Protein AF-0000000082461994 (afdb_homodimer)

Secondary structure (DSSP, 8-state):
-EEEEES--HHHHHHHHHHHHTT---EEEEE--TTTTHHHHHHHHHHHTT--EEEE-GGGHHHHGGG-SEEEEE-SEEETTS-EEEETTHHHHHHHHHHTT--EEEE--GGGEE-----SSS-TTPPBPPGGGTS-HHHHTTTS--S-SSS--SEEEE-B-EEEEPGGG--EEEETTEEE-GGGHHHHHHHHHHHHHHHHHHHHH-/-EEEEES--HHHHHHHHHHHHTT---EEEEE--TTTTTHHHHHHHHHHTT--EEEE-GGGHHHHGGG-SEEEEE-SEEETTS-EEEETTHHHHHHHHHHTT--EEEE--GGGEE-----SSS-TTPPBPPGGGTS-HHHHTTTS--S-SSS--SEEEE-B-EEEEPGGG--EEEETTEEE-GGGHHHHHHHHHHHHHHHHHHHHH-

Organism: NCBI:txid158383

Foldseek 3Di:
DEEEEEADDPQVLVVVLVCVVVVDDYEYEYAQQPPVRNSVVSCVVCVVSVHHYHYDHLVCLLVCLLVHQAYEYEFQAAELQLKTKHWPSVQVNLVSCVVNVHAHEYEYAPVRYDDDDPPDPPPVDFDWDDQCSPDPCVVCVVQDPPDDDDDDRPDDGTHGTIDIHGLVSHRWYQYPVGIDRSRRSNVVNCVVVVVVVVVVVVVVVD/DEEEEEADDPQVLVVVLVCVVVVDDYEYEYAQQPPVRNSVVSCVVCVVSVHHYHYDHLVCLLVCLLVHQAYEYEFQAAELQLKTKHWPSVQVNLVSCVVNVHAHEYEYAPVRYDDDDPPDPPPVDFDWDDQCSPDPCVVCVVQDPPDDDDDDRPDDGTHGTIDIHGLVSHRWYQYPVGIDRSRRSNVVSCVVVVVVVVVVVVVVVD

Radius of gyration: 23.85 Å; Cα contacts (8 Å, |Δi|>4): 839; chains: 2; bounding box: 64×81×50 Å

Solvent-accessible surface area (backbone atoms only — not comparable to full-atom values): 21675 Å² total; per-residue (Å²): 90,33,34,34,34,60,26,62,38,71,62,45,51,52,49,53,52,53,42,44,74,71,69,54,70,60,39,36,35,28,23,20,38,68,76,78,34,42,13,55,56,40,49,53,54,36,36,74,73,71,38,42,32,32,39,28,50,58,42,45,47,71,78,49,48,84,69,38,59,34,35,48,32,46,52,72,28,35,30,28,72,25,23,33,34,24,58,43,34,48,48,59,53,36,50,51,28,55,77,65,71,26,50,30,32,37,36,41,55,69,86,33,53,35,81,60,63,78,76,66,82,65,69,79,76,55,53,69,47,66,50,63,65,78,42,63,50,85,82,32,48,92,48,38,68,78,80,76,82,89,78,80,54,31,48,44,64,53,37,62,48,53,27,75,37,56,28,93,53,40,61,33,34,34,38,85,88,46,77,40,53,23,84,52,30,40,59,54,43,47,55,52,48,50,49,45,50,49,49,52,49,53,55,69,74,93,90,32,33,34,35,59,26,60,38,71,62,46,50,53,50,54,52,54,41,45,75,70,68,53,70,59,41,34,36,27,23,20,39,69,76,77,34,42,12,55,56,40,49,52,53,35,38,75,72,71,37,43,32,31,40,28,50,59,42,45,47,71,78,50,48,84,67,38,59,34,35,48,32,46,53,73,28,35,30,27,70,25,22,33,35,25,58,43,35,47,47,58,52,35,52,51,26,54,77,65,72,26,49,30,33,37,36,40,54,69,86,34,55,36,79,60,64,77,74,68,82,64,70,80,74,56,53,68,46,65,51,65,64,77,42,63,49,86,83,32,48,92,49,40,69,78,80,77,81,88,78,79,55,31,48,45,65,53,37,64,47,53,28,73,38,57,28,92,55,38,61,32,34,33,39,84,88,46,79,39,54,24,84,53,29,39,60,55,44,47,54,52,47,51,47,45,51,49,50,52,48,53,54,69,74,91

InterPro domains:
  IPR000649 Initiation factor 2B-related [PF01008] (1-182)
  IPR037171 NagB/RpiA transferase-like [SSF100950] (2-197)
  IPR042529 Initiation factor 2B-like, C-terminal [G3DSA:3.40.50.10470] (1-204)
  IPR051855 Eukaryotic initiation factor 2B subunit beta [PTHR45859] (1-199)

Structure (mmCIF, N/CA/C/O backbone):
data_AF-0000000082461994-model_v1
#
loop_
_entity.id
_entity.type
_entity.pdbx_description
1 polymer 'Translation initiation factor eIF2B subunit beta'
#
loop_
_atom_site.group_PDB
_atom_site.id
_atom_site.type_symbol
_atom_site.label_atom_id
_atom_site.label_alt_id
_atom_site.label_comp_id
_atom_site.label_asym_id
_atom_site.label_entity_id
_atom_site.label_seq_id
_atom_site.pdbx_PDB_ins_code
_atom_site.Cartn_x
_atom_site.Cartn_y
_atom_site.Cartn_z
_atom_site.occupancy
_atom_site.B_iso_or_equiv
_atom_site.auth_seq_id
_atom_site.auth_comp_id
_atom_site.auth_asym_id
_atom_site.auth_atom_id
_atom_site.pdbx_PDB_model_num
ATOM 1 N N . GLU A 1 1 ? 15.438 -12.812 -14.406 1 93.44 1 GLU A N 1
ATOM 2 C CA . GLU A 1 1 ? 14.086 -12.258 -14.375 1 93.44 1 GLU A CA 1
ATOM 3 C C . GLU A 1 1 ? 13.656 -11.938 -12.945 1 93.44 1 GLU A C 1
ATOM 5 O O . GLU A 1 1 ? 13.977 -12.68 -12.016 1 93.44 1 GLU A O 1
ATOM 10 N N . VAL A 1 2 ? 12.984 -10.836 -12.742 1 96.88 2 VAL A N 1
ATOM 11 C CA . VAL A 1 2 ? 12.492 -10.453 -11.422 1 96.88 2 VAL A CA 1
ATOM 12 C C . VAL A 1 2 ? 10.969 -10.562 -11.391 1 96.88 2 VAL A C 1
ATOM 14 O O . VAL A 1 2 ? 10.273 -9.953 -12.211 1 96.88 2 VAL A O 1
ATOM 17 N N . ILE A 1 3 ? 10.539 -11.367 -10.422 1 98.19 3 ILE A N 1
ATOM 18 C CA . ILE A 1 3 ? 9.109 -11.609 -10.266 1 98.19 3 ILE A CA 1
ATOM 19 C C . ILE A 1 3 ? 8.617 -10.984 -8.961 1 98.19 3 ILE A C 1
ATOM 21 O O . ILE A 1 3 ? 9.281 -11.086 -7.93 1 98.19 3 ILE A O 1
ATOM 25 N N . LEU A 1 4 ? 7.539 -10.312 -9.023 1 98.56 4 LEU A N 1
ATOM 26 C CA . LEU A 1 4 ? 6.891 -9.789 -7.824 1 98.56 4 LEU A CA 1
ATOM 27 C C . LEU A 1 4 ? 5.609 -10.562 -7.523 1 98.56 4 LEU A C 1
ATOM 29 O O . LEU A 1 4 ? 4.816 -10.836 -8.43 1 98.56 4 LEU A O 1
ATOM 33 N N . THR A 1 5 ? 5.473 -11.008 -6.32 1 98.56 5 THR A N 1
ATOM 34 C CA . THR A 1 5 ? 4.223 -11.586 -5.844 1 98.56 5 THR A CA 1
ATOM 35 C C . THR A 1 5 ? 3.781 -10.93 -4.539 1 98.56 5 THR A C 1
ATOM 37 O O . THR A 1 5 ? 4.398 -9.969 -4.086 1 98.56 5 THR A O 1
ATOM 40 N N . PHE A 1 6 ? 2.609 -11.352 -4.031 1 97.94 6 PHE A N 1
ATOM 41 C CA . PHE A 1 6 ? 1.968 -10.68 -2.9 1 97.94 6 PHE A CA 1
ATOM 42 C C . PHE A 1 6 ? 1.321 -11.703 -1.969 1 97.94 6 PHE A C 1
ATOM 44 O O . PHE A 1 6 ? 0.51 -12.523 -2.402 1 97.94 6 PHE A O 1
ATOM 51 N N . GLY A 1 7 ? 1.728 -11.586 -0.724 1 96.88 7 GLY A N 1
ATOM 52 C CA . GLY A 1 7 ? 1.18 -12.516 0.252 1 96.88 7 GLY A CA 1
ATOM 53 C C . GLY A 1 7 ? 1.565 -13.953 -0.015 1 96.88 7 GLY A C 1
ATOM 54 O O . GLY A 1 7 ? 2.732 -14.25 -0.279 1 96.88 7 GLY A O 1
ATOM 55 N N . ARG A 1 8 ? 0.531 -14.812 0.15 1 97.62 8 ARG A N 1
ATOM 56 C CA . ARG A 1 8 ? 0.76 -16.234 -0.045 1 97.62 8 ARG A CA 1
ATOM 57 C C . ARG A 1 8 ? -0.376 -16.875 -0.841 1 97.62 8 ARG A C 1
ATOM 59 O O . ARG A 1 8 ? -1.551 -16.672 -0.529 1 97.62 8 ARG A O 1
ATOM 66 N N . SER A 1 9 ? -0.017 -17.562 -1.797 1 97.44 9 SER A N 1
ATOM 67 C CA . SER A 1 9 ? -0.922 -18.375 -2.602 1 97.44 9 SER A CA 1
ATOM 68 C C . SER A 1 9 ? -0.307 -19.734 -2.922 1 97.44 9 SER A C 1
ATOM 70 O O . SER A 1 9 ? 0.815 -19.797 -3.43 1 97.44 9 SER A O 1
ATOM 72 N N . ARG A 1 10 ? -1.028 -20.766 -2.684 1 96.25 10 ARG A N 1
ATOM 73 C CA . ARG A 1 10 ? -0.537 -22.109 -2.99 1 96.25 10 ARG A CA 1
ATOM 74 C C . ARG A 1 10 ? -0.32 -22.281 -4.488 1 96.25 10 ARG A C 1
ATOM 76 O O . ARG A 1 10 ? 0.629 -22.953 -4.91 1 96.25 10 ARG A O 1
ATOM 83 N N . THR A 1 11 ? -1.173 -21.75 -5.227 1 96.81 11 THR A N 1
ATOM 84 C CA . THR A 1 11 ? -1.064 -21.844 -6.68 1 96.81 11 THR A CA 1
ATOM 85 C C . THR A 1 11 ? 0.179 -21.109 -7.18 1 96.81 11 THR A C 1
ATOM 87 O O . THR A 1 11 ? 0.875 -21.609 -8.07 1 96.81 11 THR A O 1
ATOM 90 N N . VAL A 1 12 ? 0.482 -19.953 -6.629 1 97.94 12 VAL A N 1
ATOM 91 C CA . VAL A 1 12 ? 1.681 -19.203 -7.004 1 97.94 12 VAL A CA 1
ATOM 92 C C . VAL A 1 12 ? 2.924 -20.016 -6.641 1 97.94 12 VAL A C 1
ATOM 94 O O . VAL A 1 12 ? 3.865 -20.109 -7.434 1 97.94 12 VAL A O 1
ATOM 97 N N . LEU A 1 13 ? 2.898 -20.625 -5.422 1 98 13 LEU A N 1
ATOM 98 C CA . LEU A 1 13 ? 4.02 -21.453 -4.996 1 98 13 LEU A CA 1
ATOM 99 C C . LEU A 1 13 ? 4.281 -22.578 -6 1 98 13 LEU A C 1
ATOM 101 O O . LEU A 1 13 ? 5.418 -22.766 -6.438 1 98 13 LEU A O 1
ATOM 105 N N . LYS A 1 14 ? 3.232 -23.281 -6.375 1 96.44 14 LYS A N 1
ATOM 106 C CA . LYS A 1 14 ? 3.357 -24.375 -7.332 1 96.44 14 LYS A CA 1
ATOM 107 C C . LYS A 1 14 ? 3.91 -23.875 -8.664 1 96.44 14 LYS A C 1
ATOM 109 O O . LYS A 1 14 ? 4.766 -24.531 -9.266 1 96.44 14 LYS A O 1
ATOM 114 N N . PHE A 1 15 ? 3.482 -22.766 -9.023 1 95.62 15 PHE A N 1
ATOM 115 C CA . PHE A 1 15 ? 3.902 -22.172 -10.289 1 95.62 15 PHE A CA 1
ATOM 116 C C . PHE A 1 15 ? 5.391 -21.844 -10.266 1 95.62 15 PHE A C 1
ATOM 118 O O . PHE A 1 15 ? 6.117 -22.156 -11.211 1 95.62 15 PHE A O 1
ATOM 125 N N . LEU A 1 16 ? 5.828 -21.203 -9.25 1 96.81 16 LEU A N 1
ATOM 126 C CA . LEU A 1 16 ? 7.227 -20.797 -9.133 1 96.81 16 LEU A CA 1
ATOM 127 C C . LEU A 1 16 ? 8.133 -22.016 -9.023 1 96.81 16 LEU A C 1
ATOM 129 O O . LEU A 1 16 ? 9.211 -22.047 -9.625 1 96.81 16 LEU A O 1
ATOM 133 N N . CYS A 1 17 ? 7.691 -23.078 -8.32 1 96.69 17 CYS A N 1
ATOM 134 C CA . CYS A 1 17 ? 8.461 -24.312 -8.211 1 96.69 17 CYS A CA 1
ATOM 135 C C . CYS A 1 17 ? 8.586 -25 -9.562 1 96.69 17 CYS A C 1
ATOM 137 O O . CYS A 1 17 ? 9.656 -25.484 -9.922 1 96.69 17 CYS A O 1
ATOM 139 N N . ALA A 1 18 ? 7.496 -25.016 -10.297 1 95.31 18 ALA A N 1
ATOM 140 C CA . ALA A 1 18 ? 7.508 -25.594 -11.633 1 95.31 18 ALA A CA 1
ATOM 141 C C . ALA A 1 18 ? 8.469 -24.859 -12.555 1 95.31 18 ALA A C 1
ATOM 143 O O . ALA A 1 18 ? 9.164 -25.469 -13.367 1 95.31 18 ALA A O 1
ATOM 144 N N . ALA A 1 19 ? 8.539 -23.547 -12.438 1 94.38 19 ALA A N 1
ATOM 145 C CA . ALA A 1 19 ? 9.461 -22.75 -13.234 1 94.38 19 ALA A CA 1
ATOM 146 C C . ALA A 1 19 ? 10.914 -23.078 -12.898 1 94.38 19 ALA A C 1
ATOM 148 O O . ALA A 1 19 ? 11.766 -23.141 -13.789 1 94.38 19 ALA A O 1
ATOM 149 N N . LYS A 1 20 ? 11.117 -23.234 -11.625 1 93.94 20 LYS A N 1
ATOM 150 C CA . LYS A 1 20 ? 12.461 -23.625 -11.195 1 93.94 20 LYS A CA 1
ATOM 151 C C . LYS A 1 20 ? 12.859 -24.969 -11.789 1 93.94 20 LYS A C 1
ATOM 153 O O . LYS A 1 20 ? 14 -25.141 -12.227 1 93.94 20 LYS A O 1
ATOM 158 N N . GLU A 1 21 ? 11.984 -25.875 -11.812 1 94.5 21 GLU A N 1
ATOM 159 C CA . GLU A 1 21 ? 12.242 -27.219 -12.344 1 94.5 21 GLU A CA 1
ATOM 160 C C . GLU A 1 21 ? 12.578 -27.172 -13.828 1 94.5 21 GLU A C 1
ATOM 162 O O . GLU A 1 21 ? 13.328 -28.016 -14.336 1 94.5 21 GLU A O 1
ATOM 167 N N . LYS A 1 22 ? 12.102 -26.172 -14.453 1 93.62 22 LYS A N 1
ATOM 168 C CA . LYS A 1 22 ? 12.383 -26 -15.875 1 93.62 22 LYS A CA 1
ATOM 169 C C . LYS A 1 22 ? 13.672 -25.203 -16.078 1 93.62 22 LYS A C 1
ATOM 171 O O . LYS A 1 22 ? 13.938 -24.703 -17.172 1 93.62 22 LYS A O 1
ATOM 176 N N . LYS A 1 23 ? 14.406 -24.891 -14.992 1 91.5 23 LYS A N 1
ATOM 177 C CA . LYS A 1 23 ? 15.727 -24.266 -14.969 1 91.5 23 LYS A CA 1
ATOM 178 C C . LYS A 1 23 ? 15.656 -22.797 -15.367 1 91.5 23 LYS A C 1
ATOM 180 O O . LYS A 1 23 ? 16.562 -22.297 -16.031 1 91.5 23 LYS A O 1
ATOM 185 N N . ARG A 1 24 ? 14.531 -22.219 -15.047 1 90.62 24 ARG A N 1
ATOM 186 C CA . ARG A 1 24 ? 14.445 -20.766 -15.203 1 90.62 24 ARG A CA 1
ATOM 187 C C . ARG A 1 24 ? 15.125 -20.047 -14.047 1 90.62 24 ARG A C 1
ATOM 189 O O . ARG A 1 24 ? 15.023 -20.484 -12.898 1 90.62 24 ARG A O 1
ATOM 196 N N . SER A 1 25 ? 15.867 -19.031 -14.422 1 92.19 25 SER A N 1
ATOM 197 C CA . SER A 1 25 ? 16.547 -18.234 -13.406 1 92.19 25 SER A CA 1
ATOM 198 C C . SER A 1 25 ? 15.75 -16.969 -13.102 1 92.19 25 SER A C 1
ATOM 200 O O . SER A 1 25 ? 15.531 -16.125 -13.984 1 92.19 25 SER A O 1
ATOM 202 N N . PHE A 1 26 ? 15.344 -16.906 -11.867 1 95.06 26 PHE A N 1
ATOM 203 C CA . PHE A 1 26 ? 14.586 -15.734 -11.469 1 95.06 26 PHE A CA 1
ATOM 204 C C . PHE A 1 26 ? 14.711 -15.492 -9.969 1 95.06 26 PHE A C 1
ATOM 206 O O . PHE A 1 26 ? 15.148 -16.375 -9.227 1 95.06 26 PHE A O 1
ATOM 213 N N . GLU A 1 27 ? 14.461 -14.312 -9.602 1 95.12 27 GLU A N 1
ATOM 214 C CA . GLU A 1 27 ? 14.312 -13.922 -8.203 1 95.12 27 GLU A CA 1
ATOM 215 C C . GLU A 1 27 ? 12.883 -13.461 -7.902 1 95.12 27 GLU A C 1
ATOM 217 O O . GLU A 1 27 ? 12.219 -12.898 -8.766 1 95.12 27 GLU A O 1
ATOM 222 N N . VAL A 1 28 ? 12.539 -13.758 -6.68 1 97.69 28 VAL A N 1
ATOM 223 C CA . VAL A 1 28 ? 11.156 -13.445 -6.316 1 97.69 28 VAL A CA 1
ATOM 224 C C . VAL A 1 28 ? 11.141 -12.359 -5.238 1 97.69 28 VAL A C 1
ATOM 226 O O . VAL A 1 28 ? 11.789 -12.492 -4.199 1 97.69 28 VAL A O 1
ATOM 229 N N . PHE A 1 29 ? 10.5 -11.289 -5.496 1 97.94 29 PHE A N 1
ATOM 230 C CA . PHE A 1 29 ? 10.125 -10.328 -4.465 1 97.94 29 PHE A CA 1
ATOM 231 C C . PHE A 1 29 ? 8.734 -10.641 -3.914 1 97.94 29 PHE A C 1
ATOM 233 O O . PHE A 1 29 ? 7.805 -10.891 -4.676 1 97.94 29 PHE A O 1
ATOM 240 N N . ILE A 1 30 ? 8.648 -10.586 -2.604 1 97.94 30 ILE A N 1
ATOM 241 C CA . ILE A 1 30 ? 7.379 -10.898 -1.949 1 97.94 30 ILE A CA 1
ATOM 242 C C . ILE A 1 30 ? 6.922 -9.695 -1.123 1 97.94 30 ILE A C 1
ATOM 244 O O . ILE A 1 30 ? 7.551 -9.352 -0.121 1 97.94 30 ILE A O 1
ATOM 248 N N . ALA A 1 31 ? 5.867 -9.039 -1.566 1 97.31 31 ALA A N 1
ATOM 249 C CA . ALA A 1 31 ? 5.191 -8.133 -0.643 1 97.31 31 ALA A CA 1
ATOM 250 C C . ALA A 1 31 ? 4.508 -8.906 0.484 1 97.31 31 ALA A C 1
ATOM 252 O O . ALA A 1 31 ? 3.738 -9.836 0.232 1 97.31 31 ALA A O 1
ATOM 253 N N . GLU A 1 32 ? 4.684 -8.57 1.612 1 95.81 32 GLU A N 1
ATOM 254 C CA . GLU A 1 32 ? 4.383 -9.414 2.76 1 95.81 32 GLU A CA 1
ATOM 255 C C . GLU A 1 32 ? 2.875 -9.586 2.939 1 95.81 32 GLU A C 1
ATOM 257 O O . GLU A 1 32 ? 2.416 -10.609 3.453 1 95.81 32 GLU A O 1
ATOM 262 N N . GLY A 1 33 ? 2.076 -8.539 2.584 1 94.94 33 GLY A N 1
ATOM 263 C CA . GLY A 1 33 ? 0.637 -8.617 2.771 1 94.94 33 GLY A CA 1
ATOM 264 C C . GLY A 1 33 ? 0.205 -8.328 4.199 1 94.94 33 GLY A C 1
ATOM 265 O O . GLY A 1 33 ? -0.536 -9.117 4.797 1 94.94 33 GLY A O 1
ATOM 266 N N . ALA A 1 34 ? 0.661 -7.172 4.703 1 92.06 34 ALA A N 1
ATOM 267 C CA . ALA A 1 34 ? 0.213 -6.766 6.031 1 92.06 34 ALA A CA 1
ATOM 268 C C . ALA A 1 34 ? -1.294 -6.531 6.055 1 92.06 34 ALA A C 1
ATOM 270 O O . ALA A 1 34 ? -1.885 -6.148 5.043 1 92.06 34 ALA A O 1
ATOM 271 N N . PRO A 1 35 ? -1.951 -6.879 7.254 1 88.81 35 PRO A N 1
ATOM 272 C CA . PRO A 1 35 ? -1.342 -7.109 8.562 1 88.81 35 PRO A CA 1
ATOM 273 C C . PRO A 1 35 ? -1.05 -8.586 8.828 1 88.81 35 PRO A C 1
ATOM 275 O O . PRO A 1 35 ? -0.359 -8.922 9.789 1 88.81 35 PRO A O 1
ATOM 278 N N . ARG A 1 36 ? -1.527 -9.523 7.992 1 87.75 36 ARG A N 1
ATOM 279 C CA . ARG A 1 36 ? -1.359 -10.945 8.266 1 87.75 36 ARG A CA 1
ATOM 280 C C . ARG A 1 36 ? 0.053 -11.406 7.926 1 87.75 36 ARG A C 1
ATOM 282 O O . ARG A 1 36 ? 0.56 -12.367 8.516 1 87.75 36 ARG A O 1
ATOM 289 N N . CYS A 1 37 ? 0.648 -10.812 6.934 1 93.75 37 CYS A N 1
ATOM 290 C CA . CYS A 1 37 ? 2.033 -11.039 6.531 1 93.75 37 CYS A CA 1
ATOM 291 C C . CYS A 1 37 ? 2.244 -12.477 6.09 1 93.75 37 CYS A C 1
ATOM 293 O O . CYS A 1 37 ? 3.236 -13.109 6.457 1 93.75 37 CYS A O 1
ATOM 295 N N . GLN A 1 38 ? 1.312 -13.008 5.359 1 94.38 38 GLN A N 1
ATOM 296 C CA . GLN A 1 38 ? 1.411 -14.375 4.863 1 94.38 38 GLN A CA 1
ATOM 297 C C . GLN A 1 38 ? 2.561 -14.523 3.869 1 94.38 38 GLN A C 1
ATOM 299 O O . GLN A 1 38 ? 2.988 -15.633 3.564 1 94.38 38 GLN A O 1
ATOM 304 N N . GLY A 1 39 ? 3.047 -13.445 3.363 1 96.5 39 GLY A N 1
ATOM 305 C CA . GLY A 1 39 ? 4.223 -13.484 2.51 1 96.5 39 GLY A CA 1
ATOM 306 C C . GLY A 1 39 ? 5.445 -14.055 3.205 1 96.5 39 GLY A C 1
ATOM 307 O O . GLY A 1 39 ? 6.336 -14.609 2.555 1 96.5 39 GLY A O 1
ATOM 308 N N . HIS A 1 40 ? 5.504 -13.875 4.488 1 94.62 40 HIS A N 1
ATOM 309 C CA . HIS A 1 40 ? 6.602 -14.461 5.25 1 94.62 40 HIS A CA 1
ATOM 310 C C . HIS A 1 40 ? 6.586 -15.984 5.16 1 94.62 40 HIS A C 1
ATOM 312 O O . HIS A 1 40 ? 7.641 -16.609 5.031 1 94.62 40 HIS A O 1
ATOM 318 N N . VAL A 1 41 ? 5.422 -16.531 5.223 1 94.62 41 VAL A N 1
ATOM 319 C CA . VAL A 1 41 ? 5.258 -17.984 5.117 1 94.62 41 VAL A CA 1
ATOM 320 C C . VAL A 1 41 ? 5.695 -18.453 3.73 1 94.62 41 VAL A C 1
ATOM 322 O O . VAL A 1 41 ? 6.43 -19.422 3.604 1 94.62 41 VAL A O 1
ATOM 325 N N . LEU A 1 42 ? 5.309 -17.703 2.736 1 96.5 42 LEU A N 1
ATOM 326 C CA . LEU A 1 42 ? 5.703 -18.047 1.374 1 96.5 42 LEU A CA 1
ATOM 327 C C . LEU A 1 42 ? 7.219 -18 1.222 1 96.5 42 LEU A C 1
ATOM 329 O O . LEU A 1 42 ? 7.809 -18.891 0.587 1 96.5 42 LEU A O 1
ATOM 333 N N . ALA A 1 43 ? 7.809 -16.984 1.771 1 95.44 43 ALA A N 1
ATOM 334 C CA . ALA A 1 43 ? 9.258 -16.859 1.689 1 95.44 43 ALA A CA 1
ATOM 335 C C . ALA A 1 43 ? 9.953 -18.078 2.277 1 95.44 43 ALA A C 1
ATOM 337 O O . ALA A 1 43 ? 10.914 -18.594 1.696 1 95.44 43 ALA A O 1
ATOM 338 N N . LYS A 1 44 ? 9.469 -18.531 3.408 1 93.06 44 LYS A N 1
ATOM 339 C CA . LYS A 1 44 ? 10.016 -19.719 4.043 1 93.06 44 LYS A CA 1
ATOM 340 C C . LYS A 1 44 ? 9.828 -20.953 3.16 1 93.06 44 LYS A C 1
ATOM 342 O O . LYS A 1 44 ? 10.75 -21.766 3.008 1 93.06 44 LYS A O 1
ATOM 347 N N . GLU A 1 45 ? 8.664 -21.078 2.588 1 95 45 GLU A N 1
ATOM 348 C CA . GLU A 1 45 ? 8.367 -22.203 1.708 1 95 45 GLU A CA 1
ATOM 349 C C . GLU A 1 45 ? 9.281 -22.203 0.486 1 95 45 GLU A C 1
ATOM 351 O O . GLU A 1 45 ? 9.82 -23.234 0.105 1 95 45 GLU A O 1
ATOM 356 N N . LEU A 1 46 ? 9.445 -21.047 -0.081 1 95.44 46 LEU A N 1
ATOM 357 C CA . LEU A 1 46 ? 10.297 -20.922 -1.258 1 95.44 46 LEU A CA 1
ATOM 358 C C . LEU A 1 46 ? 11.742 -21.281 -0.92 1 95.44 46 LEU A C 1
ATOM 360 O O . LEU A 1 46 ? 12.414 -21.969 -1.695 1 95.44 46 LEU A O 1
ATOM 364 N N . ALA A 1 47 ? 12.172 -20.781 0.202 1 92.25 47 ALA A N 1
ATOM 365 C CA . ALA A 1 47 ? 13.523 -21.125 0.644 1 92.25 47 ALA A CA 1
ATOM 366 C C . ALA A 1 47 ? 13.703 -22.625 0.759 1 92.25 47 ALA A C 1
ATOM 368 O O . ALA A 1 47 ? 14.742 -23.172 0.369 1 92.25 47 ALA A O 1
ATOM 369 N N . GLY A 1 48 ? 12.711 -23.266 1.236 1 91.5 48 GLY A N 1
ATOM 370 C CA . GLY A 1 48 ? 12.734 -24.719 1.351 1 91.5 48 GLY A CA 1
ATOM 371 C C . GLY A 1 48 ? 12.852 -25.422 0.01 1 91.5 48 GLY A C 1
ATOM 372 O O . GLY A 1 48 ? 13.352 -26.547 -0.069 1 91.5 48 GLY A O 1
ATOM 373 N N . HIS A 1 49 ? 12.438 -24.766 -1.012 1 92.88 49 HIS A N 1
ATOM 374 C CA . HIS A 1 49 ? 12.508 -25.328 -2.355 1 92.88 49 HIS A CA 1
ATOM 375 C C . HIS A 1 49 ? 13.734 -24.812 -3.107 1 92.88 49 HIS A C 1
ATOM 377 O O . HIS A 1 49 ? 13.852 -25.016 -4.316 1 92.88 49 HIS A O 1
ATOM 383 N N . GLY A 1 50 ? 14.523 -23.969 -2.416 1 91 50 GLY A N 1
ATOM 384 C CA . GLY A 1 50 ? 15.766 -23.484 -3.004 1 91 50 GLY A CA 1
ATOM 385 C C . GLY A 1 50 ? 15.57 -22.25 -3.883 1 91 50 GLY A C 1
ATOM 386 O O . GLY A 1 50 ? 16.391 -21.969 -4.754 1 91 50 GLY A O 1
ATOM 387 N N . LEU A 1 51 ? 14.523 -21.609 -3.723 1 93.88 51 LEU A N 1
ATOM 388 C CA . LEU A 1 51 ? 14.258 -20.391 -4.496 1 93.88 51 LEU A CA 1
ATOM 389 C C . LEU A 1 51 ? 14.664 -19.141 -3.719 1 93.88 51 LEU A C 1
ATOM 391 O O . LEU A 1 51 ? 14.398 -19.047 -2.518 1 93.88 51 LEU A O 1
ATOM 395 N N . LYS A 1 52 ? 15.281 -18.25 -4.383 1 92.19 52 LYS A N 1
ATOM 396 C CA . LYS A 1 52 ? 15.688 -16.969 -3.795 1 92.19 52 LYS A CA 1
ATOM 397 C C . LYS A 1 52 ? 14.531 -15.984 -3.766 1 92.19 52 LYS A C 1
ATOM 399 O O . LYS A 1 52 ? 13.812 -15.836 -4.754 1 92.19 52 LYS A O 1
ATOM 404 N N . SER A 1 53 ? 14.43 -15.391 -2.559 1 95.56 53 SER A N 1
ATOM 405 C CA . SER A 1 53 ? 13.359 -14.406 -2.477 1 95.56 53 SER A CA 1
ATOM 406 C C . SER A 1 53 ? 13.766 -13.211 -1.613 1 95.56 53 SER A C 1
ATOM 408 O O . SER A 1 53 ? 14.688 -13.32 -0.802 1 95.56 53 SER A O 1
ATOM 410 N N . THR A 1 54 ? 13.211 -12.094 -1.859 1 95.44 54 THR A N 1
ATOM 411 C CA . THR A 1 54 ? 13.328 -10.867 -1.077 1 95.44 54 THR A CA 1
ATOM 412 C C . THR A 1 54 ? 11.961 -10.414 -0.576 1 95.44 54 THR A C 1
ATOM 414 O O . THR A 1 54 ? 11.055 -10.164 -1.372 1 95.44 54 THR A O 1
ATOM 417 N N . VAL A 1 55 ? 11.844 -10.328 0.737 1 95.94 55 VAL A N 1
ATOM 418 C CA . VAL A 1 55 ? 10.594 -9.875 1.33 1 95.94 55 VAL A CA 1
ATOM 419 C C . VAL A 1 55 ? 10.617 -8.352 1.466 1 95.94 55 VAL A C 1
ATOM 421 O O . VAL A 1 55 ? 11.617 -7.773 1.893 1 95.94 55 VAL A O 1
ATOM 424 N N . ILE A 1 56 ? 9.523 -7.727 1.119 1 95.19 56 ILE A N 1
ATOM 425 C CA . ILE A 1 56 ? 9.367 -6.281 1.242 1 95.19 56 ILE A CA 1
ATOM 426 C C . ILE A 1 56 ? 8.039 -5.961 1.927 1 95.19 56 ILE A C 1
ATOM 428 O O . ILE A 1 56 ? 7.137 -6.805 1.97 1 95.19 56 ILE A O 1
ATOM 432 N N . GLY A 1 57 ? 7.984 -4.793 2.508 1 94.5 57 GLY A N 1
ATOM 433 C CA . GLY A 1 57 ? 6.68 -4.293 2.912 1 94.5 57 GLY A CA 1
ATOM 434 C C . GLY A 1 57 ? 5.793 -3.926 1.738 1 94.5 57 GLY A C 1
ATOM 435 O O . GLY A 1 57 ? 6.285 -3.605 0.656 1 94.5 57 GLY A O 1
ATOM 436 N N . ASP A 1 58 ? 4.516 -3.938 1.938 1 94.62 58 ASP A N 1
ATOM 437 C CA . ASP A 1 58 ? 3.576 -3.609 0.87 1 94.62 58 ASP A CA 1
ATOM 438 C C . ASP A 1 58 ? 3.844 -2.211 0.315 1 94.62 58 ASP A C 1
ATOM 440 O O . ASP A 1 58 ? 3.752 -1.99 -0.895 1 94.62 58 ASP A O 1
ATOM 444 N N . ALA A 1 59 ? 4.203 -1.332 1.204 1 91.44 59 ALA A N 1
ATOM 445 C CA . ALA A 1 59 ? 4.426 0.067 0.851 1 91.44 59 ALA A CA 1
ATOM 446 C C . ALA A 1 59 ? 5.633 0.213 -0.072 1 91.44 59 ALA A C 1
ATOM 448 O O . ALA A 1 59 ? 5.781 1.229 -0.755 1 91.44 59 ALA A O 1
ATOM 449 N N . ALA A 1 60 ? 6.48 -0.773 -0.141 1 92.06 60 ALA A N 1
ATOM 450 C CA . ALA A 1 60 ? 7.719 -0.699 -0.912 1 92.06 60 ALA A CA 1
ATOM 451 C C . ALA A 1 60 ? 7.5 -1.164 -2.35 1 92.06 60 ALA A C 1
ATOM 453 O O . ALA A 1 60 ? 8.414 -1.101 -3.176 1 92.06 60 ALA A O 1
ATOM 454 N N . VAL A 1 61 ? 6.336 -1.592 -2.734 1 93.69 61 VAL A N 1
ATOM 455 C CA . VAL A 1 61 ? 6.043 -2.15 -4.051 1 93.69 61 VAL A CA 1
ATOM 456 C C . VAL A 1 61 ? 6.363 -1.122 -5.133 1 93.69 61 VAL A C 1
ATOM 458 O O . VAL A 1 61 ? 7.023 -1.439 -6.121 1 93.69 61 VAL A O 1
ATOM 461 N N . PHE A 1 62 ? 5.977 0.065 -4.883 1 87.5 62 PHE A N 1
ATOM 462 C CA . PHE A 1 62 ? 6.199 1.092 -5.891 1 87.5 62 PHE A CA 1
ATOM 463 C C . PHE A 1 62 ? 7.691 1.341 -6.09 1 87.5 62 PHE A C 1
ATOM 465 O O . PHE A 1 62 ? 8.141 1.602 -7.211 1 87.5 62 PHE A O 1
ATOM 472 N N . ALA A 1 63 ? 8.391 1.255 -5.07 1 86.06 63 ALA A N 1
ATOM 473 C CA . ALA A 1 63 ? 9.828 1.52 -5.133 1 86.06 63 ALA A CA 1
ATOM 474 C C . ALA A 1 63 ? 10.547 0.454 -5.953 1 86.06 63 ALA A C 1
ATOM 476 O O . ALA A 1 63 ? 11.562 0.734 -6.594 1 86.06 63 ALA A O 1
ATOM 477 N N . ILE A 1 64 ? 10.055 -0.733 -6.043 1 90.75 64 ILE A N 1
ATOM 478 C CA . ILE A 1 64 ? 10.828 -1.812 -6.641 1 90.75 64 ILE A CA 1
ATOM 479 C C . ILE A 1 64 ? 10.234 -2.189 -7.996 1 90.75 64 ILE A C 1
ATOM 481 O O . ILE A 1 64 ? 10.867 -2.893 -8.789 1 90.75 64 ILE A O 1
ATOM 485 N N . ILE A 1 65 ? 9.047 -1.712 -8.273 1 92.56 65 ILE A N 1
ATOM 486 C CA . ILE A 1 65 ? 8.266 -2.225 -9.391 1 92.56 65 ILE A CA 1
ATOM 487 C C . ILE A 1 65 ? 8.992 -1.96 -10.703 1 92.56 65 ILE A C 1
ATOM 489 O O . ILE A 1 65 ? 8.852 -2.719 -11.672 1 92.56 65 ILE A O 1
ATOM 493 N N . SER A 1 66 ? 9.766 -0.923 -10.766 1 89.88 66 SER A N 1
ATOM 494 C CA . SER A 1 66 ? 10.445 -0.574 -12 1 89.88 66 SER A CA 1
ATOM 495 C C . SER A 1 66 ? 11.469 -1.642 -12.391 1 89.88 66 SER A C 1
ATOM 497 O O . SER A 1 66 ? 11.891 -1.708 -13.547 1 89.88 66 SER A O 1
ATOM 499 N N . ARG A 1 67 ? 11.859 -2.484 -11.477 1 93.25 67 ARG A N 1
ATOM 500 C CA . ARG A 1 67 ? 12.836 -3.539 -11.734 1 93.25 67 ARG A CA 1
ATOM 501 C C . ARG A 1 67 ? 12.141 -4.871 -12.008 1 93.25 67 ARG A C 1
ATOM 503 O O . ARG A 1 67 ? 12.789 -5.852 -12.367 1 93.25 67 ARG A O 1
ATOM 510 N N . VAL A 1 68 ? 10.906 -4.938 -11.781 1 96.94 68 VAL A N 1
ATOM 511 C CA . VAL A 1 68 ? 10.133 -6.172 -11.875 1 96.94 68 VAL A CA 1
ATOM 512 C C . VAL A 1 68 ? 9.797 -6.457 -13.336 1 96.94 68 VAL A C 1
ATOM 514 O O . VAL A 1 68 ? 9.445 -5.547 -14.094 1 96.94 68 VAL A O 1
ATOM 517 N N . ASN A 1 69 ? 9.875 -7.68 -13.734 1 97.81 69 ASN A N 1
ATOM 518 C CA . ASN A 1 69 ? 9.555 -8.094 -15.094 1 97.81 69 ASN A CA 1
ATOM 519 C C . ASN A 1 69 ? 8.141 -8.656 -15.188 1 97.81 69 ASN A C 1
ATOM 521 O O . ASN A 1 69 ? 7.504 -8.578 -16.234 1 97.81 69 ASN A O 1
ATOM 525 N N . LEU A 1 70 ? 7.758 -9.219 -14.102 1 98.12 70 LEU A N 1
ATOM 526 C CA . LEU A 1 70 ? 6.484 -9.93 -14.094 1 98.12 70 LEU A CA 1
ATOM 527 C C . LEU A 1 70 ? 5.867 -9.914 -12.703 1 98.12 70 LEU A C 1
ATOM 529 O O . LEU A 1 70 ? 6.559 -10.148 -11.703 1 98.12 70 LEU A O 1
ATOM 533 N N . VAL A 1 71 ? 4.59 -9.562 -12.617 1 98.62 71 VAL A N 1
ATOM 534 C CA . VAL A 1 71 ? 3.824 -9.734 -11.383 1 98.62 71 VAL A CA 1
ATOM 535 C C . VAL A 1 71 ? 2.951 -10.984 -11.484 1 98.62 71 VAL A C 1
ATOM 537 O O . VAL A 1 71 ? 2.195 -11.141 -12.445 1 98.62 71 VAL A O 1
ATOM 540 N N . ILE A 1 72 ? 3.086 -11.891 -10.539 1 98.5 72 ILE A N 1
ATOM 541 C CA . ILE A 1 72 ? 2.266 -13.094 -10.5 1 98.5 72 ILE A CA 1
ATOM 542 C C . ILE A 1 72 ? 1.554 -13.195 -9.156 1 98.5 72 ILE A C 1
ATOM 544 O O . ILE A 1 72 ? 2.193 -13.141 -8.102 1 98.5 72 ILE A O 1
ATOM 548 N N . VAL A 1 73 ? 0.255 -13.352 -9.164 1 98.5 73 VAL A N 1
ATOM 549 C CA . VAL A 1 73 ? -0.503 -13.383 -7.918 1 98.5 73 VAL A CA 1
ATOM 550 C C . VAL A 1 73 ? -1.618 -14.422 -8.016 1 98.5 73 VAL A C 1
ATOM 552 O O . VAL A 1 73 ? -1.996 -14.836 -9.117 1 98.5 73 VAL A O 1
ATOM 555 N N . GLY A 1 74 ? -2.021 -14.883 -6.855 1 97.88 74 GLY A N 1
ATOM 556 C CA . GLY A 1 74 ? -3.221 -15.703 -6.789 1 97.88 74 GLY A CA 1
ATOM 557 C C . GLY A 1 74 ? -4.492 -14.891 -6.648 1 97.88 74 GLY A C 1
ATOM 558 O O . GLY A 1 74 ? -4.441 -13.664 -6.477 1 97.88 74 GLY A O 1
ATOM 559 N N . ALA A 1 75 ? -5.629 -15.609 -6.742 1 95.88 75 ALA A N 1
ATOM 560 C CA . ALA A 1 75 ? -6.918 -14.938 -6.59 1 95.88 75 ALA A CA 1
ATOM 561 C C . ALA A 1 75 ? -7.848 -15.734 -5.676 1 95.88 75 ALA A C 1
ATOM 563 O O . ALA A 1 75 ? -7.711 -16.953 -5.551 1 95.88 75 ALA A O 1
ATOM 564 N N . HIS A 1 76 ? -8.672 -14.969 -4.965 1 93.12 76 HIS A N 1
ATOM 565 C CA . HIS A 1 76 ? -9.75 -15.578 -4.199 1 93.12 76 HIS A CA 1
ATOM 566 C C . HIS A 1 76 ? -10.867 -16.078 -5.113 1 93.12 76 HIS A C 1
ATOM 568 O O . HIS A 1 76 ? -11.422 -17.156 -4.887 1 93.12 76 HIS A O 1
ATOM 574 N N . ALA A 1 77 ? -11.109 -15.25 -6.16 1 91.81 77 ALA A N 1
ATOM 575 C CA . ALA A 1 77 ? -12.133 -15.602 -7.145 1 91.81 77 ALA A CA 1
ATOM 576 C C . ALA A 1 77 ? -11.875 -14.891 -8.469 1 91.81 77 ALA A C 1
ATOM 578 O O . ALA A 1 77 ? -11.305 -13.797 -8.492 1 91.81 77 ALA A O 1
ATOM 579 N N . VAL A 1 78 ? -12.32 -15.523 -9.516 1 92.06 78 VAL A N 1
ATOM 580 C CA . VAL A 1 78 ? -12.273 -14.953 -10.859 1 92.06 78 VAL A CA 1
ATOM 581 C C . VAL A 1 78 ? -13.695 -14.758 -11.383 1 92.06 78 VAL A C 1
ATOM 583 O O . VAL A 1 78 ? -14.461 -15.719 -11.484 1 92.06 78 VAL A O 1
ATOM 586 N N . MET A 1 79 ? -13.938 -13.539 -11.742 1 90 79 MET A N 1
ATOM 587 C CA . MET A 1 79 ? -15.305 -13.195 -12.148 1 90 79 MET A CA 1
ATOM 588 C C . MET A 1 79 ? -15.492 -13.398 -13.648 1 90 79 MET A C 1
ATOM 590 O O . MET A 1 79 ? -14.516 -13.445 -14.398 1 90 79 MET A O 1
ATOM 594 N N . ALA A 1 80 ? -16.75 -13.445 -14.062 1 86.56 80 ALA A N 1
ATOM 595 C CA . ALA A 1 80 ? -17.078 -13.719 -15.453 1 86.56 80 ALA A CA 1
ATOM 596 C C . ALA A 1 80 ? -16.578 -12.602 -16.375 1 86.56 80 ALA A C 1
ATOM 598 O O . ALA A 1 80 ? -16.25 -12.852 -17.531 1 86.56 80 ALA A O 1
ATOM 599 N N . ASN A 1 81 ? -16.531 -11.453 -15.898 1 86.69 81 ASN A N 1
ATOM 600 C CA . ASN A 1 81 ? -16.109 -10.328 -16.719 1 86.69 81 ASN A CA 1
ATOM 601 C C . ASN A 1 81 ? -14.586 -10.258 -16.844 1 86.69 81 ASN A C 1
ATOM 603 O O . ASN A 1 81 ? -14.055 -9.359 -17.5 1 86.69 81 ASN A O 1
ATOM 607 N N . GLY A 1 82 ? -13.961 -11.141 -16.109 1 91.25 82 GLY A N 1
ATOM 608 C CA . GLY A 1 82 ? -12.508 -11.18 -16.172 1 91.25 82 GLY A CA 1
ATOM 609 C C . GLY A 1 82 ? -11.844 -10.492 -15 1 91.25 82 GLY A C 1
ATOM 610 O O . GLY A 1 82 ? -10.625 -10.594 -14.828 1 91.25 82 GLY A O 1
ATOM 611 N N . GLY A 1 83 ? -12.664 -9.781 -14.219 1 91.94 83 GLY A N 1
ATOM 612 C CA . GLY A 1 83 ? -12.141 -9.219 -12.984 1 91.94 83 GLY A CA 1
ATOM 613 C C . GLY A 1 83 ? -11.852 -10.258 -11.922 1 91.94 83 GLY A C 1
ATOM 614 O O . GLY A 1 83 ? -12.305 -11.406 -12.039 1 91.94 83 GLY A O 1
ATOM 615 N N . VAL A 1 84 ? -11.062 -9.883 -10.969 1 93.5 84 VAL A N 1
ATOM 616 C CA . VAL A 1 84 ? -10.672 -10.875 -9.969 1 93.5 84 VAL A CA 1
ATOM 617 C C . VAL A 1 84 ? -10.836 -10.289 -8.57 1 93.5 84 VAL A C 1
ATOM 619 O O . VAL A 1 84 ? -10.641 -9.094 -8.359 1 93.5 84 VAL A O 1
ATOM 622 N N . ILE A 1 85 ? -11.258 -11.133 -7.648 1 92.31 85 ILE A N 1
ATOM 623 C CA . ILE A 1 85 ? -11.234 -10.836 -6.219 1 92.31 85 ILE A CA 1
ATOM 624 C C . ILE A 1 85 ? -9.93 -11.344 -5.609 1 92.31 85 ILE A C 1
ATOM 626 O O . ILE A 1 85 ? -9.633 -12.539 -5.676 1 92.31 85 ILE A O 1
ATOM 630 N N . VAL A 1 86 ? -9.234 -10.445 -5.047 1 94.69 86 VAL A N 1
ATOM 631 C CA . VAL A 1 86 ? -7.891 -10.734 -4.57 1 94.69 86 VAL A CA 1
ATOM 632 C C . VAL A 1 86 ? -7.707 -10.172 -3.164 1 94.69 86 VAL A C 1
ATOM 634 O O .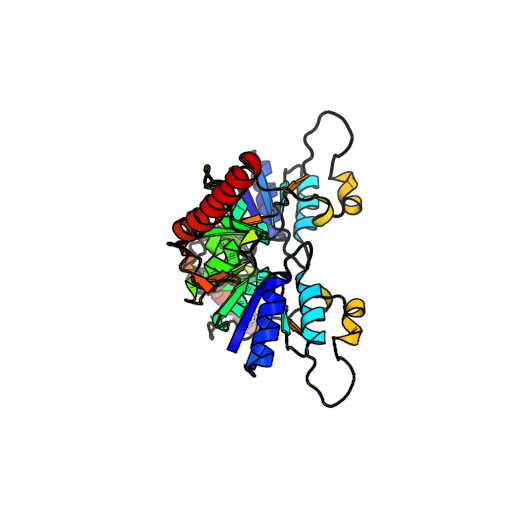 VAL A 1 86 ? -8.5 -9.336 -2.715 1 94.69 86 VAL A O 1
ATOM 637 N N . PRO A 1 87 ? -6.699 -10.68 -2.473 1 93.44 87 PRO A N 1
ATOM 638 C CA . PRO A 1 87 ? -6.441 -10.086 -1.157 1 93.44 87 PRO A CA 1
ATOM 639 C C . PRO A 1 87 ? -6.254 -8.57 -1.22 1 93.44 87 PRO A C 1
ATOM 641 O O . PRO A 1 87 ? -5.762 -8.047 -2.223 1 93.44 87 PRO A O 1
ATOM 644 N N . ILE A 1 88 ? -6.613 -7.891 -0.148 1 93.25 88 ILE A N 1
ATOM 645 C CA . ILE A 1 88 ? -6.559 -6.434 -0.055 1 93.25 88 ILE A CA 1
ATOM 646 C C . ILE A 1 88 ? -5.141 -5.949 -0.362 1 93.25 88 ILE A C 1
ATOM 648 O O . ILE A 1 88 ? -4.164 -6.562 0.071 1 93.25 88 ILE A O 1
ATOM 652 N N . GLY A 1 89 ? -4.996 -4.875 -1.175 1 93.44 89 GLY A N 1
ATOM 653 C CA . GLY A 1 89 ? -3.707 -4.305 -1.534 1 93.44 89 GLY A CA 1
ATOM 654 C C . GLY A 1 89 ? -3.318 -4.574 -2.977 1 93.44 89 GLY A C 1
ATOM 655 O O . GLY A 1 89 ? -2.445 -3.898 -3.525 1 93.44 89 GLY A O 1
ATOM 656 N N . MET A 1 90 ? -3.957 -5.438 -3.613 1 94.56 90 MET A N 1
ATOM 657 C CA . MET A 1 90 ? -3.535 -5.879 -4.938 1 94.56 90 MET A CA 1
ATOM 658 C C . MET A 1 90 ? -3.963 -4.879 -6.008 1 94.56 90 MET A C 1
ATOM 660 O O . MET A 1 90 ? -3.412 -4.867 -7.109 1 94.56 90 MET A O 1
ATOM 664 N N . ASN A 1 91 ? -4.984 -4.121 -5.75 1 91.25 91 ASN A N 1
ATOM 665 C CA . ASN A 1 91 ? -5.312 -3.059 -6.695 1 91.25 91 ASN A CA 1
ATOM 666 C C . ASN A 1 91 ? -4.141 -2.098 -6.891 1 91.25 91 ASN A C 1
ATOM 668 O O . ASN A 1 91 ? -3.842 -1.698 -8.016 1 91.25 91 ASN A O 1
ATOM 672 N N . MET A 1 92 ? -3.518 -1.79 -5.82 1 89.75 92 MET A N 1
ATOM 673 C CA . MET A 1 92 ? -2.355 -0.909 -5.879 1 89.75 92 MET A CA 1
ATOM 674 C C . MET A 1 92 ? -1.217 -1.561 -6.656 1 89.75 92 MET A C 1
ATOM 676 O O . MET A 1 92 ? -0.548 -0.903 -7.453 1 89.75 92 MET A O 1
ATOM 680 N N . VAL A 1 93 ? -1.035 -2.822 -6.457 1 95.06 93 VAL A N 1
ATOM 681 C CA . VAL A 1 93 ? 0.012 -3.549 -7.168 1 95.06 93 VAL A CA 1
ATOM 682 C C . VAL A 1 93 ? -0.288 -3.561 -8.664 1 95.06 93 VAL A C 1
ATOM 684 O O . VAL A 1 93 ? 0.6 -3.314 -9.484 1 95.06 93 VAL A O 1
ATOM 687 N N . ALA A 1 94 ? -1.512 -3.803 -8.984 1 95.5 94 ALA A N 1
ATOM 688 C CA . ALA A 1 94 ? -1.928 -3.846 -10.383 1 95.5 94 ALA A CA 1
ATOM 689 C C . ALA A 1 94 ? -1.734 -2.488 -11.055 1 95.5 94 ALA A C 1
ATOM 691 O O . ALA A 1 94 ? -1.27 -2.412 -12.195 1 95.5 94 ALA A O 1
ATOM 692 N N . LEU A 1 95 ? -2.061 -1.443 -10.367 1 90.69 95 LEU A N 1
ATOM 693 C CA . LEU A 1 95 ? -1.903 -0.1 -10.914 1 90.69 95 LEU A CA 1
ATOM 694 C C . LEU A 1 95 ? -0.43 0.237 -11.117 1 90.69 95 LEU A C 1
ATOM 696 O O . LEU A 1 95 ? -0.059 0.837 -12.125 1 90.69 95 LEU A O 1
ATOM 700 N N . ALA A 1 96 ? 0.369 -0.1 -10.086 1 91.69 96 ALA A N 1
ATOM 701 C CA . ALA A 1 96 ? 1.808 0.12 -10.211 1 91.69 96 ALA A CA 1
ATOM 702 C C . ALA A 1 96 ? 2.375 -0.633 -11.406 1 91.69 96 ALA A C 1
ATOM 704 O O . ALA A 1 96 ? 3.195 -0.094 -12.156 1 91.69 96 ALA A O 1
ATOM 705 N N . ALA A 1 97 ? 1.938 -1.853 -11.578 1 96.19 97 ALA A N 1
ATOM 706 C CA . ALA A 1 97 ? 2.379 -2.654 -12.719 1 96.19 97 ALA A CA 1
ATOM 707 C C . ALA A 1 97 ? 1.99 -1.993 -14.039 1 96.19 97 ALA A C 1
ATOM 709 O O . ALA A 1 97 ? 2.811 -1.89 -14.953 1 96.19 97 ALA A O 1
ATOM 710 N N . ARG A 1 98 ? 0.809 -1.525 -14.133 1 93.94 98 ARG A N 1
ATOM 711 C CA . ARG A 1 98 ? 0.332 -0.866 -15.344 1 93.94 98 ARG A CA 1
ATOM 712 C C . ARG A 1 98 ? 1.161 0.376 -15.648 1 93.94 98 ARG A C 1
ATOM 714 O O . ARG A 1 98 ? 1.562 0.591 -16.797 1 93.94 98 ARG A O 1
ATOM 721 N N . LYS A 1 99 ? 1.389 1.151 -14.648 1 87.75 99 LYS A N 1
ATOM 722 C CA . LYS A 1 99 ? 2.15 2.385 -14.812 1 87.75 99 LYS A CA 1
ATOM 723 C C . LYS A 1 99 ? 3.527 2.104 -15.414 1 87.75 99 LYS A C 1
ATOM 725 O O . LYS A 1 99 ? 4.051 2.912 -16.188 1 87.75 99 LYS A O 1
ATOM 730 N N . HIS A 1 100 ? 4.062 0.951 -15.133 1 92.94 100 HIS A N 1
ATOM 731 C CA . HIS A 1 100 ? 5.41 0.62 -15.586 1 92.94 100 HIS A CA 1
ATOM 732 C C . HIS A 1 100 ? 5.375 -0.411 -16.703 1 92.94 100 HIS A C 1
ATOM 734 O O . HIS A 1 100 ? 6.406 -0.987 -17.062 1 92.94 100 HIS A O 1
ATOM 740 N N . ALA A 1 101 ? 4.215 -0.746 -17.203 1 96.06 101 ALA A N 1
ATOM 741 C CA . ALA A 1 101 ? 4.012 -1.665 -18.328 1 96.06 101 ALA A CA 1
ATOM 742 C C . ALA A 1 101 ? 4.535 -3.059 -17.984 1 96.06 101 ALA A C 1
ATOM 744 O O . ALA A 1 101 ? 5.18 -3.705 -18.812 1 96.06 101 ALA A O 1
ATOM 745 N N . ILE A 1 102 ? 4.371 -3.43 -16.781 1 97.69 102 ILE A N 1
ATOM 746 C CA . ILE A 1 102 ? 4.738 -4.766 -16.328 1 97.69 102 ILE A CA 1
ATOM 747 C C . ILE A 1 102 ? 3.518 -5.684 -16.375 1 97.69 102 ILE A C 1
ATOM 749 O O . ILE A 1 102 ? 2.441 -5.324 -15.891 1 97.69 102 ILE A O 1
ATOM 753 N N . PRO A 1 103 ? 3.594 -6.848 -16.969 1 98.12 103 PRO A N 1
ATOM 754 C CA . PRO A 1 103 ? 2.449 -7.762 -17 1 98.12 103 PRO A CA 1
ATOM 755 C C . PRO A 1 103 ? 1.98 -8.172 -15.609 1 98.12 103 PRO A C 1
ATOM 757 O O . PRO A 1 103 ? 2.797 -8.547 -14.766 1 98.12 103 PRO A O 1
ATOM 760 N N . PHE A 1 104 ? 0.726 -8.055 -15.383 1 98.44 104 PHE A N 1
ATOM 761 C CA . PHE A 1 104 ? 0.053 -8.508 -14.172 1 98.44 104 PHE A CA 1
ATOM 762 C C . PHE A 1 104 ? -0.693 -9.812 -14.43 1 98.44 104 PHE A C 1
ATOM 764 O O . PHE A 1 104 ? -1.787 -9.805 -14.992 1 98.44 104 PHE A O 1
ATOM 771 N N . VAL A 1 105 ? -0.148 -10.938 -13.961 1 98.5 105 VAL A N 1
ATOM 772 C CA . VAL A 1 105 ? -0.654 -12.266 -14.273 1 98.5 105 VAL A CA 1
ATOM 773 C C . VAL A 1 105 ? -1.324 -12.875 -13.047 1 98.5 105 VAL A C 1
ATOM 775 O O . VAL A 1 105 ? -0.766 -12.836 -11.945 1 98.5 105 VAL A O 1
ATOM 778 N N . VAL A 1 106 ? -2.5 -13.391 -13.242 1 98.38 106 VAL A N 1
ATOM 779 C CA . VAL A 1 106 ? -3.242 -14.047 -12.172 1 98.38 106 VAL A CA 1
ATOM 780 C C . VAL A 1 106 ? -3.275 -15.555 -12.414 1 98.38 106 VAL A C 1
ATOM 782 O O . VAL A 1 106 ? -3.604 -16 -13.508 1 98.38 106 VAL A O 1
ATOM 785 N N . VAL A 1 107 ? -2.9 -16.297 -11.414 1 97.94 107 VAL A N 1
ATOM 786 C CA . VAL A 1 107 ? -2.965 -17.75 -11.484 1 97.94 107 VAL A CA 1
ATOM 787 C C . VAL A 1 107 ? -4.035 -18.266 -10.523 1 97.94 107 VAL A C 1
ATOM 789 O O . VAL A 1 107 ? -4.066 -17.875 -9.352 1 97.94 107 VAL A O 1
ATOM 792 N N . ALA A 1 108 ? -4.949 -19.047 -10.992 1 95.31 108 ALA A N 1
ATOM 793 C CA . ALA A 1 108 ? -6.047 -19.562 -10.188 1 95.31 108 ALA A CA 1
ATOM 794 C C . ALA A 1 108 ? -6.559 -20.891 -10.75 1 95.31 108 ALA A C 1
ATOM 796 O O . ALA A 1 108 ? -6.543 -21.109 -11.961 1 95.31 108 ALA A O 1
ATOM 797 N N . GLY A 1 109 ? -6.922 -21.781 -9.844 1 91.81 109 GLY A N 1
ATOM 798 C CA . GLY A 1 109 ? -7.617 -22.969 -10.297 1 91.81 109 GLY A CA 1
ATOM 799 C C . GLY A 1 109 ? -8.992 -22.688 -10.875 1 91.81 109 GLY A C 1
ATOM 800 O O . GLY A 1 109 ? -9.617 -21.688 -10.516 1 91.81 109 GLY A O 1
ATOM 801 N N . ILE A 1 110 ? -9.484 -23.5 -11.648 1 86.12 110 ILE A N 1
ATOM 802 C CA . ILE A 1 110 ? -10.781 -23.344 -12.305 1 86.12 110 ILE A CA 1
ATOM 803 C C . ILE A 1 110 ? -11.883 -23.297 -11.25 1 86.12 110 ILE A C 1
ATOM 805 O O . ILE A 1 110 ? -12.953 -22.719 -11.492 1 86.12 110 ILE A O 1
ATOM 809 N N . HIS A 1 111 ? -11.648 -23.922 -10.125 1 85.44 111 HIS A N 1
ATOM 810 C CA . HIS A 1 111 ? -12.648 -23.938 -9.062 1 85.44 111 HIS A CA 1
ATOM 811 C C . HIS A 1 111 ? -12.883 -22.547 -8.492 1 85.44 111 HIS A C 1
ATOM 813 O O . HIS A 1 111 ? -13.844 -22.328 -7.754 1 85.44 111 HIS A O 1
ATOM 819 N N . LYS A 1 112 ? -12.008 -21.609 -8.789 1 88.5 112 LYS A N 1
ATOM 820 C CA . LYS A 1 112 ? -12.133 -20.234 -8.305 1 88.5 112 LYS A CA 1
ATOM 821 C C . LYS A 1 112 ? -12.992 -19.406 -9.25 1 88.5 112 LYS A C 1
ATOM 823 O O . LYS A 1 112 ? -13.227 -18.219 -9 1 88.5 112 LYS A O 1
ATOM 828 N N . LEU A 1 113 ? -13.422 -19.984 -10.375 1 85.12 113 LEU A N 1
ATOM 829 C CA . LEU A 1 113 ? -14.25 -19.25 -11.328 1 85.12 113 LEU A CA 1
ATOM 830 C C . LEU A 1 113 ? -15.664 -19.062 -10.789 1 85.12 113 LEU A C 1
ATOM 832 O O . LEU A 1 113 ? -16.266 -20 -10.258 1 85.12 113 LEU A O 1
ATOM 836 N N . CYS A 1 114 ? -16.109 -17.875 -10.758 1 82.56 114 CYS A N 1
ATOM 837 C CA . CYS A 1 114 ? -17.438 -17.531 -10.258 1 82.56 114 CYS A CA 1
ATOM 838 C C . CYS A 1 114 ? -18.312 -16.953 -11.359 1 82.56 114 CYS A C 1
ATOM 840 O O . CYS A 1 114 ? -17.938 -15.945 -11.977 1 82.56 114 CYS A O 1
ATOM 842 N N . PRO A 1 115 ? -19.453 -17.594 -11.625 1 75.06 115 PRO A N 1
ATOM 843 C CA . PRO A 1 115 ? -20.328 -17.109 -12.688 1 75.06 115 PRO A CA 1
ATOM 844 C C . PRO A 1 115 ? -20.984 -15.773 -12.359 1 75.06 115 PRO A C 1
ATOM 846 O O . PRO A 1 115 ? -21.516 -15.102 -13.25 1 75.06 115 PRO A O 1
ATOM 849 N N . LEU A 1 116 ? -20.969 -15.414 -11.031 1 65.12 116 LEU A N 1
ATOM 850 C CA . LEU A 1 116 ? -21.672 -14.203 -10.609 1 65.12 116 LEU A CA 1
ATOM 851 C C . LEU A 1 116 ? -20.906 -12.961 -11.062 1 65.12 116 LEU A C 1
ATOM 853 O O . LEU A 1 116 ? -19.672 -12.961 -11.109 1 65.12 116 LEU A O 1
ATOM 857 N N . TYR A 1 117 ? -21.703 -11.992 -11.797 1 57.28 117 TYR A N 1
ATOM 858 C CA . TYR A 1 117 ? -21.156 -10.672 -12.078 1 57.28 117 TYR A CA 1
ATOM 859 C C . TYR A 1 117 ? -21.125 -9.82 -10.82 1 57.28 117 TYR A C 1
ATOM 861 O O . TYR A 1 117 ? -22.031 -9.867 -10 1 57.28 117 TYR A O 1
ATOM 869 N N . PRO A 1 118 ? -20.031 -9.469 -10.406 1 55.31 118 PRO A N 1
ATOM 870 C CA . PRO A 1 118 ? -20.156 -8.508 -9.312 1 55.31 118 PRO A CA 1
ATOM 871 C C . PRO A 1 118 ? -21.172 -7.41 -9.609 1 55.3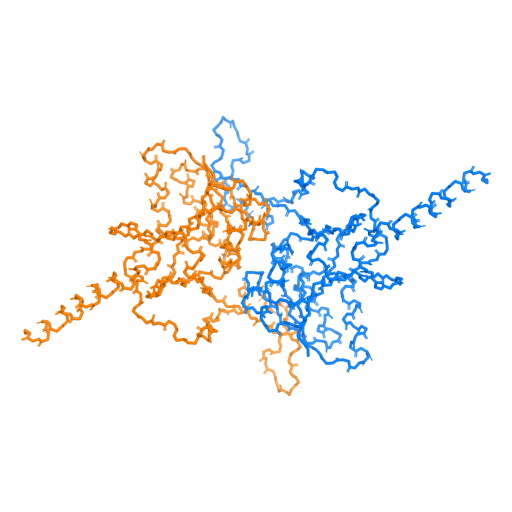1 118 PRO A C 1
ATOM 873 O O . PRO A 1 118 ? -21.109 -6.773 -10.664 1 55.31 118 PRO A O 1
ATOM 876 N N . HIS A 1 119 ? -22.469 -7.645 -9.547 1 49.03 119 HIS A N 1
ATOM 877 C CA . HIS A 1 119 ? -23.344 -6.523 -9.883 1 49.03 119 HIS A CA 1
ATOM 878 C C . HIS A 1 119 ? -22.703 -5.195 -9.492 1 49.03 119 HIS A C 1
ATOM 880 O O . HIS A 1 119 ? -22.828 -4.207 -10.227 1 49.03 119 HIS A O 1
ATOM 886 N N . ASN A 1 120 ? -22.875 -4.68 -8.148 1 47.5 120 ASN A N 1
ATOM 887 C CA . ASN A 1 120 ? -22.516 -3.324 -7.742 1 47.5 120 ASN A CA 1
ATOM 888 C C . ASN A 1 120 ? -21 -3.15 -7.652 1 47.5 120 ASN A C 1
ATOM 890 O O . ASN A 1 120 ? -20.312 -3.955 -7.02 1 47.5 120 ASN A O 1
ATOM 894 N N . GLN A 1 121 ? -20.453 -2.523 -8.664 1 47.25 121 GLN A N 1
ATOM 895 C CA . GLN A 1 121 ? -19.078 -2.037 -8.781 1 47.25 121 GLN A CA 1
ATOM 896 C C . GLN A 1 121 ? -18.422 -1.922 -7.414 1 47.25 121 GLN A C 1
ATOM 898 O O . GLN A 1 121 ? -17.203 -2.057 -7.297 1 47.25 121 GLN A O 1
ATOM 903 N N . GLU A 1 122 ? -19.062 -1.062 -6.551 1 47.06 122 GLU A N 1
ATOM 904 C CA . GLU A 1 122 ? -18.516 -0.765 -5.227 1 47.06 122 GLU A CA 1
ATOM 905 C C . GLU A 1 122 ? -18.547 -1.998 -4.328 1 47.06 122 GLU A C 1
ATOM 907 O O . GLU A 1 122 ? -19.594 -2.631 -4.172 1 47.06 122 GLU A O 1
ATOM 912 N N . VAL A 1 123 ? -17.781 -2.955 -4.496 1 47.19 123 VAL A N 1
ATOM 913 C CA . VAL A 1 123 ? -17.641 -4.141 -3.654 1 47.19 123 VAL A CA 1
ATOM 914 C C . VAL A 1 123 ? -18.344 -3.912 -2.32 1 47.19 123 VAL A C 1
ATOM 916 O O . VAL A 1 123 ? -17.812 -3.236 -1.437 1 47.19 123 VAL A O 1
ATOM 919 N N . SER A 1 124 ? -19.562 -3.443 -2.314 1 46.72 124 SER A N 1
ATOM 920 C CA . SER A 1 124 ? -20.453 -3.295 -1.175 1 46.72 124 SER A CA 1
ATOM 921 C C . SER A 1 124 ? -20.219 -4.383 -0.134 1 46.72 124 SER A C 1
ATOM 923 O O . SER A 1 124 ? -20.375 -4.148 1.065 1 46.72 124 SER A O 1
ATOM 925 N N . LEU A 1 125 ? -19.75 -5.66 -0.555 1 58 125 LEU A N 1
ATOM 926 C CA . LEU A 1 125 ? -19.734 -6.676 0.493 1 58 125 LEU A CA 1
ATOM 927 C C . LEU A 1 125 ? -18.312 -7.176 0.741 1 58 125 LEU A C 1
ATOM 929 O O . LEU A 1 125 ? -18.078 -8.383 0.802 1 58 125 LEU A O 1
ATOM 933 N N . ASN A 1 126 ? -17.469 -6.234 0.94 1 73.69 126 ASN A N 1
ATOM 934 C CA . ASN A 1 126 ? -16.156 -6.727 1.323 1 73.69 126 ASN A CA 1
ATOM 935 C C . ASN A 1 126 ? -16.172 -7.336 2.723 1 73.69 126 ASN A C 1
ATOM 937 O O . ASN A 1 126 ? -16.922 -6.887 3.592 1 73.69 126 ASN A O 1
ATOM 941 N N . GLU A 1 127 ? -15.734 -8.523 2.807 1 81.06 127 GLU A N 1
ATOM 942 C CA . GLU A 1 127 ? -15.508 -9.117 4.125 1 81.06 127 GLU A CA 1
ATOM 943 C C . GLU A 1 127 ? -14.594 -8.242 4.973 1 81.06 127 GLU A C 1
ATOM 945 O O . GLU A 1 127 ? -13.562 -7.766 4.492 1 81.06 127 GLU A O 1
ATOM 950 N N . MET A 1 128 ? -15.141 -7.852 6.141 1 84.44 128 MET A N 1
ATOM 951 C CA . MET A 1 128 ? -14.305 -7.121 7.086 1 84.44 128 MET A CA 1
ATOM 952 C C . MET A 1 128 ? -13.625 -8.07 8.062 1 84.44 128 MET A C 1
ATOM 954 O O . MET A 1 128 ? -14.289 -8.891 8.703 1 84.44 128 MET A O 1
ATOM 958 N N . ARG A 1 129 ? -12.336 -7.91 8.117 1 88.12 129 ARG A N 1
ATOM 959 C CA . ARG A 1 129 ? -11.594 -8.727 9.07 1 88.12 129 ARG A CA 1
ATOM 960 C C . ARG A 1 129 ? -11.609 -8.094 10.461 1 88.12 129 ARG A C 1
ATOM 962 O O . ARG A 1 129 ? -12.039 -6.953 10.625 1 88.12 129 ARG A O 1
ATOM 969 N N . SER A 1 130 ? -11.164 -8.852 11.398 1 86.5 130 SER A N 1
ATOM 970 C CA . SER A 1 130 ? -11.172 -8.398 12.789 1 86.5 130 SER A CA 1
ATOM 971 C C . SER A 1 130 ? -10.32 -7.152 12.969 1 86.5 130 SER A C 1
ATOM 973 O O . SER A 1 130 ? -9.188 -7.094 12.492 1 86.5 130 SER A O 1
ATOM 975 N N . PRO A 1 131 ? -10.766 -6.195 13.703 1 83.69 131 PRO A N 1
ATOM 976 C CA . PRO A 1 131 ? -9.977 -5.004 14.023 1 83.69 131 PRO A CA 1
ATOM 977 C C . PRO A 1 131 ? -8.688 -5.336 14.773 1 83.69 131 PRO A C 1
ATOM 979 O O . PRO A 1 131 ? -7.703 -4.594 14.672 1 83.69 131 PRO A O 1
ATOM 982 N N . SER A 1 132 ? -8.648 -6.441 15.5 1 84.88 132 SER A N 1
ATOM 983 C CA . SER A 1 132 ? -7.504 -6.809 16.328 1 84.88 132 SER A CA 1
ATOM 984 C C . SER A 1 132 ? -6.305 -7.215 15.477 1 84.88 132 SER A C 1
ATOM 986 O O . SER A 1 132 ? -5.176 -7.262 15.969 1 84.88 132 SER A O 1
ATOM 988 N N . GLU A 1 133 ? -6.566 -7.496 14.172 1 87.19 133 GLU A N 1
ATOM 989 C CA . GLU A 1 133 ? -5.465 -7.781 13.258 1 87.19 133 GLU A CA 1
ATOM 990 C C . GLU A 1 133 ? -4.629 -6.531 12.992 1 87.19 133 GLU A C 1
ATOM 992 O O . GLU A 1 133 ? -3.455 -6.625 12.625 1 87.19 133 GLU A O 1
ATOM 997 N N . LEU A 1 134 ? -5.27 -5.375 13.172 1 86.12 134 LEU A N 1
ATOM 998 C CA . LEU A 1 134 ? -4.602 -4.117 12.859 1 86.12 134 LEU A CA 1
ATOM 999 C C . LEU A 1 134 ? -4.152 -3.41 14.141 1 86.12 134 LEU A C 1
ATOM 1001 O O . LEU A 1 134 ? -3.076 -2.812 14.172 1 86.12 134 LEU A O 1
ATOM 1005 N N . LEU A 1 135 ? -5.031 -3.457 15.102 1 82.56 135 LEU A N 1
ATOM 1006 C CA . LEU A 1 135 ? -4.793 -2.695 16.328 1 82.56 135 LEU A CA 1
ATOM 1007 C C . LEU A 1 135 ? -5.008 -3.566 17.562 1 82.56 135 LEU A C 1
ATOM 1009 O O . LEU A 1 135 ? -6.051 -4.215 17.688 1 82.56 135 LEU A O 1
ATOM 1013 N N . GLU A 1 136 ? -3.861 -3.615 18.312 1 76.5 136 GLU A N 1
ATOM 1014 C CA . GLU A 1 136 ? -4.031 -4.34 19.562 1 76.5 136 GLU A CA 1
ATOM 1015 C C . GLU A 1 136 ? -4.883 -3.545 20.547 1 76.5 136 GLU A C 1
ATOM 1017 O O . GLU A 1 136 ? -4.547 -2.412 20.906 1 76.5 136 GLU A O 1
ATOM 1022 N N . PHE A 1 137 ? -5.906 -4.051 20.938 1 64.94 137 PHE A N 1
ATOM 1023 C CA . PHE A 1 137 ? -6.918 -3.393 21.75 1 64.94 137 PHE A CA 1
ATOM 1024 C C . PHE A 1 137 ? -6.359 -3.055 23.141 1 64.94 137 PHE A C 1
ATOM 1026 O O . PHE A 1 137 ? -6.758 -2.062 23.75 1 64.94 137 PHE A O 1
ATOM 1033 N N . GLY A 1 138 ? -5.531 -3.914 23.641 1 61.88 138 GLY A N 1
ATOM 1034 C CA . GLY A 1 138 ? -4.992 -3.592 24.953 1 61.88 138 GLY A CA 1
ATOM 1035 C C . GLY A 1 138 ? -4.344 -2.221 25.016 1 61.88 138 GLY A C 1
ATOM 1036 O O . GLY A 1 138 ? -4.477 -1.51 26.016 1 61.88 138 GLY A O 1
ATOM 1037 N N . LYS A 1 139 ? -3.822 -1.803 23.938 1 64.31 139 LYS A N 1
ATOM 1038 C CA . LYS A 1 139 ? -3.115 -0.525 23.891 1 64.31 139 LYS A CA 1
ATOM 1039 C C . LYS A 1 139 ? -4.086 0.63 23.656 1 64.31 139 LYS A C 1
ATOM 1041 O O . LYS A 1 139 ? -3.742 1.791 23.891 1 64.31 139 LYS A O 1
ATOM 1046 N N . PHE A 1 140 ? -5.238 0.227 23.234 1 65.19 140 PHE A N 1
ATOM 1047 C CA . PHE A 1 140 ? -6.176 1.271 22.844 1 65.19 140 PHE A CA 1
ATOM 1048 C C . PHE A 1 140 ? -7.48 1.153 23.625 1 65.19 140 PHE A C 1
ATOM 1050 O O . PHE A 1 140 ? -8.492 1.738 23.25 1 65.19 140 PHE A O 1
ATOM 1057 N N . SER A 1 141 ? -7.469 0.222 24.547 1 61.81 141 SER A N 1
ATOM 1058 C CA . SER A 1 141 ? -8.672 -0.084 25.312 1 61.81 141 SER A CA 1
ATOM 1059 C C . SER A 1 141 ? -9.375 1.189 25.766 1 61.81 141 SER A C 1
ATOM 1061 O O . SER A 1 141 ? -10.609 1.261 25.75 1 61.81 141 SER A O 1
ATOM 1063 N N . ASN A 1 142 ? -8.516 2.104 26.125 1 60.03 142 ASN A N 1
ATOM 1064 C CA . ASN A 1 142 ? -9.164 3.312 26.625 1 60.03 142 ASN A CA 1
ATOM 1065 C C . ASN A 1 142 ? -9.75 4.137 25.484 1 60.03 142 ASN A C 1
ATOM 1067 O O . ASN A 1 142 ? -10.562 5.039 25.719 1 60.03 142 ASN A O 1
ATOM 1071 N N . CYS A 1 143 ? -9.289 3.855 24.281 1 57.72 143 CYS A N 1
ATOM 1072 C CA . CYS A 1 143 ? -9.719 4.672 23.141 1 57.72 143 CYS A CA 1
ATOM 1073 C C . CYS A 1 143 ? -10.766 3.943 22.312 1 57.72 143 CYS A C 1
ATOM 1075 O O . CYS A 1 143 ? -11.383 4.539 21.422 1 57.72 143 CYS A O 1
ATOM 1077 N N . MET A 1 144 ? -10.75 2.58 22.594 1 56.62 144 MET A N 1
ATOM 1078 C CA . MET A 1 144 ? -11.688 1.788 21.797 1 56.62 144 MET A CA 1
ATOM 1079 C C . MET A 1 144 ? -12.984 1.55 22.547 1 56.62 144 MET A C 1
ATOM 1081 O O . MET A 1 144 ? -12.961 1.175 23.719 1 56.62 144 MET A O 1
ATOM 1085 N N . ASP A 1 145 ? -13.898 2.232 22.719 1 49.94 145 ASP A N 1
ATOM 1086 C CA . ASP A 1 145 ? -15.148 1.999 23.438 1 49.94 145 ASP A CA 1
ATOM 1087 C C . ASP A 1 145 ? -15.812 0.701 22.984 1 49.94 145 ASP A C 1
ATOM 1089 O O . ASP A 1 145 ? -16.5 0.671 21.969 1 49.94 145 ASP A O 1
ATOM 1093 N N . TYR A 1 146 ? -15.242 -0.475 23.234 1 44.47 146 TYR A N 1
ATOM 1094 C CA . TYR A 1 146 ? -16.125 -1.617 23.062 1 44.47 146 TYR A CA 1
ATOM 1095 C C . TYR A 1 146 ? -17.391 -1.473 23.906 1 44.47 146 TYR A C 1
ATOM 1097 O O . TYR A 1 146 ? -18.391 -2.162 23.672 1 44.47 146 TYR A O 1
ATOM 1105 N N . SER A 1 147 ? -17.172 -1.464 25.281 1 39.56 147 SER A N 1
ATOM 1106 C CA . SER A 1 147 ? -18.25 -1.654 26.234 1 39.56 147 SER A CA 1
ATOM 1107 C C . SER A 1 147 ? -19.391 -0.676 25.969 1 39.56 147 SER A C 1
ATOM 1109 O O . SER A 1 147 ? -20.562 -1.07 25.938 1 39.56 147 SER A O 1
ATOM 1111 N N . THR A 1 148 ? -19.406 0.45 26.938 1 40.31 148 THR A N 1
ATOM 1112 C CA . THR A 1 148 ? -20.5 1.126 27.625 1 40.31 148 THR A CA 1
ATOM 1113 C C . THR A 1 148 ? -21.312 1.959 26.641 1 40.31 148 THR A C 1
ATOM 1115 O O . THR A 1 148 ? -20.859 2.248 25.531 1 40.31 148 THR A O 1
ATOM 1118 N N . GLY A 1 149 ? -22.281 2.881 27.219 1 36.31 149 GLY A N 1
ATOM 1119 C CA . GLY A 1 149 ? -23.375 3.758 26.828 1 36.31 149 GLY A CA 1
ATOM 1120 C C . GLY A 1 149 ? -23.031 4.637 25.641 1 36.31 149 GLY A C 1
ATOM 1121 O O . GLY A 1 149 ? -21.969 4.48 25.031 1 36.31 149 GLY A O 1
ATOM 1122 N N . VAL A 1 150 ? -23.297 6.047 25.703 1 39 150 VAL A N 1
ATOM 1123 C CA . VAL A 1 150 ? -23.828 7.125 24.875 1 39 150 VAL A CA 1
ATOM 1124 C C . VAL A 1 150 ? -22.75 7.59 23.891 1 39 150 VAL A C 1
ATOM 1126 O O . VAL A 1 150 ? -23.062 7.977 22.766 1 39 150 VAL A O 1
ATOM 1129 N N . GLY A 1 151 ? -21.391 8.062 24.25 1 47.5 151 GLY A N 1
ATOM 1130 C CA . GLY A 1 151 ? -20.656 8.945 23.359 1 47.5 151 GLY A CA 1
ATOM 1131 C C . GLY A 1 151 ? -19.828 8.203 22.328 1 47.5 151 GLY A C 1
ATOM 1132 O O . GLY A 1 151 ? -19.375 7.09 22.578 1 47.5 151 GLY A O 1
ATOM 1133 N N . ALA A 1 152 ? -20.062 8.203 20.984 1 54.22 152 ALA A N 1
ATOM 1134 C CA . ALA A 1 152 ? -19.453 7.684 19.766 1 54.22 152 ALA A CA 1
ATOM 1135 C C . ALA A 1 152 ? -17.922 7.66 19.891 1 54.22 152 ALA A C 1
ATOM 1137 O O . ALA A 1 152 ? -17.312 8.672 20.219 1 54.22 152 ALA A O 1
ATOM 1138 N N . SER A 1 153 ? -17.281 6.445 20.141 1 63.38 153 SER A N 1
ATOM 1139 C CA . SER A 1 153 ? -15.828 6.273 20.219 1 63.38 153 SER A CA 1
ATOM 1140 C C . SER A 1 153 ? -15.117 7.059 19.109 1 63.38 153 SER A C 1
ATOM 1142 O O . SER A 1 153 ? -15.555 7.043 17.969 1 63.38 153 SER A O 1
ATOM 1144 N N . PRO A 1 154 ? -14.172 7.758 19.609 1 81.12 154 PRO A N 1
ATOM 1145 C CA . PRO A 1 154 ? -13.477 8.594 18.625 1 81.12 154 PRO A CA 1
ATOM 1146 C C . PRO A 1 154 ? -12.578 7.793 17.688 1 81.12 154 PRO A C 1
ATOM 1148 O O . PRO A 1 154 ? -12.125 8.312 16.672 1 81.12 154 PRO A O 1
ATOM 1151 N N . LEU A 1 155 ? -12.445 6.355 18.047 1 87 155 LEU A N 1
ATOM 1152 C CA . LEU A 1 155 ? -11.5 5.586 17.234 1 87 155 LEU A CA 1
ATOM 1153 C C . LEU A 1 155 ? -12.18 4.375 16.609 1 87 155 LEU A C 1
ATOM 1155 O O . LEU A 1 155 ? -12.812 3.582 17.312 1 87 155 LEU A O 1
ATOM 1159 N N . HIS A 1 156 ? -12.148 4.164 15.391 1 90.31 156 HIS A N 1
ATOM 1160 C CA . HIS A 1 156 ? -12.664 3.037 14.625 1 90.31 156 HIS A CA 1
ATOM 1161 C C . HIS A 1 156 ? -11.562 2.377 13.805 1 90.31 156 HIS A C 1
ATOM 1163 O O . HIS A 1 156 ? -10.484 2.947 13.633 1 90.31 156 HIS A O 1
ATOM 1169 N N . VAL A 1 157 ? -11.859 1.111 13.477 1 90.88 157 VAL A N 1
ATOM 1170 C CA . VAL A 1 157 ? -10.938 0.36 12.633 1 90.88 157 VAL A CA 1
ATOM 1171 C C . VAL A 1 157 ? -11.688 -0.218 11.438 1 90.88 157 VAL A C 1
ATOM 1173 O O . VAL A 1 157 ? -12.781 -0.764 11.586 1 90.88 157 VAL A O 1
ATOM 1176 N N . ALA A 1 158 ? -11.25 -0.06 10.227 1 90.44 158 ALA A N 1
ATOM 1177 C CA . ALA A 1 158 ? -11.734 -0.726 9.016 1 90.44 158 ALA A CA 1
ATOM 1178 C C . ALA A 1 158 ? -10.664 -1.64 8.43 1 90.44 158 ALA A C 1
ATOM 1180 O O . ALA A 1 158 ? -9.555 -1.194 8.125 1 90.44 158 ALA A O 1
ATOM 1181 N N . ASN A 1 159 ? -11.016 -2.893 8.258 1 91.69 159 ASN A N 1
ATOM 1182 C CA . ASN A 1 159 ? -10.055 -3.898 7.816 1 91.69 159 ASN A CA 1
ATOM 1183 C C . ASN A 1 159 ? -10.633 -4.785 6.715 1 91.69 159 ASN A C 1
ATOM 1185 O O . ASN A 1 159 ? -10.852 -5.98 6.926 1 91.69 159 ASN A O 1
ATOM 1189 N N . PRO A 1 160 ? -10.875 -4.219 5.543 1 91.5 160 PRO A N 1
ATOM 1190 C CA . PRO A 1 160 ? -11.391 -5.039 4.449 1 91.5 160 PRO A CA 1
ATOM 1191 C C . PRO A 1 160 ? -10.438 -6.156 4.047 1 91.5 160 PRO A C 1
ATOM 1193 O O . PRO A 1 160 ? -9.219 -5.977 4.094 1 91.5 160 PRO A O 1
ATOM 1196 N N . ALA A 1 161 ? -10.977 -7.254 3.562 1 91.19 161 ALA A N 1
ATOM 1197 C CA . ALA A 1 161 ? -10.18 -8.445 3.297 1 91.19 161 ALA A CA 1
ATOM 1198 C C . ALA A 1 161 ? -9.734 -8.492 1.838 1 91.19 161 ALA A C 1
ATOM 1200 O O . ALA A 1 161 ? -8.664 -9.023 1.525 1 91.19 161 ALA A O 1
ATOM 1201 N N . PHE A 1 162 ? -10.547 -7.859 0.931 1 92 162 PHE A N 1
ATOM 1202 C CA . PHE A 1 162 ? -10.305 -8.148 -0.477 1 92 162 PHE A CA 1
ATOM 1203 C C . PHE A 1 162 ? -10.391 -6.879 -1.314 1 92 162 PHE A C 1
ATOM 1205 O O . PHE A 1 162 ? -10.984 -5.887 -0.888 1 92 162 PHE A O 1
ATOM 1212 N N . ASP A 1 163 ? -9.766 -6.953 -2.461 1 91.44 163 ASP A N 1
ATOM 1213 C CA . ASP A 1 163 ? -9.883 -5.988 -3.551 1 91.44 163 ASP A CA 1
ATOM 1214 C C . ASP A 1 163 ? -10.547 -6.617 -4.773 1 91.44 163 ASP A C 1
ATOM 1216 O O . ASP A 1 163 ? -10.477 -7.832 -4.969 1 91.44 163 ASP A O 1
ATOM 1220 N N . TYR A 1 164 ? -11.18 -5.738 -5.469 1 90.5 164 TYR A N 1
ATOM 1221 C CA . TYR A 1 164 ? -11.555 -6.086 -6.836 1 90.5 164 TYR A CA 1
ATOM 1222 C C . TYR A 1 164 ? -10.617 -5.438 -7.844 1 90.5 164 TYR A C 1
ATOM 1224 O O . TYR A 1 164 ? -10.453 -4.215 -7.852 1 90.5 164 TYR A O 1
ATOM 1232 N N . VAL A 1 165 ? -9.953 -6.223 -8.625 1 92.94 165 VAL A N 1
ATOM 1233 C CA . VAL A 1 165 ? -9.117 -5.727 -9.711 1 92.94 165 VAL A CA 1
ATOM 1234 C C . VAL A 1 165 ? -9.844 -5.891 -11.039 1 92.94 165 VAL A C 1
ATOM 1236 O O . VAL A 1 165 ? -10.172 -7.012 -11.438 1 92.94 165 VAL A O 1
ATOM 1239 N N . PRO A 1 166 ? -10.117 -4.836 -11.688 1 91.94 166 PRO A N 1
ATOM 1240 C CA . PRO A 1 166 ? -10.852 -4.934 -12.953 1 91.94 166 PRO A CA 1
ATOM 1241 C C . PRO A 1 166 ? -10.07 -5.652 -14.047 1 91.94 166 PRO A C 1
ATOM 1243 O O . PRO A 1 166 ? -8.836 -5.723 -13.977 1 91.94 166 PRO A O 1
ATOM 1246 N N . PRO A 1 167 ? -10.781 -6.191 -15.078 1 93.62 167 PRO A N 1
ATOM 1247 C CA . PRO A 1 167 ? -10.141 -7.02 -16.109 1 93.62 167 PRO A CA 1
ATOM 1248 C C . PRO A 1 167 ? -9.094 -6.25 -16.922 1 93.62 167 PRO A C 1
ATOM 1250 O O . PRO A 1 167 ? -8.117 -6.84 -17.391 1 93.62 167 PRO A O 1
ATOM 1253 N N . GLU A 1 168 ? -9.203 -4.938 -17.031 1 95.12 168 GLU A N 1
ATOM 1254 C CA . GLU A 1 168 ? -8.281 -4.148 -17.844 1 95.12 168 GLU A CA 1
ATOM 1255 C C . GLU A 1 168 ? -6.887 -4.109 -17.219 1 95.12 168 GLU A C 1
ATOM 1257 O O . GLU A 1 168 ? -5.906 -3.783 -17.906 1 95.12 168 GLU A O 1
ATOM 1262 N N . LEU A 1 169 ? -6.809 -4.453 -15.914 1 95.31 169 LEU A N 1
ATOM 1263 C CA . LEU A 1 169 ? -5.52 -4.426 -15.234 1 95.31 169 LEU A CA 1
ATOM 1264 C C . LEU A 1 169 ? -4.898 -5.816 -15.18 1 95.31 169 LEU A C 1
ATOM 1266 O O . LEU A 1 169 ? -3.766 -5.98 -14.727 1 95.31 169 LEU A O 1
ATOM 1270 N N . VAL A 1 170 ? -5.656 -6.785 -15.672 1 97.25 170 VAL A N 1
ATOM 1271 C CA . VAL A 1 170 ? -5.172 -8.156 -15.68 1 97.25 170 VAL A CA 1
ATOM 1272 C C . VAL A 1 170 ? -4.625 -8.508 -17.062 1 97.25 170 VAL A C 1
ATOM 1274 O O . VAL A 1 170 ? -5.367 -8.523 -18.047 1 97.25 170 VAL A O 1
ATOM 1277 N N . SER A 1 171 ? -3.369 -8.82 -17.125 1 97.88 171 SER A N 1
ATOM 1278 C CA . SER A 1 171 ? -2.73 -9.094 -18.406 1 97.88 171 SER A CA 1
ATOM 1279 C C . SER A 1 171 ? -3.068 -10.492 -18.906 1 97.88 171 SER A C 1
ATOM 1281 O O . SER A 1 171 ? -3.244 -10.711 -20.109 1 97.88 171 SER A O 1
ATOM 1283 N N . LEU A 1 172 ? -3.066 -11.422 -18.047 1 97.31 172 LEU A N 1
ATOM 1284 C CA . LEU A 1 172 ? -3.277 -12.828 -18.375 1 97.31 172 LEU A CA 1
ATOM 1285 C C . LEU A 1 172 ? -3.797 -13.602 -17.172 1 97.31 172 LEU A C 1
ATOM 1287 O O . LEU A 1 172 ? -3.381 -13.336 -16.031 1 97.31 172 LEU A O 1
ATOM 1291 N N . LEU A 1 173 ? -4.703 -14.461 -17.391 1 96.38 173 LEU A N 1
ATOM 1292 C CA . LEU A 1 173 ? -5.184 -15.398 -16.391 1 96.38 173 LEU A CA 1
ATOM 1293 C C . LEU A 1 173 ? -4.734 -16.812 -16.703 1 96.38 173 LEU A C 1
ATOM 1295 O O . LEU A 1 173 ? -5.012 -17.328 -17.797 1 96.38 173 LEU A O 1
ATOM 1299 N N . ILE A 1 174 ? -4.039 -17.422 -15.781 1 95.88 174 ILE A N 1
ATOM 1300 C CA . ILE A 1 174 ? -3.559 -18.781 -15.977 1 95.88 174 ILE A CA 1
ATOM 1301 C C . ILE A 1 174 ? -4.316 -19.734 -15.047 1 95.88 174 ILE A C 1
ATOM 1303 O O . ILE A 1 174 ? -4.363 -19.531 -13.836 1 95.88 174 ILE A O 1
ATOM 1307 N N . THR A 1 175 ? -4.906 -20.75 -15.57 1 92.69 175 THR A N 1
ATOM 1308 C CA . THR A 1 175 ? -5.602 -21.781 -14.82 1 92.69 175 THR A CA 1
ATOM 1309 C C . THR A 1 175 ? -4.949 -23.141 -15.055 1 92.69 175 THR A C 1
ATOM 1311 O O . THR A 1 175 ? -3.906 -23.234 -15.703 1 92.69 175 THR A O 1
ATOM 1314 N N . ASP A 1 176 ? -5.582 -24.109 -14.438 1 90.62 176 ASP A N 1
ATOM 1315 C CA . ASP A 1 176 ? -5.062 -25.469 -14.602 1 90.62 176 ASP A CA 1
ATOM 1316 C C . ASP A 1 176 ? -5.297 -25.969 -16.016 1 90.62 176 ASP A C 1
ATOM 1318 O O . ASP A 1 176 ? -4.695 -26.969 -16.438 1 90.62 176 ASP A O 1
ATOM 1322 N N . VAL A 1 177 ? -6.125 -25.25 -16.828 1 87.69 177 VAL A N 1
ATOM 1323 C CA . VAL A 1 177 ? -6.422 -25.703 -18.172 1 87.69 177 VAL A CA 1
ATOM 1324 C C . VAL A 1 177 ? -5.75 -24.781 -19.188 1 87.69 177 VAL A C 1
ATOM 1326 O O . VAL A 1 177 ? -5.969 -24.922 -20.406 1 87.69 177 VAL A O 1
ATOM 1329 N N . GLY A 1 178 ? -4.965 -23.812 -18.781 1 90.56 178 GLY A N 1
ATOM 1330 C CA . GLY A 1 178 ? -4.207 -22.969 -19.688 1 90.56 178 GLY A CA 1
ATOM 1331 C C . GLY A 1 178 ? -4.309 -21.5 -19.375 1 90.56 178 GLY A C 1
ATOM 1332 O O . GLY A 1 178 ? -4.809 -21.125 -18.312 1 90.56 178 GLY A O 1
ATOM 1333 N N . GLY A 1 179 ? -3.699 -20.656 -20.297 1 93.75 179 GLY A N 1
ATOM 1334 C CA . GLY A 1 179 ? -3.758 -19.203 -20.188 1 93.75 179 GLY A CA 1
ATOM 1335 C C . GLY A 1 179 ? -4.938 -18.594 -20.922 1 93.75 179 GLY A C 1
ATOM 1336 O O . GLY A 1 179 ? -5.289 -19.047 -22.016 1 93.75 179 GLY A O 1
ATOM 1337 N N . HIS A 1 180 ? -5.508 -17.594 -20.312 1 92.75 180 HIS A N 1
ATOM 1338 C CA . HIS A 1 180 ? -6.707 -16.984 -20.875 1 92.75 180 HIS A CA 1
ATOM 1339 C C . HIS A 1 180 ? -6.617 -15.453 -20.844 1 92.75 180 HIS A C 1
ATOM 1341 O O . HIS A 1 180 ? -6.098 -14.883 -19.875 1 92.75 180 HIS A O 1
ATOM 1347 N N . ASN A 1 181 ? -7.164 -14.898 -21.859 1 93.94 181 ASN A N 1
ATOM 1348 C CA . ASN A 1 181 ? -7.418 -13.461 -21.828 1 93.94 181 ASN A CA 1
ATOM 1349 C C . ASN A 1 181 ? -8.586 -13.117 -20.906 1 93.94 181 ASN A C 1
ATOM 1351 O O . ASN A 1 181 ? -9.656 -13.727 -21 1 93.94 181 ASN A O 1
ATOM 1355 N N . PRO A 1 182 ? -8.32 -12.18 -20.047 1 91.94 182 PRO A N 1
ATOM 1356 C CA . PRO A 1 182 ? -9.391 -11.859 -19.109 1 91.94 182 PRO A CA 1
ATOM 1357 C C . PRO A 1 182 ? -10.719 -11.555 -19.797 1 91.94 182 PRO A C 1
ATOM 1359 O O . PRO A 1 182 ? -11.789 -11.867 -19.266 1 91.94 182 PRO A O 1
ATOM 1362 N N . SER A 1 183 ? -10.688 -11.102 -21 1 87.12 183 SER A N 1
ATOM 1363 C CA . SER A 1 183 ? -11.906 -10.719 -21.719 1 87.12 183 SER A CA 1
ATOM 1364 C C . SER A 1 183 ? -12.695 -11.945 -22.156 1 87.12 183 SER A C 1
ATOM 1366 O O . SER A 1 183 ? -13.867 -11.836 -22.531 1 87.12 183 SER A O 1
ATOM 1368 N N . TYR A 1 184 ? -12.102 -13.102 -22.078 1 82.69 184 TYR A N 1
ATOM 1369 C CA . TYR A 1 184 ? -12.766 -14.297 -22.594 1 82.69 184 TYR A CA 1
ATOM 1370 C C . TYR A 1 184 ? -13.172 -15.227 -21.469 1 82.69 184 TYR A C 1
ATOM 1372 O O . TYR A 1 184 ? -13.453 -16.406 -21.688 1 82.69 184 TYR A O 1
ATOM 1380 N N . MET A 1 185 ? -13.164 -14.688 -20.297 1 84.88 185 MET A N 1
ATOM 1381 C CA . MET A 1 185 ? -13.422 -15.539 -19.141 1 84.88 185 MET A CA 1
ATOM 1382 C C . MET A 1 185 ? -14.875 -15.992 -19.125 1 84.88 185 MET A C 1
ATOM 1384 O O . MET A 1 185 ? -15.18 -17.094 -18.672 1 84.88 185 MET A O 1
ATOM 1388 N N . TYR A 1 186 ? -15.656 -15.164 -19.641 1 81.06 186 TYR A N 1
ATOM 1389 C CA . TYR A 1 186 ? -17.078 -15.484 -19.656 1 81.06 186 TYR A CA 1
ATOM 1390 C C . TYR A 1 186 ? -17.344 -16.812 -20.359 1 81.06 186 TYR A C 1
ATOM 1392 O O . TYR A 1 186 ? -18.109 -17.641 -19.875 1 81.06 186 TYR A O 1
ATOM 1400 N N . ARG A 1 187 ? -16.719 -17.047 -21.438 1 82.5 187 ARG A N 1
ATOM 1401 C CA . ARG A 1 187 ? -16.906 -18.281 -22.203 1 82.5 187 ARG A CA 1
ATOM 1402 C C . ARG A 1 187 ? -16.422 -19.484 -21.422 1 82.5 187 ARG A C 1
ATOM 1404 O O . ARG A 1 187 ? -17.078 -20.531 -21.406 1 82.5 187 ARG A O 1
ATOM 1411 N N . LEU A 1 188 ? -15.336 -19.297 -20.812 1 81.62 188 LEU A N 1
ATOM 1412 C CA . LEU A 1 188 ? -14.773 -20.391 -20.016 1 81.62 188 LEU A CA 1
ATOM 1413 C C . LEU A 1 188 ? -15.695 -20.75 -18.859 1 81.62 188 LEU A C 1
ATOM 1415 O O . LEU A 1 188 ? -15.914 -21.938 -18.594 1 81.62 188 LEU A O 1
ATOM 1419 N N . ILE A 1 189 ? -16.172 -19.75 -18.188 1 83.75 189 ILE A N 1
ATOM 1420 C CA . ILE A 1 189 ? -17.047 -19.969 -17.031 1 83.75 189 ILE A CA 1
ATOM 1421 C C . ILE A 1 189 ? -18.359 -20.594 -17.5 1 83.75 189 ILE A C 1
ATOM 1423 O O . ILE A 1 189 ? -18.859 -21.531 -16.859 1 83.75 189 ILE A O 1
ATOM 1427 N N . ALA A 1 190 ? -18.859 -20.109 -18.562 1 81.31 190 ALA A N 1
ATOM 1428 C CA . ALA A 1 190 ? -20.094 -20.672 -19.125 1 81.31 190 ALA A CA 1
ATOM 1429 C C . ALA A 1 190 ? -19.891 -22.156 -19.469 1 81.31 190 ALA A C 1
ATOM 1431 O O . ALA A 1 190 ? -20.766 -22.984 -19.203 1 81.31 190 ALA A O 1
ATOM 1432 N N . ASP A 1 191 ? -18.828 -22.438 -20.047 1 79.75 191 ASP A N 1
ATOM 1433 C CA . ASP A 1 191 ? -18.5 -23.797 -20.453 1 79.75 191 ASP A CA 1
ATOM 1434 C C . ASP A 1 191 ? -18.375 -24.719 -19.234 1 79.75 191 ASP A C 1
ATOM 1436 O O . ASP A 1 191 ? -18.844 -25.859 -19.266 1 79.75 191 ASP A O 1
ATOM 1440 N N . TYR A 1 192 ? -17.828 -24.219 -18.219 1 76 192 TYR A N 1
ATOM 1441 C CA . TYR A 1 192 ? -17.578 -25.016 -17.031 1 76 192 TYR A CA 1
ATOM 1442 C C . TYR A 1 192 ? -18.859 -25.203 -16.219 1 76 192 TYR A C 1
ATOM 1444 O O . TYR A 1 192 ? -19.125 -26.297 -15.711 1 76 192 TYR A O 1
ATOM 1452 N N . TYR A 1 193 ? -19.609 -24.125 -16.031 1 73.25 193 TYR A N 1
ATOM 1453 C CA . TYR A 1 193 ? -20.797 -24.234 -15.203 1 73.25 193 TYR A CA 1
ATOM 1454 C C . TYR A 1 193 ? -21.969 -24.797 -16 1 73.25 193 TYR A C 1
ATOM 1456 O O . TYR A 1 193 ? -22.875 -25.406 -15.438 1 73.25 193 TYR A O 1
ATOM 1464 N N . SER A 1 194 ? -21.984 -24.422 -17.219 1 64.62 194 SER A N 1
ATOM 1465 C CA . SER A 1 194 ? -22.953 -25.156 -18.031 1 64.62 194 SER A CA 1
ATOM 1466 C C . SER A 1 194 ? -22.672 -26.656 -18.016 1 64.62 194 SER A C 1
ATOM 1468 O O . SER A 1 194 ? -23.609 -27.453 -17.922 1 64.62 194 SER A O 1
ATOM 1470 N N . ALA A 1 195 ? -21.484 -26.984 -18.031 1 57.78 195 ALA A N 1
ATOM 1471 C CA . ALA A 1 195 ? -21.109 -28.391 -17.969 1 57.78 195 ALA A CA 1
ATOM 1472 C C . ALA A 1 195 ? -21.484 -29 -16.625 1 57.78 195 ALA A C 1
ATOM 1474 O O . ALA A 1 195 ? -21.969 -30.141 -16.578 1 57.78 195 ALA A O 1
ATOM 1475 N N . ASP A 1 196 ? -21.266 -28.188 -15.578 1 58.84 196 ASP A N 1
ATOM 1476 C CA . ASP A 1 196 ? -21.594 -28.641 -14.242 1 58.84 196 ASP A CA 1
ATOM 1477 C C . ASP A 1 196 ? -23.109 -28.719 -14.047 1 58.84 196 ASP A C 1
ATOM 1479 O O . ASP A 1 196 ? -23.609 -29.625 -13.383 1 58.84 196 ASP A O 1
ATOM 1483 N N . ASP A 1 197 ? -23.75 -27.609 -14.516 1 54.53 197 ASP A N 1
ATOM 1484 C CA . ASP A 1 197 ? -25.219 -27.703 -14.508 1 54.53 197 ASP A CA 1
ATOM 1485 C C . ASP A 1 197 ? -25.672 -28.953 -15.266 1 54.53 197 ASP A C 1
ATOM 1487 O O . ASP A 1 197 ? -26.625 -29.625 -14.852 1 54.53 197 ASP A O 1
ATOM 1491 N N . TYR A 1 198 ? -25.031 -29.125 -16.328 1 48.81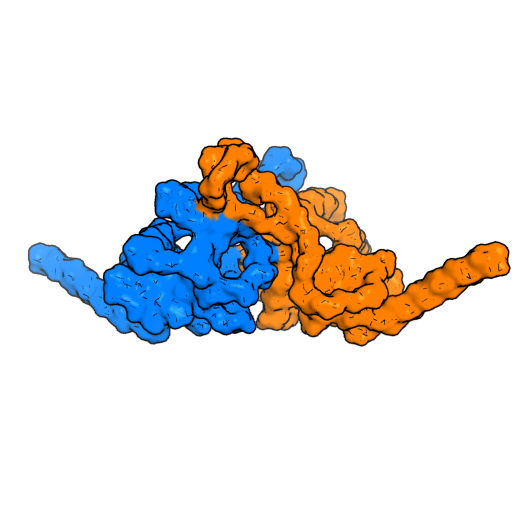 198 TYR A N 1
ATOM 1492 C CA . TYR A 1 198 ? -25.359 -30.312 -17.109 1 48.81 198 TYR A CA 1
ATOM 1493 C C . TYR A 1 198 ? -25.047 -31.578 -16.328 1 48.81 198 TYR A C 1
ATOM 1495 O O . TYR A 1 198 ? -25.812 -32.531 -16.328 1 48.81 198 TYR A O 1
ATOM 1503 N N . PHE A 1 199 ? -24 -31.547 -15.602 1 49.22 199 PHE A N 1
ATOM 1504 C CA . PHE A 1 199 ? -23.641 -32.719 -14.82 1 49.22 199 PHE A CA 1
ATOM 1505 C C . PHE A 1 199 ? -24.594 -32.906 -13.641 1 49.22 199 PHE A C 1
ATOM 1507 O O . PHE A 1 199 ? -24.953 -34.031 -13.297 1 49.22 199 PHE A O 1
ATOM 1514 N N . LEU A 1 200 ? -25.062 -31.781 -13.023 1 52.31 200 LEU A N 1
ATOM 1515 C CA . LEU A 1 200 ? -26.031 -31.875 -11.93 1 52.31 200 LEU A CA 1
ATOM 1516 C C . LEU A 1 200 ? -27.391 -32.344 -12.43 1 52.31 200 LEU A C 1
ATOM 1518 O O . LEU A 1 200 ? -28.078 -33.094 -11.742 1 52.31 200 LEU A O 1
ATOM 1522 N N . GLN A 1 201 ? -27.75 -31.844 -13.508 1 52.06 201 GLN A N 1
ATOM 1523 C CA . GLN A 1 201 ? -29.016 -32.281 -14.078 1 52.06 201 GLN A CA 1
ATOM 1524 C C . GLN A 1 201 ? -28.969 -33.781 -14.43 1 52.06 201 GLN A C 1
ATOM 1526 O O . GLN A 1 201 ? -29.953 -34.5 -14.219 1 52.06 201 GLN A O 1
ATOM 1531 N N . GLU A 1 202 ? -27.953 -34.156 -14.969 1 49.5 202 GLU A N 1
ATOM 1532 C CA . GLU A 1 202 ? -27.844 -35.594 -15.312 1 49.5 202 GLU A CA 1
ATOM 1533 C C . GLU A 1 202 ? -27.891 -36.469 -14.062 1 49.5 202 GLU A C 1
ATOM 1535 O O . GLU A 1 202 ? -28.438 -37.562 -14.086 1 49.5 202 GLU A O 1
ATOM 1540 N N . LYS A 1 203 ? -27.422 -36 -12.953 1 57.16 203 LYS A N 1
ATOM 1541 C CA . LYS A 1 203 ? -27.469 -36.812 -11.727 1 57.16 203 LYS A CA 1
ATOM 1542 C C . LYS A 1 203 ? -28.875 -36.844 -11.156 1 57.16 203 LYS A C 1
ATOM 1544 O O . LYS A 1 203 ? -29.266 -37.812 -10.508 1 57.16 203 LYS A O 1
ATOM 1549 N N . HIS A 1 204 ? -29.547 -35.75 -11.312 1 54.97 204 HIS A N 1
ATOM 1550 C CA . HIS A 1 204 ? -30.922 -35.719 -10.82 1 54.97 204 HIS A CA 1
ATOM 1551 C C . HIS A 1 204 ? -31.844 -36.562 -11.711 1 54.97 204 HIS A C 1
ATOM 1553 O O . HIS A 1 204 ? -32.875 -37.062 -11.242 1 54.97 204 HIS A O 1
ATOM 1559 N N . ASP A 1 205 ? -31.516 -36.562 -12.906 1 54.34 205 ASP A N 1
ATOM 1560 C CA . ASP A 1 205 ? -32.375 -37.312 -13.828 1 54.34 205 ASP A CA 1
ATOM 1561 C C . ASP A 1 205 ? -32.031 -38.781 -13.82 1 54.34 205 ASP A C 1
ATOM 1563 O O . ASP A 1 205 ? -32.781 -39.594 -14.391 1 54.34 205 ASP A O 1
ATOM 1567 N N . SER A 1 206 ? -30.812 -39.062 -13.25 1 45.44 206 SER A N 1
ATOM 1568 C CA . SER A 1 206 ? -30.547 -40.5 -13.133 1 45.44 206 SER A CA 1
ATOM 1569 C C . SER A 1 206 ? -31 -41.031 -11.773 1 45.44 206 SER A C 1
ATOM 1571 O O . SER A 1 206 ? -30.844 -40.344 -10.758 1 45.44 206 SER A O 1
ATOM 1573 N N . GLU B 1 1 ? -16.797 16.156 5.891 1 93.38 1 GLU B N 1
ATOM 1574 C CA . GLU B 1 1 ? -15.617 15.984 5.043 1 93.38 1 GLU B CA 1
ATOM 1575 C C . GLU B 1 1 ? -14.789 14.781 5.492 1 93.38 1 GLU B C 1
ATOM 1577 O O . GLU B 1 1 ? -14.664 14.523 6.691 1 93.38 1 GLU B O 1
ATOM 1582 N N . VAL B 1 2 ? -14.266 14.008 4.59 1 96.88 2 VAL B N 1
ATOM 1583 C CA . VAL B 1 2 ? -13.422 12.859 4.906 1 96.88 2 VAL B CA 1
ATOM 1584 C C . VAL B 1 2 ? -11.977 13.141 4.5 1 96.88 2 VAL B C 1
ATOM 1586 O O . VAL B 1 2 ? -11.703 13.461 3.342 1 96.88 2 VAL B O 1
ATOM 1589 N N . ILE B 1 3 ? -11.133 13.016 5.523 1 98.19 3 ILE B N 1
ATOM 1590 C CA . ILE B 1 3 ? -9.711 13.281 5.316 1 98.19 3 ILE B CA 1
ATOM 1591 C C . ILE B 1 3 ? -8.922 11.984 5.445 1 98.19 3 ILE B C 1
ATOM 1593 O O . ILE B 1 3 ? -9.18 11.18 6.348 1 98.19 3 ILE B O 1
ATOM 1597 N N . LEU B 1 4 ? -8.047 11.758 4.566 1 98.56 4 LEU B N 1
ATOM 1598 C CA . LEU B 1 4 ? -7.121 10.633 4.664 1 98.56 4 LEU B CA 1
ATOM 1599 C C . LEU B 1 4 ? -5.711 11.117 4.98 1 98.56 4 LEU B C 1
ATOM 1601 O O . LEU B 1 4 ? -5.234 12.094 4.398 1 98.56 4 LEU B O 1
ATOM 1605 N N . THR B 1 5 ? -5.117 10.539 5.957 1 98.56 5 THR B N 1
ATOM 1606 C CA . THR B 1 5 ? -3.707 10.766 6.254 1 98.56 5 THR B CA 1
ATOM 1607 C C . THR B 1 5 ? -2.961 9.438 6.387 1 98.56 5 THR B C 1
ATOM 1609 O O . THR B 1 5 ? -3.531 8.375 6.145 1 98.56 5 THR B O 1
ATOM 1612 N N . PHE B 1 6 ? -1.633 9.516 6.609 1 97.94 6 PHE B N 1
ATOM 1613 C CA . PHE B 1 6 ? -0.763 8.344 6.566 1 97.94 6 PHE B CA 1
ATOM 1614 C C . PHE B 1 6 ? 0.303 8.422 7.652 1 97.94 6 PHE B C 1
ATOM 1616 O O . PHE B 1 6 ? 1.041 9.406 7.738 1 97.94 6 PHE B O 1
ATOM 1623 N N . GLY B 1 7 ? 0.316 7.359 8.43 1 96.88 7 GLY B N 1
ATOM 1624 C CA . GLY B 1 7 ? 1.293 7.332 9.5 1 96.88 7 GLY B CA 1
ATOM 1625 C C . GLY B 1 7 ? 1.067 8.414 10.547 1 96.88 7 GLY B C 1
ATOM 1626 O O . GLY B 1 7 ? -0.062 8.625 10.992 1 96.88 7 GLY B O 1
ATOM 1627 N N . ARG B 1 8 ? 2.219 9.008 10.93 1 97.62 8 ARG B N 1
ATOM 1628 C CA . ARG B 1 8 ? 2.162 10.055 11.945 1 97.62 8 ARG B CA 1
ATOM 1629 C C . ARG B 1 8 ? 3.053 11.234 11.57 1 97.62 8 ARG B C 1
ATOM 1631 O O . ARG B 1 8 ? 4.219 11.047 11.211 1 97.62 8 ARG B O 1
ATOM 1638 N N . SER B 1 9 ? 2.506 12.328 11.633 1 97.44 9 SER B N 1
ATOM 1639 C CA . SER B 1 9 ? 3.205 13.594 11.469 1 97.44 9 SER B CA 1
ATOM 1640 C C . SER B 1 9 ? 2.738 14.625 12.484 1 97.44 9 SER B C 1
ATOM 1642 O O . SER B 1 9 ? 1.539 14.875 12.625 1 97.44 9 SER B O 1
ATOM 1644 N N . ARG B 1 10 ? 3.648 15.25 13.164 1 96.25 10 ARG B N 1
ATOM 1645 C CA . ARG B 1 10 ? 3.299 16.281 14.141 1 96.25 10 ARG B CA 1
ATOM 1646 C C . ARG B 1 10 ? 2.625 17.469 13.461 1 96.25 10 ARG B C 1
ATOM 1648 O O . ARG B 1 10 ? 1.705 18.062 14.023 1 96.25 10 ARG B O 1
ATOM 1655 N N . THR B 1 11 ? 3.098 17.781 12.344 1 96.88 11 THR B N 1
ATOM 1656 C CA . THR B 1 11 ? 2.529 18.906 11.609 1 96.88 11 THR B CA 1
ATOM 1657 C C . THR B 1 11 ? 1.094 18.609 11.188 1 96.88 11 THR B C 1
ATOM 1659 O O . THR B 1 11 ? 0.226 19.484 11.258 1 96.88 11 THR B O 1
ATOM 1662 N N . VAL B 1 12 ? 0.814 17.391 10.742 1 98 12 VAL B N 1
ATOM 1663 C CA . VAL B 1 12 ? -0.541 16.984 10.375 1 98 12 VAL B CA 1
ATOM 1664 C C . VAL B 1 12 ? -1.452 17.062 11.602 1 98 12 VAL B C 1
ATOM 1666 O O . VAL B 1 12 ? -2.576 17.562 11.516 1 98 12 VAL B O 1
ATOM 1669 N N . LEU B 1 13 ? -0.929 16.562 12.75 1 98 13 LEU B N 1
ATOM 1670 C CA . LEU B 1 13 ? -1.699 16.625 13.992 1 98 13 LEU B CA 1
ATOM 1671 C C . LEU B 1 13 ? -2.102 18.062 14.32 1 98 13 LEU B C 1
ATOM 1673 O O . LEU B 1 13 ? -3.273 18.328 14.586 1 98 13 LEU B O 1
ATOM 1677 N N . LYS B 1 14 ? -1.141 18.953 14.273 1 96.44 14 LYS B N 1
ATOM 1678 C CA . LYS B 1 14 ? -1.404 20.359 14.562 1 96.44 14 LYS B CA 1
ATOM 1679 C C . LYS B 1 14 ? -2.436 20.938 13.602 1 96.44 14 LYS B C 1
ATOM 1681 O O . LYS B 1 14 ? -3.33 21.688 14.008 1 96.44 14 LYS B O 1
ATOM 1686 N N . PHE B 1 15 ? -2.336 20.547 12.43 1 95.69 15 PHE B N 1
ATOM 1687 C CA . PHE B 1 15 ? -3.238 21.016 11.383 1 95.69 15 PHE B CA 1
ATOM 1688 C C . PHE B 1 15 ? -4.664 20.562 11.648 1 95.69 15 PHE B C 1
ATOM 1690 O O . PHE B 1 15 ? -5.605 21.359 11.57 1 95.69 15 PHE B O 1
ATOM 1697 N N . LEU B 1 16 ? -4.84 19.312 11.922 1 96.81 16 LEU B N 1
ATOM 1698 C CA . LEU B 1 16 ? -6.164 18.75 12.164 1 96.81 16 LEU B CA 1
ATOM 1699 C C . LEU B 1 16 ? -6.781 19.328 13.43 1 96.81 16 LEU B C 1
ATOM 1701 O O . LEU B 1 16 ? -7.98 19.625 13.461 1 96.81 16 LEU B O 1
ATOM 1705 N N . CYS B 1 17 ? -5.965 19.578 14.469 1 96.69 17 CYS B N 1
ATOM 1706 C CA . CYS B 1 17 ? -6.457 20.188 15.703 1 96.69 17 CYS B CA 1
ATOM 1707 C C . CYS B 1 17 ? -6.914 21.609 15.461 1 96.69 17 CYS B C 1
ATOM 1709 O O . CYS B 1 17 ? -7.953 22.031 15.969 1 96.69 17 CYS B O 1
ATOM 1711 N N . ALA B 1 18 ? -6.141 22.328 14.672 1 95.38 18 ALA B N 1
ATOM 1712 C CA . ALA B 1 18 ? -6.504 23.703 14.328 1 95.38 18 ALA B CA 1
ATOM 1713 C C . ALA B 1 18 ? -7.82 23.75 13.562 1 95.38 18 ALA B C 1
ATOM 1715 O O . ALA B 1 18 ? -8.641 24.656 13.773 1 95.38 18 ALA B O 1
ATOM 1716 N N . ALA B 1 19 ? -8.047 22.797 12.688 1 94.44 19 ALA B N 1
ATOM 1717 C CA . ALA B 1 19 ? -9.297 22.719 11.93 1 94.44 19 ALA B CA 1
ATOM 1718 C C . ALA B 1 19 ? -10.484 22.453 12.859 1 94.44 19 ALA B C 1
ATOM 1720 O O . ALA B 1 19 ? -11.562 23.031 12.664 1 94.44 19 ALA B O 1
ATOM 1721 N N . LYS B 1 20 ? -10.227 21.578 13.805 1 93.94 20 LYS B N 1
ATOM 1722 C CA . LYS B 1 20 ? -11.273 21.312 14.781 1 93.94 20 LYS B CA 1
ATOM 1723 C C . LYS B 1 20 ? -11.633 22.562 15.562 1 93.94 20 LYS B C 1
ATOM 1725 O O . LYS B 1 20 ? -12.812 22.828 15.812 1 93.94 20 LYS B O 1
ATOM 1730 N N . GLU B 1 21 ? -10.68 23.328 15.93 1 94.56 21 GLU B N 1
ATOM 1731 C CA . GLU B 1 21 ? -10.891 24.547 16.688 1 94.56 21 GLU B CA 1
ATOM 1732 C C . GLU B 1 21 ? -11.711 25.562 15.898 1 94.56 21 GLU B C 1
ATOM 1734 O O . GLU B 1 21 ? -12.445 26.375 16.484 1 94.56 21 GLU B O 1
ATOM 1739 N N . LYS B 1 22 ? -11.625 25.453 14.641 1 93.62 22 LYS B N 1
ATOM 1740 C CA . LYS B 1 22 ? -12.398 26.328 13.766 1 93.62 22 LYS B CA 1
ATOM 1741 C C . LYS B 1 22 ? -13.781 25.766 13.484 1 93.62 22 LYS B C 1
ATOM 1743 O O . LYS B 1 22 ? -14.469 26.203 12.562 1 93.62 22 LYS B O 1
ATOM 1748 N N . LYS B 1 23 ? -14.148 24.656 14.133 1 91.44 23 LYS B N 1
ATOM 1749 C CA . LYS B 1 23 ? -15.469 24.016 14.133 1 91.44 23 LYS B CA 1
ATOM 1750 C C . LYS B 1 23 ? -15.766 23.359 12.789 1 91.44 23 LYS B C 1
ATOM 1752 O O . LYS B 1 23 ? -16.906 23.391 12.32 1 91.44 23 LYS B O 1
ATOM 1757 N N . ARG B 1 24 ? -14.695 22.922 12.172 1 90.38 24 ARG B N 1
ATOM 1758 C CA . ARG B 1 24 ? -14.891 22.094 10.984 1 90.38 24 ARG B CA 1
ATOM 1759 C C . ARG B 1 24 ? -15.25 20.672 11.352 1 90.38 24 ARG B C 1
ATOM 1761 O O . ARG B 1 24 ? -14.703 20.109 12.305 1 90.38 24 ARG B O 1
ATOM 1768 N N . SER B 1 25 ? -16.234 20.172 10.633 1 92.12 25 SER B N 1
ATOM 1769 C CA . SER B 1 25 ? -16.641 18.781 10.852 1 92.12 25 SER B CA 1
ATOM 1770 C C . SER B 1 25 ? -16 17.859 9.828 1 92.12 25 SER B C 1
ATOM 1772 O O . SER B 1 25 ? -16.219 18 8.625 1 92.12 25 SER B O 1
ATOM 1774 N N . PHE B 1 26 ? -15.219 16.969 10.383 1 95 26 PHE B N 1
ATOM 1775 C CA . PHE B 1 26 ? -14.562 16.031 9.492 1 95 26 PHE B CA 1
ATOM 1776 C C . PHE B 1 26 ? -14.219 14.734 10.227 1 95 26 PHE B C 1
ATOM 1778 O O . PHE B 1 26 ? -14.227 14.703 11.461 1 95 26 PHE B O 1
ATOM 1785 N N . GLU B 1 27 ? -14.055 13.727 9.484 1 95.12 27 GLU B N 1
ATOM 1786 C CA . GLU B 1 27 ? -13.508 12.461 9.969 1 95.12 27 GLU B CA 1
ATOM 1787 C C . GLU B 1 27 ? -12.156 12.156 9.328 1 95.12 27 GLU B C 1
ATOM 1789 O O . GLU B 1 27 ? -11.906 12.531 8.18 1 95.12 27 GLU B O 1
ATOM 1794 N N . VAL B 1 28 ? -11.383 11.508 10.141 1 97.69 28 VAL B N 1
ATOM 1795 C CA . VAL B 1 28 ? -10.023 11.25 9.672 1 97.69 28 VAL B CA 1
ATOM 1796 C C . VAL B 1 28 ? -9.82 9.75 9.484 1 97.69 28 VAL B C 1
ATOM 1798 O O . VAL B 1 28 ? -10.055 8.969 10.414 1 97.69 28 VAL B O 1
ATOM 1801 N N . PHE B 1 29 ? -9.477 9.336 8.336 1 97.94 29 PHE B N 1
ATOM 1802 C CA . PHE B 1 29 ? -8.93 8 8.102 1 97.94 29 PHE B CA 1
ATOM 1803 C C . PHE B 1 29 ? -7.41 8.008 8.195 1 97.94 29 PHE B C 1
ATOM 1805 O O . PHE B 1 29 ? -6.754 8.891 7.633 1 97.94 29 PHE B O 1
ATOM 1812 N N . ILE B 1 30 ? -6.895 7.02 8.891 1 98 30 ILE B N 1
ATOM 1813 C CA . ILE B 1 30 ? -5.449 6.934 9.078 1 98 30 ILE B CA 1
ATOM 1814 C C . ILE B 1 30 ? -4.934 5.609 8.523 1 98 30 ILE B C 1
ATOM 1816 O O . ILE B 1 30 ? -5.238 4.543 9.055 1 98 30 ILE B O 1
ATOM 1820 N N . ALA B 1 31 ? -4.203 5.672 7.422 1 97.31 31 ALA B N 1
ATOM 1821 C CA . ALA B 1 31 ? -3.406 4.5 7.062 1 97.31 31 ALA B CA 1
ATOM 1822 C C . ALA B 1 31 ? -2.277 4.277 8.07 1 97.31 31 ALA B C 1
ATOM 1824 O O . ALA B 1 31 ? -1.5 5.191 8.352 1 97.31 31 ALA B O 1
ATOM 1825 N N . GLU B 1 32 ? -2.121 3.197 8.531 1 95.81 32 GLU B N 1
ATOM 1826 C CA . GLU B 1 32 ? -1.326 2.949 9.734 1 95.81 32 GLU B CA 1
ATOM 1827 C C . GLU B 1 32 ? 0.161 3.162 9.461 1 95.81 32 GLU B C 1
ATOM 1829 O O . GLU B 1 32 ? 0.916 3.52 10.367 1 95.81 32 GLU B O 1
ATOM 1834 N N . GLY B 1 33 ? 0.631 2.869 8.211 1 94.94 33 GLY B N 1
ATOM 1835 C CA . GLY B 1 33 ? 2.047 3.004 7.906 1 94.94 33 GLY B CA 1
ATOM 1836 C C . GLY B 1 33 ? 2.875 1.827 8.383 1 94.94 33 GLY B C 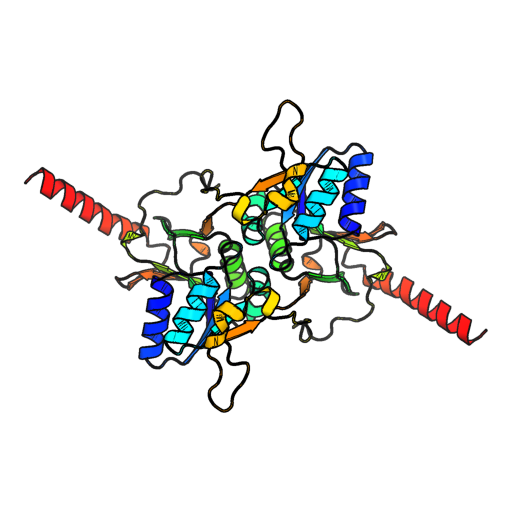1
ATOM 1837 O O . GLY B 1 33 ? 3.885 2.01 9.07 1 94.94 33 GLY B O 1
ATOM 1838 N N . ALA B 1 34 ? 2.436 0.631 7.969 1 92 34 ALA B N 1
ATOM 1839 C CA . ALA B 1 34 ? 3.232 -0.549 8.297 1 92 34 ALA B CA 1
ATOM 1840 C C . ALA B 1 34 ? 4.605 -0.483 7.629 1 92 34 ALA B C 1
ATOM 1842 O O . ALA B 1 34 ? 4.758 0.11 6.559 1 92 34 ALA B O 1
ATOM 1843 N N . PRO B 1 35 ? 5.676 -1.048 8.367 1 88.81 35 PRO B N 1
ATOM 1844 C CA . PRO B 1 35 ? 5.578 -1.963 9.508 1 88.81 35 PRO B CA 1
ATOM 1845 C C . PRO B 1 35 ? 5.617 -1.239 10.852 1 88.81 35 PRO B C 1
ATOM 1847 O O . PRO B 1 35 ? 5.344 -1.846 11.891 1 88.81 35 PRO B O 1
ATOM 1850 N N . ARG B 1 36 ? 5.93 0.078 10.898 1 87.88 36 ARG B N 1
ATOM 1851 C CA . ARG B 1 36 ? 6.086 0.774 12.172 1 87.88 36 ARG B CA 1
ATOM 1852 C C . ARG B 1 36 ? 4.727 1.103 12.781 1 87.88 36 ARG B C 1
ATOM 1854 O O . ARG B 1 36 ? 4.602 1.209 14.008 1 87.88 36 ARG B O 1
ATOM 1861 N N . CYS B 1 37 ? 3.746 1.353 11.961 1 93.88 37 CYS B N 1
ATOM 1862 C CA . CYS B 1 37 ? 2.361 1.577 12.359 1 93.88 37 CYS B CA 1
ATOM 1863 C C . CYS B 1 37 ? 2.238 2.818 13.234 1 93.88 37 CYS B C 1
ATOM 1865 O O . CYS B 1 37 ? 1.536 2.801 14.25 1 93.88 37 CYS B O 1
ATOM 1867 N N . GLN B 1 38 ? 2.941 3.852 12.891 1 94.38 38 GLN B N 1
ATOM 1868 C CA . GLN B 1 38 ? 2.896 5.098 13.648 1 94.38 38 GLN B CA 1
ATOM 1869 C C . GLN B 1 38 ? 1.519 5.75 13.555 1 94.38 38 GLN B C 1
ATOM 1871 O O . GLN B 1 38 ? 1.192 6.637 14.344 1 94.38 38 GLN B O 1
ATOM 1876 N N . GLY B 1 39 ? 0.735 5.34 12.625 1 96.5 39 GLY B N 1
ATOM 1877 C CA . GLY B 1 39 ? -0.636 5.816 12.547 1 96.5 39 GLY B CA 1
ATOM 1878 C C . GLY B 1 39 ? -1.454 5.488 13.781 1 96.5 39 GLY B C 1
ATOM 1879 O O . GLY B 1 39 ? -2.414 6.191 14.102 1 96.5 39 GLY B O 1
ATOM 1880 N N . HIS B 1 40 ? -1.104 4.414 14.43 1 94.69 40 HIS B N 1
ATOM 1881 C CA . HIS B 1 40 ? -1.781 4.062 15.672 1 94.69 40 HIS B CA 1
ATOM 1882 C C . HIS B 1 40 ? -1.559 5.129 16.734 1 94.69 40 HIS B C 1
ATOM 1884 O O . HIS B 1 40 ? -2.482 5.473 17.484 1 94.69 40 HIS B O 1
ATOM 1890 N N . VAL B 1 41 ? -0.367 5.621 16.797 1 94.69 41 VAL B N 1
ATOM 1891 C CA . VAL B 1 41 ? -0.026 6.672 17.75 1 94.69 41 VAL B CA 1
ATOM 1892 C C . VAL B 1 41 ? -0.82 7.938 17.422 1 94.69 41 VAL B C 1
ATOM 1894 O O . VAL B 1 41 ? -1.396 8.555 18.312 1 94.69 41 VAL B O 1
ATOM 1897 N N . LEU B 1 42 ? -0.912 8.25 16.172 1 96.56 42 LEU B N 1
ATOM 1898 C CA . LEU B 1 42 ? -1.68 9.414 15.758 1 96.56 42 LEU B CA 1
ATOM 1899 C C . LEU B 1 42 ? -3.148 9.266 16.141 1 96.56 42 LEU B C 1
ATOM 1901 O O . LEU B 1 42 ? -3.77 10.219 16.609 1 96.56 42 LEU B O 1
ATOM 1905 N N . ALA B 1 43 ? -3.67 8.094 15.898 1 95.56 43 ALA B N 1
ATOM 1906 C CA . ALA B 1 43 ? -5.07 7.84 16.234 1 95.56 43 ALA B CA 1
ATOM 1907 C C . ALA B 1 43 ? -5.332 8.094 17.719 1 95.56 43 ALA B C 1
ATOM 1909 O O . ALA B 1 43 ? -6.336 8.719 18.078 1 95.56 43 ALA B O 1
ATOM 1910 N N . LYS B 1 44 ? -4.434 7.637 18.547 1 93 44 LYS B N 1
ATOM 1911 C CA . LYS B 1 44 ? -4.551 7.863 19.984 1 93 44 LYS B CA 1
ATOM 1912 C C . LYS B 1 44 ? -4.477 9.352 20.328 1 93 44 LYS B C 1
ATOM 1914 O O . LYS B 1 44 ? -5.258 9.852 21.141 1 93 44 LYS B O 1
ATOM 1919 N N . GLU B 1 45 ? -3.562 10.031 19.688 1 95.06 45 GLU B N 1
ATOM 1920 C CA . GLU B 1 45 ? -3.41 11.469 19.906 1 95.06 45 GLU B CA 1
ATOM 1921 C C . GLU B 1 45 ? -4.668 12.227 19.484 1 95.06 45 GLU B C 1
ATOM 1923 O O . GLU B 1 45 ? -5.133 13.102 20.219 1 95.06 45 GLU B O 1
ATOM 1928 N N . LEU B 1 46 ? -5.172 11.867 18.359 1 95.44 46 LEU B N 1
ATOM 1929 C CA . LEU B 1 46 ? -6.379 12.523 17.875 1 95.44 46 LEU B CA 1
ATOM 1930 C C . LEU B 1 46 ? -7.551 12.289 18.812 1 95.44 46 LEU B C 1
ATOM 1932 O O . LEU B 1 46 ? -8.328 13.211 19.094 1 95.44 46 LEU B O 1
ATOM 1936 N N . ALA B 1 47 ? -7.66 11.062 19.25 1 92.31 47 ALA B N 1
ATOM 1937 C CA . ALA B 1 47 ? -8.719 10.742 20.203 1 92.31 47 ALA B CA 1
ATOM 1938 C C . ALA B 1 47 ? -8.617 11.617 21.453 1 92.31 47 ALA B C 1
ATOM 1940 O O . ALA B 1 47 ? -9.625 12.102 21.969 1 92.31 47 ALA B O 1
ATOM 1941 N N . GLY B 1 48 ? -7.438 11.844 21.875 1 91.62 48 GLY B N 1
ATOM 1942 C CA . GLY B 1 48 ? -7.195 12.703 23.031 1 91.62 48 GLY B CA 1
ATOM 1943 C C . GLY B 1 48 ? -7.633 14.141 22.797 1 91.62 48 GLY B C 1
ATOM 1944 O O . GLY B 1 48 ? -7.949 14.852 23.75 1 91.62 48 GLY B O 1
ATOM 1945 N N . HIS B 1 49 ? -7.691 14.531 21.578 1 92.94 49 HIS B N 1
ATOM 1946 C CA . HIS B 1 49 ? -8.109 15.883 21.234 1 92.94 49 HIS B CA 1
ATOM 1947 C C . HIS B 1 49 ? -9.578 15.914 20.812 1 92.94 49 HIS B C 1
ATOM 1949 O O . HIS B 1 49 ? -10.062 16.922 20.297 1 92.94 49 HIS B O 1
ATOM 1955 N N . GLY B 1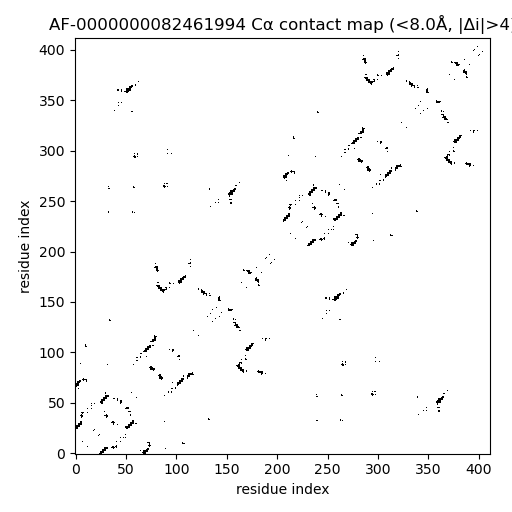 50 ? -10.219 14.727 20.859 1 90.94 50 GLY B N 1
ATOM 1956 C CA . GLY B 1 50 ? -11.641 14.656 20.562 1 90.94 50 GLY B CA 1
ATOM 1957 C C . GLY B 1 50 ? -11.945 14.531 19.078 1 90.94 50 GLY B C 1
ATOM 1958 O O . GLY B 1 50 ? -13.047 14.852 18.641 1 90.94 50 GLY B O 1
ATOM 1959 N N . LEU B 1 51 ? -11.023 14.148 18.344 1 93.81 51 LEU B N 1
ATOM 1960 C CA . LEU B 1 51 ? -11.219 13.969 16.906 1 93.81 51 LEU B CA 1
ATOM 1961 C C . LEU B 1 51 ? -11.531 12.516 16.578 1 93.81 51 LEU B C 1
ATOM 1963 O O . LEU B 1 51 ? -10.906 11.602 17.125 1 93.81 51 LEU B O 1
ATOM 1967 N N . LYS B 1 52 ? -12.469 12.312 15.719 1 92.25 52 LYS B N 1
ATOM 1968 C CA . LYS B 1 52 ? -12.852 10.977 15.258 1 92.25 52 LYS B CA 1
ATOM 1969 C C . LYS B 1 52 ? -11.922 10.492 14.156 1 92.25 52 LYS B C 1
ATOM 1971 O O . LYS B 1 52 ? -11.609 11.234 13.227 1 92.25 52 LYS B O 1
ATOM 1976 N N . SER B 1 53 ? -11.516 9.227 14.391 1 95.56 53 SER B N 1
ATOM 1977 C CA . SER B 1 53 ? -10.641 8.688 13.344 1 95.56 53 SER B CA 1
ATOM 1978 C C . SER B 1 53 ? -10.922 7.207 13.109 1 95.56 53 SER B C 1
ATOM 1980 O O . SER B 1 53 ? -11.492 6.535 13.961 1 95.56 53 SER B O 1
ATOM 1982 N N . THR B 1 54 ? -10.656 6.75 11.953 1 95.5 54 THR B N 1
ATOM 1983 C CA . THR B 1 54 ? -10.695 5.348 11.539 1 95.5 54 THR B CA 1
ATOM 1984 C C . THR B 1 54 ? -9.328 4.891 11.039 1 95.5 54 THR B C 1
ATOM 1986 O O . THR B 1 54 ? -8.789 5.457 10.086 1 95.5 54 THR B O 1
ATOM 1989 N N . VAL B 1 55 ? -8.805 3.881 11.711 1 95.94 55 VAL B N 1
ATOM 1990 C CA . VAL B 1 55 ? -7.512 3.334 11.297 1 95.94 55 VAL B CA 1
ATOM 1991 C C . VAL B 1 55 ? -7.723 2.236 10.258 1 95.94 55 VAL B C 1
ATOM 1993 O O . VAL B 1 55 ? -8.602 1.388 10.406 1 95.94 55 VAL B O 1
ATOM 1996 N N . ILE B 1 56 ? -6.918 2.262 9.227 1 95.19 56 ILE B N 1
ATOM 1997 C CA . ILE B 1 56 ? -6.957 1.251 8.18 1 95.19 56 ILE B CA 1
ATOM 1998 C C . ILE B 1 56 ? -5.547 0.738 7.902 1 95.19 56 ILE B C 1
ATOM 2000 O O . ILE B 1 56 ? -4.559 1.395 8.25 1 95.19 56 ILE B O 1
ATOM 2004 N N . GLY B 1 57 ? -5.48 -0.46 7.367 1 94.56 57 GLY B N 1
ATOM 2005 C CA . GLY B 1 57 ? -4.211 -0.886 6.797 1 94.56 57 GLY B CA 1
ATOM 2006 C C . GLY B 1 57 ? -3.83 -0.12 5.543 1 94.56 57 GLY B C 1
ATOM 2007 O O . GLY B 1 57 ? -4.699 0.393 4.836 1 94.56 57 GLY B O 1
ATOM 2008 N N . ASP B 1 58 ? -2.574 -0.058 5.25 1 94.69 58 ASP B N 1
ATOM 2009 C CA . ASP B 1 58 ? -2.107 0.667 4.074 1 94.69 58 ASP B CA 1
ATOM 2010 C C . ASP B 1 58 ? -2.758 0.126 2.801 1 94.69 58 ASP B C 1
ATOM 2012 O O . ASP B 1 58 ? -3.109 0.894 1.903 1 94.69 58 ASP B O 1
ATOM 2016 N N . ALA B 1 59 ? -2.93 -1.165 2.783 1 91.56 59 ALA B N 1
ATOM 2017 C CA . ALA B 1 59 ? -3.473 -1.851 1.612 1 91.56 59 ALA B CA 1
ATOM 2018 C C . ALA B 1 59 ? -4.926 -1.451 1.368 1 91.56 59 ALA B C 1
ATOM 2020 O O . ALA B 1 59 ? -5.449 -1.633 0.266 1 91.56 59 ALA B O 1
ATOM 2021 N N . ALA B 1 60 ? -5.582 -0.887 2.342 1 92.25 60 ALA B N 1
ATOM 2022 C CA . ALA B 1 60 ? -7.004 -0.558 2.248 1 92.25 60 ALA B CA 1
ATOM 2023 C C . ALA B 1 60 ? -7.207 0.844 1.68 1 92.25 60 ALA B C 1
ATOM 2025 O O . ALA B 1 60 ? -8.344 1.271 1.456 1 92.25 60 ALA B O 1
ATOM 2026 N N . VAL B 1 61 ? -6.184 1.593 1.377 1 93.75 61 VAL B N 1
ATOM 2027 C CA . VAL B 1 61 ? -6.262 2.979 0.924 1 93.75 61 VAL B CA 1
ATOM 2028 C C . VAL B 1 61 ? -7.078 3.055 -0.363 1 93.75 61 VAL B C 1
ATOM 2030 O O . VAL B 1 61 ? -7.977 3.893 -0.486 1 93.75 61 VAL B O 1
ATOM 2033 N N . PHE B 1 62 ? -6.812 2.154 -1.215 1 87.69 62 PHE B N 1
ATOM 2034 C CA . PHE B 1 62 ? -7.52 2.195 -2.49 1 87.69 62 PHE B CA 1
ATOM 2035 C C . PHE B 1 62 ? -9.008 1.949 -2.293 1 87.69 62 PHE B C 1
ATOM 2037 O O . PHE B 1 62 ? -9.836 2.541 -2.988 1 87.69 62 PHE B O 1
ATOM 2044 N N . ALA B 1 63 ? -9.312 1.133 -1.399 1 86.38 63 ALA B N 1
ATOM 2045 C CA . ALA B 1 63 ? -10.711 0.784 -1.153 1 86.38 63 ALA B CA 1
ATOM 2046 C C . ALA B 1 63 ? -11.484 1.978 -0.604 1 86.38 63 ALA B C 1
ATOM 2048 O O . ALA B 1 63 ? -12.688 2.107 -0.842 1 86.38 63 ALA B O 1
ATOM 2049 N N . ILE B 1 64 ? -10.883 2.902 0.051 1 90.81 64 ILE B N 1
ATOM 2050 C CA . ILE B 1 64 ? -11.633 3.932 0.761 1 90.81 64 ILE B CA 1
ATOM 2051 C C . ILE B 1 64 ? -11.469 5.273 0.049 1 90.81 64 ILE B C 1
ATOM 2053 O O . ILE B 1 64 ? -12.211 6.219 0.32 1 90.81 64 ILE B O 1
ATOM 2057 N N . ILE B 1 65 ? -10.531 5.355 -0.865 1 92.62 65 ILE B N 1
ATOM 2058 C CA . ILE B 1 65 ? -10.094 6.641 -1.398 1 92.62 65 ILE B CA 1
ATOM 2059 C C . ILE B 1 65 ? -11.25 7.328 -2.115 1 92.62 65 ILE B C 1
ATOM 2061 O O . ILE B 1 65 ? -11.32 8.555 -2.16 1 92.62 65 ILE B O 1
ATOM 2065 N N . SER B 1 66 ? -12.148 6.57 -2.658 1 89.94 66 SER B N 1
ATOM 2066 C CA . SER B 1 66 ? -13.25 7.152 -3.414 1 89.94 66 SER B CA 1
ATOM 2067 C C . SER B 1 66 ? -14.164 7.98 -2.512 1 89.94 66 SER B C 1
ATOM 2069 O O . SER B 1 66 ? -14.938 8.812 -2.994 1 89.94 66 SER B O 1
ATOM 2071 N N . ARG B 1 67 ? -14.094 7.785 -1.229 1 93.31 67 ARG B N 1
ATOM 2072 C CA . ARG B 1 67 ? -14.922 8.516 -0.275 1 93.31 67 ARG B CA 1
ATOM 2073 C C . ARG B 1 67 ? -14.164 9.695 0.321 1 93.31 67 ARG B C 1
ATOM 2075 O O . ARG B 1 67 ? -14.734 10.508 1.054 1 93.31 67 ARG B O 1
ATOM 2082 N N . VAL B 1 68 ? -12.93 9.766 0.086 1 96.94 68 VAL B N 1
ATOM 2083 C CA . VAL B 1 68 ? -12.055 10.766 0.683 1 96.94 68 VAL B CA 1
ATOM 2084 C C . VAL B 1 68 ? -12.188 12.086 -0.07 1 96.94 68 VAL B C 1
ATOM 2086 O O . VAL B 1 68 ? -12.25 12.102 -1.302 1 96.94 68 VAL B O 1
ATOM 2089 N N . ASN B 1 69 ? -12.195 13.172 0.64 1 97.81 69 ASN B N 1
ATOM 2090 C CA . ASN B 1 69 ? -12.281 14.5 0.043 1 97.81 69 ASN B CA 1
ATOM 2091 C C . ASN B 1 69 ? -10.914 15.156 -0.069 1 97.81 69 ASN B C 1
ATOM 2093 O O . ASN B 1 69 ? -10.68 15.984 -0.956 1 97.81 69 ASN B O 1
ATOM 2097 N N . LEU B 1 70 ? -10.109 14.781 0.853 1 98.12 70 LEU B N 1
ATOM 2098 C CA . LEU B 1 70 ? -8.805 15.438 0.961 1 98.12 70 LEU B CA 1
ATOM 2099 C C . LEU B 1 70 ? -7.77 14.492 1.56 1 98.12 70 LEU B C 1
ATOM 2101 O O . LEU B 1 70 ? -8.047 13.805 2.545 1 98.12 70 LEU B O 1
ATOM 2105 N N . VAL B 1 71 ? -6.613 14.398 0.931 1 98.62 71 VAL B N 1
ATOM 2106 C CA . VAL B 1 71 ? -5.465 13.719 1.518 1 98.62 71 VAL B CA 1
ATOM 2107 C C . VAL B 1 71 ? -4.492 14.742 2.094 1 98.62 71 VAL B C 1
ATOM 2109 O O . VAL B 1 71 ? -4.086 15.68 1.402 1 98.62 71 VAL B O 1
ATOM 2112 N N . ILE B 1 72 ? -4.164 14.617 3.369 1 98.5 72 ILE B N 1
ATOM 2113 C CA . ILE B 1 72 ? -3.201 15.508 4.012 1 98.5 72 ILE B CA 1
ATOM 2114 C C . ILE B 1 72 ? -2.076 14.688 4.637 1 98.5 72 ILE B C 1
ATOM 2116 O O . ILE B 1 72 ? -2.33 13.773 5.426 1 98.5 72 ILE B O 1
ATOM 2120 N N . VAL B 1 73 ? -0.851 14.992 4.312 1 98.5 73 VAL B N 1
ATOM 2121 C CA . VAL B 1 73 ? 0.273 14.211 4.809 1 98.5 73 VAL B CA 1
ATOM 2122 C C . VAL B 1 73 ? 1.439 15.133 5.148 1 98.5 73 VAL B C 1
ATOM 2124 O O . VAL B 1 73 ? 1.487 16.281 4.691 1 98.5 73 VAL B O 1
ATOM 2127 N N . GLY B 1 74 ? 2.268 14.633 6.023 1 97.88 74 GLY B N 1
ATOM 2128 C CA . GLY B 1 74 ? 3.533 15.305 6.277 1 97.88 74 GLY B CA 1
ATOM 2129 C C . GLY B 1 74 ? 4.637 14.875 5.332 1 97.88 74 GLY B C 1
ATOM 2130 O O . GLY B 1 74 ? 4.457 13.945 4.539 1 97.88 74 GLY B O 1
ATOM 2131 N N . ALA B 1 75 ? 5.785 15.586 5.441 1 95.88 75 ALA B N 1
ATOM 2132 C CA . ALA B 1 75 ? 6.93 15.234 4.602 1 95.88 75 ALA B CA 1
ATOM 2133 C C . ALA B 1 75 ? 8.219 15.227 5.414 1 95.88 75 ALA B C 1
ATOM 2135 O O . ALA B 1 75 ? 8.32 15.914 6.438 1 95.88 75 ALA B O 1
ATOM 2136 N N . HIS B 1 76 ? 9.109 14.336 4.98 1 93 76 HIS B N 1
ATOM 2137 C CA . HIS B 1 76 ? 10.461 14.336 5.523 1 93 76 HIS B CA 1
ATOM 2138 C C . HIS B 1 76 ? 11.266 15.508 4.992 1 93 76 HIS B C 1
ATOM 2140 O O . HIS B 1 76 ? 12.031 16.125 5.734 1 93 76 HIS B O 1
ATOM 2146 N N . ALA B 1 77 ? 11.023 15.797 3.689 1 91.81 77 ALA B N 1
ATOM 2147 C CA . ALA B 1 77 ? 11.695 16.906 3.037 1 91.81 77 ALA B CA 1
ATOM 2148 C C . ALA B 1 77 ? 10.914 17.391 1.815 1 91.81 77 ALA B C 1
ATOM 2150 O O . ALA B 1 77 ? 10.203 16.609 1.179 1 91.81 77 ALA B O 1
ATOM 2151 N N . VAL B 1 78 ? 11.07 18.641 1.539 1 92.06 78 VAL B N 1
ATOM 2152 C CA . VAL B 1 78 ? 10.5 19.266 0.346 1 92.06 78 VAL B CA 1
ATOM 2153 C C . VAL B 1 78 ? 11.617 19.75 -0.576 1 92.06 78 VAL B C 1
ATOM 2155 O O . VAL B 1 78 ? 12.438 20.578 -0.182 1 92.06 78 VAL B O 1
ATOM 2158 N N . MET B 1 79 ? 11.523 19.25 -1.769 1 89.88 79 MET B N 1
ATOM 2159 C CA . MET B 1 79 ? 12.594 19.531 -2.713 1 89.88 79 MET B CA 1
ATOM 2160 C C . MET B 1 79 ? 12.305 20.812 -3.49 1 89.88 79 MET B C 1
ATOM 2162 O O . MET B 1 79 ? 11.148 21.25 -3.57 1 89.88 79 MET B O 1
ATOM 2166 N N . ALA B 1 80 ? 13.336 21.359 -4.121 1 86.5 80 ALA B N 1
ATOM 2167 C CA . ALA B 1 80 ? 13.227 22.625 -4.84 1 86.5 80 ALA B CA 1
ATOM 2168 C C . ALA B 1 80 ? 12.289 22.484 -6.039 1 86.5 80 ALA B C 1
ATOM 2170 O O . ALA B 1 80 ? 11.625 23.453 -6.426 1 86.5 80 ALA B O 1
ATOM 2171 N N . ASN B 1 81 ? 12.219 21.375 -6.594 1 86.62 81 ASN B N 1
ATOM 2172 C CA . ASN B 1 81 ? 11.383 21.172 -7.773 1 86.62 81 ASN B CA 1
ATOM 2173 C C . ASN B 1 81 ? 9.914 20.984 -7.398 1 86.62 81 ASN B C 1
ATOM 2175 O O . ASN B 1 81 ? 9.062 20.812 -8.273 1 86.62 81 ASN B O 1
ATOM 2179 N N . GLY B 1 82 ? 9.711 20.922 -6.098 1 91.19 82 GLY B N 1
ATOM 2180 C CA . GLY B 1 82 ? 8.344 20.766 -5.633 1 91.19 82 GLY B CA 1
ATOM 2181 C C . GLY B 1 82 ? 8.008 19.344 -5.23 1 91.19 82 GLY B C 1
ATOM 2182 O O . GLY B 1 82 ? 6.949 19.078 -4.656 1 91.19 82 GLY B O 1
ATOM 2183 N N . GLY B 1 83 ? 8.93 18.422 -5.578 1 91.94 83 GLY B N 1
ATOM 2184 C CA . GLY B 1 83 ? 8.766 17.062 -5.098 1 91.94 83 GLY B CA 1
ATOM 2185 C C . GLY B 1 83 ? 9.016 16.906 -3.611 1 91.94 83 GLY B 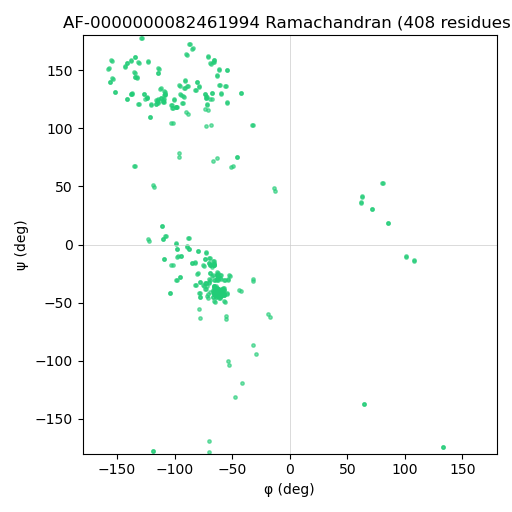C 1
ATOM 2186 O O . GLY B 1 83 ? 9.57 17.812 -2.979 1 91.94 83 GLY B O 1
ATOM 2187 N N . VAL B 1 84 ? 8.547 15.828 -3.072 1 93.5 84 VAL B N 1
ATOM 2188 C CA . VAL B 1 84 ? 8.68 15.68 -1.626 1 93.5 84 VAL B CA 1
ATOM 2189 C C . VAL B 1 84 ? 9.211 14.281 -1.297 1 93.5 84 VAL B C 1
ATOM 2191 O O . VAL B 1 84 ? 8.898 13.312 -1.996 1 93.5 84 VAL B O 1
ATOM 2194 N N . ILE B 1 85 ? 10.031 14.219 -0.276 1 92.19 85 ILE B N 1
ATOM 2195 C CA . ILE B 1 85 ? 10.438 12.961 0.345 1 92.19 85 ILE B CA 1
ATOM 2196 C C . ILE B 1 85 ? 9.516 12.641 1.514 1 92.19 85 ILE B C 1
ATOM 2198 O O . ILE B 1 85 ? 9.398 13.43 2.457 1 92.19 85 ILE B O 1
ATOM 2202 N N . VAL B 1 86 ? 8.922 11.531 1.405 1 94.62 86 VAL B N 1
ATOM 2203 C CA . VAL B 1 86 ? 7.871 11.156 2.35 1 94.62 86 VAL B CA 1
ATOM 2204 C C . VAL B 1 86 ? 8.086 9.719 2.811 1 94.62 86 VAL B C 1
ATOM 2206 O O . VAL B 1 86 ? 8.844 8.969 2.197 1 94.62 86 VAL B O 1
ATOM 2209 N N . PRO B 1 87 ? 7.453 9.375 3.934 1 93.44 87 PRO B N 1
ATOM 2210 C CA . PRO B 1 87 ? 7.559 7.977 4.344 1 93.44 87 PRO B CA 1
ATOM 2211 C C . PRO B 1 87 ? 7.121 7.004 3.25 1 93.44 87 PRO B C 1
ATOM 2213 O O . PRO B 1 87 ? 6.246 7.328 2.445 1 93.44 87 PRO B O 1
ATOM 2216 N N . ILE B 1 88 ? 7.707 5.82 3.246 1 93.12 88 ILE B N 1
ATOM 2217 C CA . ILE B 1 88 ? 7.457 4.789 2.242 1 93.12 88 ILE B CA 1
ATOM 2218 C C . ILE B 1 88 ? 5.965 4.48 2.18 1 93.12 88 ILE B C 1
ATOM 2220 O O . ILE B 1 88 ? 5.297 4.41 3.215 1 93.12 88 ILE B O 1
ATOM 2224 N N . GLY B 1 89 ? 5.387 4.355 0.953 1 93.38 89 GLY B N 1
ATOM 2225 C CA . GLY B 1 89 ? 3.98 4.047 0.757 1 93.38 89 GLY B CA 1
ATOM 2226 C C . GLY B 1 89 ? 3.176 5.227 0.245 1 93.38 89 GLY B C 1
ATOM 2227 O O . GLY B 1 89 ? 2.074 5.051 -0.28 1 93.38 89 GLY B O 1
ATOM 2228 N N . MET B 1 90 ? 3.701 6.359 0.292 1 94.56 90 MET B N 1
ATOM 2229 C CA . MET B 1 90 ? 2.934 7.566 -0.014 1 94.56 90 MET B CA 1
ATOM 2230 C C . MET B 1 90 ? 2.814 7.766 -1.521 1 94.56 90 MET B C 1
ATOM 2232 O O . MET B 1 90 ? 1.932 8.484 -1.988 1 94.56 90 MET B O 1
ATOM 2236 N N . ASN B 1 91 ? 3.73 7.238 -2.27 1 91.25 91 ASN B N 1
ATOM 2237 C CA . ASN B 1 91 ? 3.559 7.297 -3.717 1 91.25 91 ASN B CA 1
ATOM 2238 C C . ASN B 1 91 ? 2.254 6.633 -4.152 1 91.25 91 ASN B C 1
ATOM 2240 O O . ASN B 1 91 ? 1.54 7.164 -5.008 1 91.25 91 ASN B O 1
ATOM 2244 N N . MET B 1 92 ? 1.979 5.539 -3.551 1 89.81 92 MET B N 1
ATOM 2245 C CA . MET B 1 92 ? 0.742 4.828 -3.855 1 89.81 92 MET B CA 1
ATOM 2246 C C . MET B 1 92 ? -0.475 5.652 -3.445 1 89.81 92 MET B C 1
ATOM 2248 O O . MET B 1 92 ? -1.468 5.703 -4.176 1 89.81 92 MET B O 1
ATOM 2252 N N . VAL B 1 93 ? -0.382 6.309 -2.34 1 95.06 93 VAL B N 1
ATOM 2253 C CA . VAL B 1 93 ? -1.479 7.145 -1.867 1 95.06 93 VAL B CA 1
ATOM 2254 C C . VAL B 1 93 ? -1.694 8.305 -2.832 1 95.06 93 VAL B C 1
ATOM 2256 O O . VAL B 1 93 ? -2.83 8.617 -3.199 1 95.06 93 VAL B O 1
ATOM 2259 N N . ALA B 1 94 ? -0.623 8.883 -3.248 1 95.5 94 ALA B N 1
ATOM 2260 C CA . ALA B 1 94 ? -0.694 10.016 -4.172 1 95.5 94 ALA B CA 1
ATOM 2261 C C . ALA B 1 94 ? -1.309 9.594 -5.504 1 95.5 94 ALA B C 1
ATOM 2263 O O . ALA B 1 94 ? -2.135 10.32 -6.066 1 95.5 94 ALA B O 1
ATOM 2264 N N . LEU B 1 95 ? -0.941 8.461 -5.984 1 90.75 95 LEU B N 1
ATOM 2265 C CA . LEU B 1 95 ? -1.475 7.965 -7.246 1 90.75 95 LEU B CA 1
ATOM 2266 C C . LEU B 1 95 ? -2.965 7.664 -7.129 1 90.75 95 LEU B C 1
ATOM 2268 O O . LEU B 1 95 ? -3.738 7.965 -8.039 1 90.75 95 LEU B O 1
ATOM 2272 N N . ALA B 1 96 ? -3.314 6.996 -6.012 1 91.69 96 ALA B N 1
ATOM 2273 C CA . ALA B 1 96 ? -4.727 6.719 -5.77 1 91.69 96 ALA B CA 1
ATOM 2274 C C . ALA B 1 96 ? -5.539 8.008 -5.723 1 91.69 96 ALA B C 1
ATOM 2276 O O . ALA B 1 96 ? -6.633 8.086 -6.285 1 91.69 96 ALA B O 1
ATOM 2277 N N . ALA B 1 97 ? -5 9 -5.062 1 96.19 97 ALA B N 1
ATOM 2278 C CA . ALA B 1 97 ? -5.668 10.297 -4.984 1 96.19 97 ALA B CA 1
ATOM 2279 C C . ALA B 1 97 ? -5.848 10.898 -6.375 1 96.19 97 ALA B C 1
ATOM 2281 O O . ALA B 1 97 ? -6.934 11.383 -6.711 1 96.19 97 ALA B O 1
ATOM 2282 N N . ARG B 1 98 ? -4.848 10.852 -7.172 1 93.88 98 ARG B N 1
ATOM 2283 C CA . ARG B 1 98 ? -4.91 11.391 -8.523 1 93.88 98 ARG B CA 1
ATOM 2284 C C . ARG B 1 98 ? -5.977 10.68 -9.352 1 93.88 98 ARG B C 1
ATOM 2286 O O . ARG B 1 98 ? -6.762 11.328 -10.047 1 93.88 98 ARG B O 1
ATOM 2293 N N . LYS B 1 99 ? -5.969 9.391 -9.25 1 87.88 99 LYS B N 1
ATOM 2294 C CA . LYS B 1 99 ? -6.922 8.586 -10.008 1 87.88 99 LYS B CA 1
ATOM 2295 C C . LYS B 1 99 ? -8.359 9 -9.688 1 87.88 99 LYS B C 1
ATOM 2297 O O . LYS B 1 99 ? -9.227 8.953 -10.562 1 87.88 99 LYS B O 1
ATOM 2302 N N . HIS B 1 100 ? -8.586 9.461 -8.5 1 93 100 HIS B N 1
ATOM 2303 C CA . HIS B 1 100 ? -9.938 9.805 -8.07 1 93 100 HIS B CA 1
ATOM 2304 C C . HIS B 1 100 ? -10.117 11.312 -7.973 1 93 100 HIS B C 1
ATOM 2306 O O . HIS B 1 100 ? -11.102 11.789 -7.406 1 93 100 HIS B O 1
ATOM 2312 N N . ALA B 1 101 ? -9.156 12.086 -8.406 1 96.06 101 ALA B N 1
ATOM 2313 C CA . ALA B 1 101 ? -9.203 13.547 -8.438 1 96.06 101 ALA B CA 1
ATOM 2314 C C . ALA B 1 101 ? -9.359 14.125 -7.035 1 96.06 101 ALA B C 1
ATOM 2316 O O . ALA B 1 101 ? -10.133 15.062 -6.828 1 96.06 101 ALA B O 1
ATOM 2317 N N . ILE B 1 102 ? -8.75 13.5 -6.109 1 97.75 102 ILE B N 1
ATOM 2318 C CA . ILE B 1 102 ? -8.727 13.977 -4.73 1 97.75 102 ILE B CA 1
ATOM 2319 C C . ILE B 1 102 ? -7.469 14.805 -4.492 1 97.75 102 ILE B C 1
ATOM 2321 O O . ILE B 1 102 ? -6.363 14.383 -4.836 1 97.75 102 ILE B O 1
ATOM 2325 N N . PRO B 1 103 ? -7.551 16 -3.957 1 98.19 103 PRO B N 1
ATOM 2326 C CA . PRO B 1 103 ? -6.352 16.797 -3.684 1 98.19 103 PRO B CA 1
ATOM 2327 C C . PRO B 1 103 ? -5.387 16.109 -2.723 1 98.19 103 PRO B C 1
ATOM 2329 O O . PRO B 1 103 ? -5.809 15.602 -1.68 1 98.19 103 PRO B O 1
ATOM 2332 N N . PHE B 1 104 ? -4.172 16.047 -3.096 1 98.44 104 PHE B N 1
ATOM 2333 C CA . PHE B 1 104 ? -3.072 15.562 -2.273 1 98.44 104 PHE B CA 1
ATOM 2334 C C . PHE B 1 104 ? -2.26 16.719 -1.704 1 98.44 104 PHE B C 1
ATOM 2336 O O . PHE B 1 104 ? -1.433 17.312 -2.404 1 98.44 104 PHE B O 1
ATOM 2343 N N . VAL B 1 105 ? -2.436 17.016 -0.418 1 98.5 105 VAL B N 1
ATOM 2344 C CA . VAL B 1 105 ? -1.867 18.203 0.216 1 98.5 105 VAL B CA 1
ATOM 2345 C C . VAL B 1 105 ? -0.741 17.797 1.162 1 98.5 105 VAL B C 1
ATOM 2347 O O . VAL B 1 105 ? -0.9 16.875 1.964 1 98.5 105 VAL B O 1
ATOM 2350 N N . VAL B 1 106 ? 0.365 18.469 1.045 1 98.38 106 VAL B N 1
ATOM 2351 C CA . VAL B 1 106 ? 1.515 18.219 1.909 1 98.38 106 VAL B CA 1
ATOM 2352 C C . VAL B 1 106 ? 1.698 19.375 2.875 1 98.38 106 VAL B C 1
ATOM 2354 O O . VAL B 1 106 ? 1.706 20.547 2.459 1 98.38 106 VAL B O 1
ATOM 2357 N N . VAL B 1 107 ? 1.801 19.078 4.125 1 98 107 VAL B N 1
ATOM 2358 C CA . VAL B 1 107 ? 2.062 20.078 5.145 1 98 107 VAL B CA 1
ATOM 2359 C C . VAL B 1 107 ? 3.457 19.875 5.73 1 98 107 VAL B C 1
ATOM 2361 O O . VAL B 1 107 ? 3.816 18.766 6.117 1 98 107 VAL B O 1
ATOM 2364 N N . ALA B 1 108 ? 4.266 20.875 5.73 1 95.44 108 ALA B N 1
ATOM 2365 C CA . ALA B 1 108 ? 5.637 20.781 6.227 1 95.44 108 ALA B CA 1
ATOM 2366 C C . ALA B 1 108 ? 6.133 22.156 6.703 1 95.44 108 ALA B C 1
ATOM 2368 O O . ALA B 1 108 ? 5.738 23.188 6.16 1 95.44 108 ALA B O 1
ATOM 2369 N N . GLY B 1 109 ? 6.914 22.125 7.766 1 91.94 109 GLY B N 1
ATOM 2370 C CA . GLY B 1 109 ? 7.59 23.344 8.156 1 91.94 109 GLY B CA 1
ATOM 2371 C C . GLY B 1 109 ? 8.625 23.797 7.148 1 91.94 109 GLY B C 1
ATOM 2372 O O . GLY B 1 109 ? 9.18 22.984 6.41 1 91.94 109 GLY B O 1
ATOM 2373 N N . ILE B 1 110 ? 8.953 25 7.129 1 86.38 110 ILE B N 1
ATOM 2374 C CA . ILE B 1 110 ? 9.914 25.578 6.203 1 86.38 110 ILE B CA 1
ATOM 2375 C C . ILE B 1 110 ? 11.289 24.938 6.414 1 86.38 110 ILE B C 1
ATOM 2377 O O . ILE B 1 110 ? 12.109 24.906 5.5 1 86.38 110 ILE B O 1
ATOM 2381 N N . HIS B 1 111 ? 11.531 24.469 7.621 1 85.56 111 HIS B N 1
ATOM 2382 C CA . HIS B 1 111 ? 12.82 23.859 7.93 1 85.56 111 HIS B CA 1
ATOM 2383 C C . HIS B 1 111 ? 13.008 22.562 7.152 1 85.56 111 HIS B C 1
ATOM 2385 O O . HIS B 1 111 ? 14.117 22.016 7.105 1 85.56 111 HIS B O 1
ATOM 2391 N N . LYS B 1 112 ? 11.961 22.031 6.574 1 88.5 112 LYS B N 1
ATOM 2392 C CA . LYS B 1 112 ? 12.031 20.797 5.797 1 88.5 112 LYS B CA 1
ATOM 2393 C C . LYS B 1 112 ? 12.391 21.078 4.34 1 88.5 112 LYS B C 1
ATOM 2395 O O . LYS B 1 112 ? 12.508 20.156 3.533 1 88.5 112 LYS B O 1
ATOM 2400 N N . LEU B 1 113 ? 12.508 22.359 3.967 1 85.06 113 LEU B N 1
ATOM 2401 C CA . LEU B 1 113 ? 12.844 22.719 2.594 1 85.06 113 LEU B CA 1
ATOM 2402 C C . LEU B 1 113 ? 14.312 22.422 2.301 1 85.06 113 LEU B C 1
ATOM 2404 O O . LEU B 1 113 ? 15.188 22.719 3.115 1 85.06 113 LEU B O 1
ATOM 2408 N N . CYS B 1 114 ? 14.555 21.688 1.291 1 82.56 114 CYS B N 1
ATOM 2409 C CA . CYS B 1 114 ? 15.898 21.297 0.89 1 82.56 114 CYS B CA 1
ATOM 2410 C C . CYS B 1 114 ? 16.25 21.875 -0.478 1 82.56 114 CYS B C 1
ATOM 2412 O O . CYS B 1 114 ? 15.547 21.609 -1.46 1 82.56 114 CYS B O 1
ATOM 2414 N N . PRO B 1 115 ? 17.328 22.688 -0.522 1 74.75 115 PRO B N 1
ATOM 2415 C CA . PRO B 1 115 ? 17.719 23.297 -1.791 1 74.75 115 PRO B CA 1
ATOM 2416 C C . PRO B 1 115 ? 18.234 22.281 -2.807 1 74.75 115 PRO B C 1
ATOM 2418 O O . PRO B 1 115 ? 18.328 22.594 -3.998 1 74.75 115 PRO B O 1
ATOM 2421 N N . LEU B 1 116 ? 18.641 21.078 -2.283 1 64.5 116 LEU B N 1
ATOM 2422 C CA . LEU B 1 116 ? 19.25 20.078 -3.166 1 64.5 116 LEU B CA 1
ATOM 2423 C C . LEU B 1 116 ? 18.203 19.469 -4.09 1 64.5 116 LEU B C 1
ATOM 2425 O O . LEU B 1 116 ? 17.047 19.297 -3.701 1 64.5 116 LEU B O 1
ATOM 2429 N N . TYR B 1 117 ? 18.547 19.531 -5.504 1 56.78 117 TYR B N 1
ATOM 2430 C CA . TYR B 1 117 ? 17.75 18.781 -6.461 1 56.78 117 TYR B CA 1
ATOM 2431 C C . TYR B 1 117 ? 18 17.281 -6.328 1 56.78 117 TYR B C 1
ATOM 2433 O O . TYR B 1 117 ? 19.125 16.859 -6.102 1 56.78 117 TYR B O 1
ATOM 2441 N N . PRO B 1 118 ? 17.078 16.578 -5.98 1 54.78 118 PRO B N 1
ATOM 2442 C CA . PRO B 1 118 ? 17.422 15.164 -6.094 1 54.78 118 PRO B CA 1
ATOM 2443 C C . PRO B 1 118 ? 18.109 14.828 -7.414 1 54.78 118 PRO B C 1
ATOM 2445 O O . PRO B 1 118 ? 17.609 15.18 -8.484 1 54.78 118 PRO B O 1
ATOM 2448 N N . HIS B 1 119 ? 19.375 15.148 -7.629 1 48.78 119 HIS B N 1
ATOM 2449 C CA . HIS B 1 119 ? 19.906 14.789 -8.945 1 48.78 119 HIS B CA 1
ATOM 2450 C C . HIS B 1 119 ? 19.188 13.547 -9.492 1 48.78 119 HIS B C 1
ATOM 2452 O O . HIS B 1 119 ? 18.844 13.508 -10.672 1 48.78 119 HIS B O 1
ATOM 2458 N N . ASN B 1 120 ? 19.812 12.219 -9.242 1 46.88 120 ASN B N 1
ATOM 2459 C CA . ASN B 1 120 ? 19.391 10.984 -9.898 1 46.88 120 ASN B CA 1
ATOM 2460 C C . ASN B 1 120 ? 18 10.562 -9.43 1 46.88 120 ASN B C 1
ATOM 2462 O O . ASN B 1 120 ? 17.734 10.508 -8.227 1 46.88 120 ASN B O 1
ATOM 2466 N N . GLN B 1 121 ? 17.016 10.812 -10.281 1 46.84 121 GLN B N 1
ATOM 2467 C CA . GLN B 1 121 ? 15.633 10.367 -10.25 1 46.84 121 GLN B CA 1
ATOM 2468 C C . GLN B 1 121 ? 15.461 9.188 -9.297 1 46.84 121 GLN B C 1
ATOM 2470 O O . GLN B 1 121 ? 14.391 9.008 -8.719 1 46.84 121 GLN B O 1
ATOM 2475 N N . GLU B 1 122 ? 16.188 8.07 -9.68 1 46.47 122 GLU B N 1
ATOM 2476 C CA . GLU B 1 122 ? 16.078 6.809 -8.961 1 46.47 122 GLU B CA 1
ATOM 2477 C C . GLU B 1 122 ? 16.562 6.945 -7.52 1 46.47 122 GLU B C 1
ATOM 2479 O O . GLU B 1 122 ? 17.656 7.457 -7.273 1 46.47 122 GLU B O 1
ATOM 2484 N N . VAL B 1 123 ? 15.891 7.52 -6.641 1 46.97 123 VAL B N 1
ATOM 2485 C CA . VAL B 1 123 ? 16.172 7.613 -5.215 1 46.97 123 VAL B CA 1
ATOM 2486 C C . VAL B 1 123 ? 17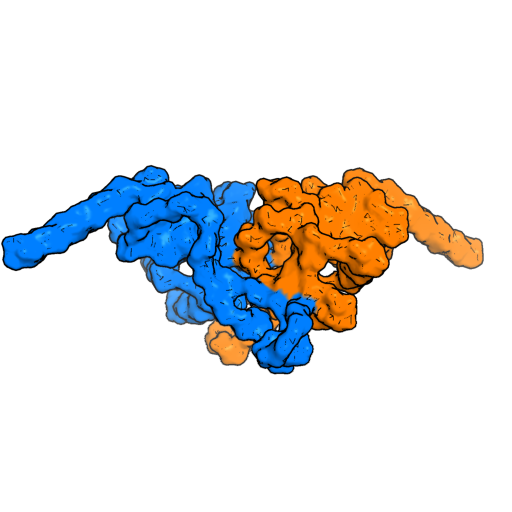.281 6.629 -4.844 1 46.97 123 VAL B C 1
ATOM 2488 O O . VAL B 1 123 ? 17.031 5.438 -4.672 1 46.97 123 VAL B O 1
ATOM 2491 N N . SER B 1 124 ? 18.359 6.551 -5.582 1 46.62 124 SER B N 1
ATOM 2492 C CA . SER B 1 124 ? 19.562 5.785 -5.312 1 46.62 124 SER B CA 1
ATOM 2493 C C . SER B 1 124 ? 19.844 5.684 -3.814 1 46.62 124 SER B C 1
ATOM 2495 O O . SER B 1 124 ? 20.359 4.676 -3.34 1 46.62 124 SER B O 1
ATOM 2497 N N . LEU B 1 125 ? 19.453 6.754 -2.965 1 57.94 125 LEU B N 1
ATOM 2498 C CA . LEU B 1 125 ? 19.938 6.637 -1.594 1 57.94 125 LEU B CA 1
ATOM 2499 C C . LEU B 1 125 ? 18.781 6.543 -0.614 1 57.94 125 LEU B C 1
ATOM 2501 O O . LEU B 1 125 ? 18.75 7.246 0.4 1 57.94 125 LEU B O 1
ATOM 2505 N N . ASN B 1 126 ? 17.891 5.648 -0.944 1 73.56 126 ASN B N 1
ATOM 2506 C CA . ASN B 1 126 ? 16.875 5.469 0.082 1 73.56 126 ASN B CA 1
ATOM 2507 C C . ASN B 1 126 ? 17.453 4.832 1.343 1 73.56 126 ASN B C 1
ATOM 2509 O O . ASN B 1 126 ? 18.375 4.012 1.265 1 73.56 126 ASN B O 1
ATOM 2513 N N . GLU B 1 127 ? 17.266 5.477 2.42 1 81.19 127 GLU B N 1
ATOM 2514 C CA . GLU B 1 127 ? 17.594 4.852 3.697 1 81.19 127 GLU B CA 1
ATOM 2515 C C . GLU B 1 127 ? 16.891 3.508 3.854 1 81.19 127 GLU B C 1
ATOM 2517 O O . GLU B 1 127 ? 15.695 3.387 3.559 1 81.19 127 GLU B O 1
ATOM 2522 N N . MET B 1 128 ? 17.719 2.473 4.07 1 84.56 128 MET B N 1
ATOM 2523 C CA . MET B 1 128 ? 17.141 1.162 4.359 1 84.56 128 MET B CA 1
ATOM 2524 C C . MET B 1 128 ? 17 0.954 5.859 1 84.56 128 MET B C 1
ATOM 2526 O O . MET B 1 128 ? 17.953 1.129 6.617 1 84.56 128 MET B O 1
ATOM 2530 N N . ARG B 1 129 ? 15.781 0.594 6.195 1 88.12 129 ARG B N 1
ATOM 2531 C CA . ARG B 1 129 ? 15.531 0.305 7.605 1 88.12 129 ARG B CA 1
ATOM 2532 C C . ARG B 1 129 ? 15.898 -1.137 7.941 1 88.12 129 ARG B C 1
ATOM 2534 O O . ARG B 1 129 ? 16.156 -1.94 7.047 1 88.12 129 ARG B O 1
ATOM 2541 N N . SER B 1 130 ? 15.93 -1.4 9.195 1 86.69 130 SER B N 1
ATOM 2542 C CA . SER B 1 130 ? 16.328 -2.723 9.672 1 86.69 130 SER B CA 1
ATOM 2543 C C . SER B 1 130 ? 15.398 -3.803 9.141 1 86.69 130 SER B C 1
ATOM 2545 O O . SER B 1 130 ? 14.172 -3.658 9.195 1 86.69 130 SER B O 1
ATOM 2547 N N . PRO B 1 131 ? 15.898 -4.91 8.703 1 83.81 131 PRO B N 1
ATOM 2548 C CA . PRO B 1 131 ? 15.086 -6.047 8.273 1 83.81 131 PRO B CA 1
ATOM 2549 C C . PRO B 1 131 ? 14.188 -6.586 9.383 1 83.81 131 PRO B C 1
ATOM 2551 O O . PRO B 1 131 ? 13.125 -7.148 9.102 1 83.81 131 PRO B O 1
ATOM 2554 N N . SER B 1 132 ? 14.57 -6.406 10.641 1 85 132 SER B N 1
ATOM 2555 C CA . SER B 1 132 ? 13.836 -6.957 11.781 1 85 132 SER B CA 1
ATOM 2556 C C . SER B 1 132 ? 12.5 -6.242 11.977 1 85 132 SER B C 1
ATOM 2558 O O . SER B 1 132 ? 11.625 -6.75 12.672 1 85 132 SER B O 1
ATOM 2560 N N . GLU B 1 133 ? 12.352 -5.055 11.336 1 87.19 133 GLU B N 1
ATOM 2561 C CA . GLU B 1 133 ? 11.07 -4.363 11.383 1 87.19 133 GLU B CA 1
ATOM 2562 C C . GLU B 1 133 ? 10.008 -5.113 10.578 1 87.19 133 GLU B C 1
ATOM 2564 O O . GLU B 1 133 ? 8.812 -4.957 10.828 1 87.19 133 GLU B O 1
ATOM 2569 N N . LEU B 1 134 ? 10.492 -5.895 9.625 1 86.25 134 LEU B N 1
ATOM 2570 C CA . LEU B 1 134 ? 9.562 -6.59 8.734 1 86.25 134 LEU B CA 1
ATOM 2571 C C . LEU B 1 134 ? 9.461 -8.07 9.109 1 86.25 134 LEU B C 1
ATOM 2573 O O . LEU B 1 134 ? 8.375 -8.656 9.039 1 86.25 134 LEU B O 1
ATOM 2577 N N . LEU B 1 135 ? 10.602 -8.633 9.414 1 82.44 135 LEU B N 1
ATOM 2578 C CA . LEU B 1 135 ? 10.664 -10.07 9.641 1 82.44 135 LEU B CA 1
ATOM 2579 C C . LEU B 1 135 ? 11.414 -10.383 10.938 1 82.44 135 LEU B C 1
ATOM 2581 O O . LEU B 1 135 ? 12.523 -9.898 11.148 1 82.44 135 LEU B O 1
ATOM 2585 N N . GLU B 1 136 ? 10.594 -11.086 11.789 1 76.06 136 GLU B N 1
ATOM 2586 C CA . GLU B 1 136 ? 11.289 -11.516 13 1 76.06 136 GLU B CA 1
ATOM 2587 C C . GLU B 1 136 ? 12.273 -12.641 12.703 1 76.06 136 GLU B C 1
ATOM 2589 O O . GLU B 1 136 ? 11.891 -13.695 12.195 1 76.06 136 GLU B O 1
ATOM 2594 N N . PHE B 1 137 ? 13.43 -12.445 12.945 1 64.44 137 PHE B N 1
ATOM 2595 C CA . PHE B 1 137 ? 14.531 -13.336 12.602 1 64.44 137 PHE B CA 1
ATOM 2596 C C . PHE B 1 137 ? 14.414 -14.664 13.344 1 64.44 137 PHE B C 1
ATOM 2598 O O . PHE B 1 137 ? 14.82 -15.711 12.836 1 64.44 137 PHE B O 1
ATOM 2605 N N . GLY B 1 138 ? 13.938 -14.586 14.562 1 61.44 138 GLY B N 1
ATOM 2606 C CA . GLY B 1 138 ? 13.82 -15.852 15.273 1 61.44 138 GLY B CA 1
ATOM 2607 C C . GLY B 1 138 ? 13.023 -16.891 14.508 1 61.44 138 GLY B C 1
ATOM 2608 O O . GLY B 1 138 ? 13.367 -18.078 14.516 1 61.44 138 GLY B O 1
ATOM 2609 N N . LYS B 1 139 ? 12.117 -16.453 13.742 1 63.38 139 LYS B N 1
ATOM 2610 C CA . LYS B 1 139 ? 11.242 -17.359 13 1 63.38 139 LYS B CA 1
ATOM 2611 C C . LYS B 1 139 ? 11.891 -17.797 11.688 1 63.38 139 LYS B C 1
ATOM 2613 O O . LYS B 1 139 ? 11.469 -18.781 11.078 1 63.38 139 LYS B O 1
ATOM 2618 N N . PHE B 1 140 ? 12.883 -17.047 11.352 1 64.38 140 PHE B N 1
ATOM 2619 C CA . PHE B 1 140 ? 13.469 -17.297 10.039 1 64.38 140 PHE B CA 1
ATOM 2620 C C . PHE B 1 140 ? 14.953 -17.625 10.164 1 64.38 140 PHE B C 1
ATOM 2622 O O . PHE B 1 140 ? 15.688 -17.578 9.172 1 64.38 140 PHE B O 1
ATOM 2629 N N . SER B 1 141 ? 15.383 -17.688 11.398 1 61.31 141 SER B N 1
ATOM 2630 C CA . SER B 1 141 ? 16.797 -17.891 11.688 1 61.31 141 SER B CA 1
ATOM 2631 C C . SER B 1 141 ? 17.406 -18.953 10.773 1 61.31 141 SER B C 1
ATOM 2633 O O . SER B 1 141 ? 18.547 -18.812 10.312 1 61.31 141 SER B O 1
ATOM 2635 N N . ASN B 1 142 ? 16.594 -19.953 10.594 1 59.69 142 ASN B N 1
ATOM 2636 C CA . ASN B 1 142 ? 17.172 -21 9.781 1 59.69 142 ASN B CA 1
ATOM 2637 C C . ASN B 1 142 ? 17.234 -20.609 8.305 1 59.69 142 ASN B C 1
ATOM 2639 O O . ASN B 1 142 ? 17.922 -21.25 7.512 1 59.69 142 ASN B O 1
ATOM 2643 N N . CYS B 1 143 ? 16.438 -19.609 7.949 1 57.38 143 CYS B N 1
ATOM 2644 C CA . CYS B 1 143 ? 16.359 -19.234 6.543 1 57.38 143 CYS B CA 1
ATOM 2645 C C . CYS B 1 143 ? 17.188 -17.984 6.258 1 57.38 143 CYS B C 1
ATOM 2647 O O . CYS B 1 143 ? 17.406 -17.625 5.098 1 57.38 143 CYS B O 1
ATOM 2649 N N . MET B 1 144 ? 17.484 -17.297 7.438 1 56.41 144 MET B N 1
ATOM 2650 C CA . MET B 1 144 ? 18.219 -16.047 7.258 1 56.41 144 MET B CA 1
ATOM 2651 C C . MET B 1 144 ? 19.719 -16.281 7.453 1 56.41 144 MET B C 1
ATOM 2653 O O . MET B 1 144 ? 20.141 -16.891 8.438 1 56.41 144 MET B O 1
ATOM 2657 N N . ASP B 1 145 ? 20.5 -16.781 6.75 1 49.66 145 ASP B N 1
ATOM 2658 C CA . ASP B 1 145 ? 21.938 -17 6.938 1 49.66 145 ASP B CA 1
ATOM 2659 C C . ASP B 1 145 ? 22.641 -15.727 7.387 1 49.66 145 ASP B C 1
ATOM 2661 O O . ASP B 1 145 ? 22.953 -14.859 6.562 1 49.66 145 ASP B O 1
ATOM 2665 N N . TYR B 1 146 ? 22.406 -15.195 8.578 1 44.38 146 TYR B N 1
ATOM 2666 C CA . TYR B 1 146 ? 23.375 -14.203 9 1 44.38 146 TYR B CA 1
ATOM 2667 C C . TYR B 1 146 ? 24.781 -14.773 8.969 1 44.38 146 TYR B C 1
ATOM 2669 O O . TYR B 1 146 ? 25.766 -14.023 8.992 1 44.38 146 TYR B O 1
ATOM 2677 N N . SER B 1 147 ? 25 -15.844 9.805 1 39.31 147 SER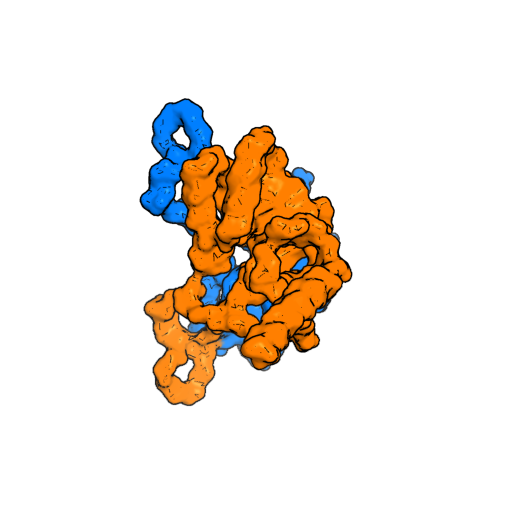 B N 1
ATOM 2678 C CA . SER B 1 147 ? 26.359 -16.281 10.141 1 39.31 147 SER B CA 1
ATOM 2679 C C . SER B 1 147 ? 27.188 -16.531 8.883 1 39.31 147 SER B C 1
ATOM 2681 O O . SER B 1 147 ? 28.328 -16.109 8.789 1 39.31 147 SER B O 1
ATOM 2683 N N . THR B 1 148 ? 27.266 -17.984 8.539 1 40.25 148 THR B N 1
ATOM 2684 C CA . THR B 1 148 ? 28.391 -18.766 8.039 1 40.25 148 THR B CA 1
ATOM 2685 C C . THR B 1 148 ? 28.719 -18.375 6.598 1 40.25 148 THR B C 1
ATOM 2687 O O . THR B 1 148 ? 27.891 -17.797 5.906 1 40.25 148 THR B O 1
ATOM 2690 N N . GLY B 1 149 ? 29.781 -19.062 5.941 1 36.28 149 GLY B N 1
ATOM 2691 C CA . GLY B 1 149 ? 30.531 -19.094 4.703 1 36.28 149 GLY B CA 1
ATOM 2692 C C . GLY B 1 149 ? 29.672 -18.922 3.467 1 36.28 149 GLY B C 1
ATOM 2693 O O . GLY B 1 149 ? 28.609 -18.297 3.529 1 36.28 149 GLY B O 1
ATOM 2694 N N . VAL B 1 150 ? 29.641 -19.969 2.494 1 39.12 150 VAL B N 1
ATOM 2695 C CA . VAL B 1 150 ? 29.672 -20.047 1.036 1 39.12 150 VAL B CA 1
ATOM 2696 C C . VAL B 1 150 ? 28.297 -19.703 0.467 1 39.12 150 VAL B C 1
ATOM 2698 O O . VAL B 1 150 ? 28.203 -19.016 -0.559 1 39.12 150 VAL B O 1
ATOM 2701 N N . GLY B 1 151 ? 27.031 -20.484 0.714 1 47.22 151 GLY B N 1
ATOM 2702 C CA . GLY B 1 151 ? 25.938 -20.484 -0.237 1 47.22 151 GLY B CA 1
ATOM 2703 C C . GLY B 1 151 ? 24.938 -19.375 0.011 1 47.22 151 GLY B C 1
ATOM 2704 O O . GLY B 1 151 ? 24.781 -18.906 1.145 1 47.22 151 GLY B O 1
ATOM 2705 N N . ALA B 1 152 ? 24.703 -18.312 -0.835 1 53.66 152 ALA B N 1
ATOM 2706 C CA . ALA B 1 152 ? 23.812 -17.156 -0.944 1 53.66 152 ALA B CA 1
ATOM 2707 C C . ALA B 1 152 ? 22.438 -17.469 -0.341 1 53.66 152 ALA B C 1
ATOM 2709 O O . ALA B 1 152 ? 21.812 -18.469 -0.688 1 53.66 152 ALA B O 1
ATOM 2710 N N . SER B 1 153 ? 22.125 -16.969 0.918 1 63.22 153 SER B N 1
ATOM 2711 C CA . SER B 1 153 ? 20.844 -17.141 1.576 1 63.22 153 SER B CA 1
ATOM 2712 C C . SER B 1 153 ? 19.688 -16.938 0.595 1 63.22 153 SER B C 1
ATOM 2714 O O . SER B 1 153 ? 19.703 -16 -0.203 1 63.22 153 SER B O 1
ATOM 2716 N N . PRO B 1 154 ? 18.859 -17.891 0.671 1 81 154 PRO B N 1
ATOM 2717 C CA . PRO B 1 154 ? 17.75 -17.828 -0.285 1 81 154 PRO B CA 1
ATOM 2718 C C . PRO B 1 154 ? 16.734 -16.75 0.073 1 81 154 PRO B C 1
ATOM 2720 O O . PRO B 1 154 ? 15.883 -16.406 -0.751 1 81 154 PRO B O 1
ATOM 2723 N N . LEU B 1 155 ? 16.969 -16.078 1.383 1 86.81 155 LEU B N 1
ATOM 2724 C CA . LEU B 1 155 ? 15.938 -15.133 1.802 1 86.81 155 LEU B CA 1
ATOM 2725 C C . LEU B 1 155 ? 16.547 -13.766 2.109 1 86.81 155 LEU B C 1
ATOM 2727 O O . LEU B 1 155 ? 17.484 -13.672 2.893 1 86.81 155 LEU B O 1
ATOM 2731 N N . HIS B 1 156 ? 16.141 -12.727 1.564 1 90.31 156 HIS B N 1
ATOM 2732 C CA . HIS B 1 156 ? 16.531 -11.344 1.776 1 90.31 156 HIS B CA 1
ATOM 2733 C C . HIS B 1 156 ? 15.344 -10.477 2.154 1 90.31 156 HIS B C 1
ATOM 2735 O O . HIS B 1 156 ? 14.195 -10.891 1.985 1 90.31 156 HIS B O 1
ATOM 2741 N N . VAL B 1 157 ? 15.711 -9.359 2.811 1 90.75 157 VAL B N 1
ATOM 2742 C CA . VAL B 1 157 ? 14.688 -8.391 3.182 1 90.75 157 VAL B CA 1
ATOM 2743 C C . VAL B 1 157 ? 15.078 -7.008 2.664 1 90.75 157 VAL B C 1
ATOM 2745 O O . VAL B 1 157 ? 16.234 -6.59 2.797 1 90.75 157 VAL B O 1
ATOM 2748 N N . ALA B 1 158 ? 14.25 -6.281 1.984 1 90.44 158 ALA B N 1
ATOM 2749 C CA . ALA B 1 158 ? 14.406 -4.875 1.61 1 90.44 158 ALA B CA 1
ATOM 2750 C C . ALA B 1 158 ? 13.359 -4.004 2.299 1 90.44 158 ALA B C 1
ATOM 2752 O O . ALA B 1 158 ? 12.156 -4.246 2.164 1 90.44 158 ALA B O 1
ATOM 2753 N N . ASN B 1 159 ? 13.812 -3 3.004 1 91.69 159 ASN B N 1
ATOM 2754 C CA . ASN B 1 159 ? 12.93 -2.164 3.809 1 91.69 159 ASN B CA 1
ATOM 2755 C C . ASN B 1 159 ? 13.25 -0.681 3.631 1 91.69 159 ASN B C 1
ATOM 2757 O O . ASN B 1 159 ? 13.711 -0.024 4.566 1 91.69 159 ASN B O 1
ATOM 2761 N N . PRO B 1 160 ? 13 -0.147 2.449 1 91.44 160 PRO B N 1
ATOM 2762 C CA . PRO B 1 160 ? 13.242 1.282 2.244 1 91.44 160 PRO B CA 1
ATOM 2763 C C . PRO B 1 160 ? 12.391 2.164 3.154 1 91.44 160 PRO B C 1
ATOM 2765 O O . PRO B 1 160 ? 11.242 1.824 3.453 1 91.44 160 PRO B O 1
ATOM 2768 N N . ALA B 1 161 ? 12.906 3.334 3.492 1 91.12 161 ALA B N 1
ATOM 2769 C CA . ALA B 1 161 ? 12.258 4.188 4.484 1 91.12 161 ALA B CA 1
ATOM 2770 C C . ALA B 1 161 ? 11.367 5.23 3.816 1 91.12 161 ALA B C 1
ATOM 2772 O O . ALA B 1 161 ? 10.352 5.645 4.383 1 91.12 161 ALA B O 1
ATOM 2773 N N . PHE B 1 162 ? 11.727 5.609 2.547 1 92 162 PHE B N 1
ATOM 2774 C CA . PHE B 1 162 ? 11.07 6.801 2.02 1 92 162 PHE B CA 1
ATOM 2775 C C . PHE B 1 162 ? 10.68 6.598 0.562 1 92 162 PHE B C 1
ATOM 2777 O O . PHE B 1 162 ? 11.219 5.723 -0.119 1 92 162 PHE B O 1
ATOM 2784 N N . ASP B 1 163 ? 9.727 7.406 0.152 1 91.38 163 ASP B N 1
ATOM 2785 C CA . ASP B 1 163 ? 9.32 7.598 -1.238 1 91.38 163 ASP B CA 1
ATOM 2786 C C . ASP B 1 163 ? 9.625 9.016 -1.706 1 91.38 163 ASP B C 1
ATOM 2788 O O . ASP B 1 163 ? 9.695 9.945 -0.895 1 91.38 163 ASP B O 1
ATOM 2792 N N . TYR B 1 164 ? 9.836 9.055 -2.973 1 90.38 164 TYR B N 1
ATOM 2793 C CA . TYR B 1 164 ? 9.789 10.359 -3.637 1 90.38 164 TYR B CA 1
ATOM 2794 C C . TYR B 1 164 ? 8.477 10.531 -4.395 1 90.38 164 TYR B C 1
ATOM 2796 O O . TYR B 1 164 ? 8.125 9.711 -5.246 1 90.38 164 TYR B O 1
ATOM 2804 N N . VAL B 1 165 ? 7.723 11.516 -4.047 1 92.94 165 VAL B N 1
ATOM 2805 C CA . VAL B 1 165 ? 6.508 11.867 -4.773 1 92.94 165 VAL B CA 1
ATOM 2806 C C . VAL B 1 165 ? 6.773 13.078 -5.672 1 92.94 165 VAL B C 1
ATOM 2808 O O . VAL B 1 165 ? 7.117 14.156 -5.184 1 92.94 165 VAL B O 1
ATOM 2811 N N . PRO B 1 166 ? 6.645 12.914 -6.918 1 91.94 166 PRO B N 1
ATOM 2812 C CA . PRO B 1 166 ? 6.93 14.023 -7.832 1 91.94 166 PRO B CA 1
ATOM 2813 C C . PRO B 1 166 ? 5.949 15.18 -7.676 1 91.94 166 PRO B C 1
ATOM 2815 O O . PRO B 1 166 ? 4.836 14.992 -7.176 1 91.94 166 PRO B O 1
ATOM 2818 N N . PRO B 1 167 ? 6.348 16.406 -8.117 1 93.62 167 PRO B N 1
ATOM 2819 C CA . PRO B 1 167 ? 5.539 17.609 -7.898 1 93.62 167 PRO B CA 1
ATOM 2820 C C . PRO B 1 167 ? 4.18 17.547 -8.594 1 93.62 167 PRO B C 1
ATOM 2822 O O . PRO B 1 167 ? 3.207 18.125 -8.109 1 93.62 167 PRO B O 1
ATOM 2825 N N . GLU B 1 168 ? 4.027 16.797 -9.664 1 95.19 168 GLU B N 1
ATOM 2826 C CA . GLU B 1 168 ? 2.777 16.734 -10.422 1 95.19 168 GLU B CA 1
ATOM 2827 C C . GLU B 1 168 ? 1.682 16.031 -9.625 1 95.19 168 GLU B C 1
ATOM 2829 O O . GLU B 1 168 ? 0.497 16.172 -9.938 1 95.19 168 GLU B O 1
ATOM 2834 N N . LEU B 1 169 ? 2.107 15.281 -8.578 1 95.38 169 LEU B N 1
ATOM 2835 C CA . LEU B 1 169 ? 1.129 14.555 -7.77 1 95.38 169 LEU B CA 1
ATOM 2836 C C . LEU B 1 169 ? 0.786 15.336 -6.504 1 95.38 169 LEU B C 1
ATOM 2838 O O . LEU B 1 169 ? -0.094 14.93 -5.742 1 95.38 169 LEU B O 1
ATOM 2842 N N . VAL B 1 170 ? 1.479 16.453 -6.324 1 97.25 170 VAL B N 1
ATOM 2843 C CA . VAL B 1 170 ? 1.241 17.281 -5.148 1 97.25 170 VAL B CA 1
ATOM 2844 C C . VAL B 1 170 ? 0.327 18.438 -5.512 1 97.25 170 VAL B C 1
ATOM 2846 O O . VAL B 1 170 ? 0.697 19.297 -6.316 1 97.25 170 VAL B O 1
ATOM 2849 N N . SER B 1 171 ? -0.819 18.5 -4.906 1 97.88 171 SER B N 1
ATOM 2850 C CA . SER B 1 171 ? -1.798 19.516 -5.242 1 97.88 171 SER B CA 1
ATOM 2851 C C . SER B 1 171 ? -1.436 20.859 -4.605 1 97.88 171 SER B C 1
ATOM 2853 O O . SER B 1 171 ? -1.641 21.922 -5.207 1 97.88 171 SER B O 1
ATOM 2855 N N . LEU B 1 172 ? -1.016 20.828 -3.42 1 97.38 172 LEU B N 1
ATOM 2856 C CA . LEU B 1 172 ? -0.711 22.016 -2.637 1 97.38 172 LEU B CA 1
ATOM 2857 C C . LEU B 1 172 ? 0.294 21.703 -1.535 1 97.38 172 LEU B C 1
ATOM 2859 O O . LEU B 1 172 ? 0.249 20.625 -0.937 1 97.38 172 LEU B O 1
ATOM 2863 N N . LEU B 1 173 ? 1.197 22.578 -1.328 1 96.44 173 LEU B N 1
ATOM 2864 C CA . LEU B 1 173 ? 2.129 22.516 -0.207 1 96.44 173 LEU B CA 1
ATOM 2865 C C . LEU B 1 173 ? 1.825 23.609 0.81 1 96.44 173 LEU B C 1
ATOM 2867 O O . LEU B 1 173 ? 1.805 24.797 0.467 1 96.44 173 LEU B O 1
ATOM 2871 N N . ILE B 1 174 ? 1.571 23.219 2.025 1 95.94 174 ILE B N 1
ATOM 2872 C CA . ILE B 1 174 ? 1.269 24.172 3.082 1 95.94 174 ILE B CA 1
ATOM 2873 C C . ILE B 1 174 ? 2.43 24.234 4.074 1 95.94 174 ILE B C 1
ATOM 2875 O O . ILE B 1 174 ? 2.848 23.203 4.609 1 95.94 174 ILE B O 1
ATOM 2879 N N . THR B 1 175 ? 2.963 25.375 4.324 1 92.62 175 THR B N 1
ATOM 2880 C CA . THR B 1 175 ? 4.016 25.609 5.305 1 92.62 175 THR B CA 1
ATOM 2881 C C . THR B 1 175 ? 3.543 26.578 6.391 1 92.62 175 THR B C 1
ATOM 2883 O O . THR B 1 175 ? 2.371 26.953 6.418 1 92.62 175 THR B O 1
ATOM 2886 N N . ASP B 1 176 ? 4.484 26.844 7.258 1 90.62 176 ASP B N 1
ATOM 2887 C CA . ASP B 1 176 ? 4.152 27.781 8.336 1 90.62 176 ASP B CA 1
ATOM 2888 C C . ASP B 1 176 ? 3.975 29.188 7.801 1 90.62 176 ASP B C 1
ATOM 2890 O O . ASP B 1 176 ? 3.426 30.062 8.492 1 90.62 176 ASP B O 1
ATOM 2894 N N . VAL B 1 177 ? 4.359 29.438 6.523 1 87.81 177 VAL B N 1
ATOM 2895 C CA . VAL B 1 177 ? 4.258 30.781 5.977 1 87.81 177 VAL B CA 1
ATOM 2896 C C . VAL B 1 177 ? 3.154 30.828 4.922 1 87.81 177 VAL B C 1
ATOM 2898 O O . VAL B 1 177 ? 2.98 31.844 4.242 1 87.81 177 VAL B O 1
ATOM 2901 N N . GLY B 1 178 ? 2.422 29.766 4.711 1 90.62 178 GLY B N 1
ATOM 2902 C CA . GLY B 1 178 ? 1.282 29.766 3.809 1 90.62 178 GLY B CA 1
ATOM 2903 C C . GLY B 1 178 ? 1.26 28.578 2.863 1 90.62 178 GLY B C 1
ATOM 2904 O O . GLY B 1 178 ? 2.021 27.625 3.035 1 90.62 178 GLY B O 1
ATOM 2905 N N . GLY B 1 179 ? 0.255 28.609 1.898 1 93.88 179 GLY B N 1
ATOM 2906 C CA . GLY B 1 179 ? 0.123 27.594 0.864 1 93.88 179 GLY B CA 1
ATOM 2907 C C . GLY B 1 179 ? 0.882 27.938 -0.404 1 93.88 179 GLY B C 1
ATOM 2908 O O . GLY B 1 179 ? 0.917 29.094 -0.822 1 93.88 179 GLY B O 1
ATOM 2909 N N . HIS B 1 180 ? 1.472 26.906 -0.969 1 92.94 180 HIS B N 1
ATOM 2910 C CA . HIS B 1 180 ? 2.307 27.109 -2.148 1 92.94 180 HIS B CA 1
ATOM 2911 C C . HIS B 1 180 ? 1.994 26.078 -3.229 1 92.94 180 HIS B C 1
ATOM 2913 O O . HIS B 1 180 ? 1.74 24.922 -2.924 1 92.94 180 HIS B O 1
ATOM 2919 N N . ASN B 1 181 ? 2.072 26.562 -4.434 1 94 181 ASN B N 1
ATOM 2920 C CA . ASN B 1 181 ? 2.096 25.641 -5.562 1 94 181 ASN B CA 1
ATOM 2921 C C . ASN B 1 181 ? 3.436 24.922 -5.668 1 94 181 ASN B C 1
ATOM 2923 O O . ASN B 1 181 ? 4.492 25.547 -5.629 1 94 181 ASN B O 1
ATOM 2927 N N . PRO B 1 182 ? 3.326 23.625 -5.766 1 92.19 182 PRO B N 1
ATOM 2928 C CA . PRO B 1 182 ? 4.586 22.875 -5.816 1 92.19 182 PRO B CA 1
ATOM 2929 C C . PRO B 1 182 ? 5.543 23.406 -6.883 1 92.19 182 PRO B C 1
ATOM 2931 O O . PRO B 1 182 ? 6.762 23.375 -6.695 1 92.19 182 PRO B O 1
ATOM 2934 N N . SER B 1 183 ? 5.039 24 -7.914 1 87.12 183 SER B N 1
ATOM 2935 C CA . SER B 1 183 ? 5.871 24.469 -9.016 1 87.12 183 SER B CA 1
ATOM 2936 C C . SER B 1 183 ? 6.652 25.719 -8.617 1 87.12 183 SER B C 1
ATOM 2938 O O . SER B 1 183 ? 7.602 26.109 -9.305 1 87.12 183 SER B O 1
ATOM 2940 N N . TYR B 1 184 ? 6.316 26.344 -7.508 1 82.75 184 TYR B N 1
ATOM 2941 C CA . TYR B 1 184 ? 6.949 27.609 -7.145 1 82.75 184 TYR B CA 1
ATOM 2942 C C . TYR B 1 184 ? 7.848 27.438 -5.926 1 82.75 184 TYR B C 1
ATOM 2944 O O . TYR B 1 184 ? 8.219 28.406 -5.277 1 82.75 184 TYR B O 1
ATOM 2952 N N . MET B 1 185 ? 8.141 26.219 -5.656 1 84.88 185 MET B N 1
ATOM 2953 C CA . MET B 1 185 ? 8.898 25.953 -4.438 1 84.88 185 MET B CA 1
ATOM 2954 C C . MET B 1 185 ? 10.336 26.453 -4.566 1 84.88 185 MET B C 1
ATOM 2956 O O . MET B 1 185 ? 10.938 26.891 -3.584 1 84.88 185 MET B O 1
ATOM 2960 N N . TYR B 1 186 ? 10.75 26.422 -5.742 1 81.12 186 TYR B N 1
ATOM 2961 C CA . TYR B 1 186 ? 12.125 26.859 -5.988 1 81.12 186 TYR B CA 1
ATOM 2962 C C . TYR B 1 186 ? 12.344 28.281 -5.504 1 81.12 186 TYR B C 1
ATOM 2964 O O . TYR B 1 186 ? 13.352 28.578 -4.859 1 81.12 186 TYR B O 1
ATOM 2972 N N . ARG B 1 187 ? 11.445 29.141 -5.75 1 82.75 187 ARG B N 1
ATOM 2973 C CA . ARG B 1 187 ? 11.555 30.547 -5.355 1 82.75 187 ARG B CA 1
ATOM 2974 C C . ARG B 1 187 ? 11.547 30.688 -3.84 1 82.75 187 ARG B C 1
ATOM 2976 O O . ARG B 1 187 ? 12.32 31.469 -3.279 1 82.75 187 ARG B O 1
ATOM 2983 N N . LEU B 1 188 ? 10.711 29.938 -3.264 1 81.88 188 LEU B N 1
ATOM 2984 C CA . LEU B 1 188 ? 10.609 29.984 -1.809 1 81.88 188 LEU B CA 1
ATOM 2985 C C . LEU B 1 188 ? 11.906 29.516 -1.164 1 81.88 188 LEU B C 1
ATOM 2987 O O . LEU B 1 188 ? 12.391 30.125 -0.208 1 81.88 188 LEU B O 1
ATOM 2991 N N . ILE B 1 189 ? 12.422 28.422 -1.68 1 83.81 189 ILE B N 1
ATOM 2992 C CA . ILE B 1 189 ? 13.648 27.844 -1.13 1 83.81 189 ILE B CA 1
ATOM 2993 C C . ILE B 1 189 ? 14.82 28.797 -1.372 1 83.81 189 ILE B C 1
ATOM 2995 O O . ILE B 1 189 ? 15.641 29.016 -0.483 1 83.81 189 ILE B O 1
ATOM 2999 N N . ALA B 1 190 ? 14.867 29.344 -2.521 1 81.31 190 ALA B N 1
ATOM 3000 C CA . ALA B 1 190 ? 15.914 30.312 -2.84 1 81.31 190 ALA B CA 1
ATOM 3001 C C . ALA B 1 190 ? 15.852 31.516 -1.9 1 81.31 190 ALA B C 1
ATOM 3003 O O . ALA B 1 190 ? 16.875 32 -1.424 1 81.31 190 ALA B O 1
ATOM 3004 N N . ASP B 1 191 ? 14.711 31.969 -1.66 1 79.69 191 ASP B N 1
ATOM 3005 C CA . ASP B 1 191 ? 14.508 33.125 -0.783 1 79.69 191 ASP B CA 1
ATOM 3006 C C . ASP B 1 191 ? 14.945 32.812 0.646 1 79.69 191 ASP B C 1
ATOM 3008 O O . ASP B 1 191 ? 15.555 33.625 1.315 1 79.69 191 ASP B O 1
ATOM 3012 N N . TYR B 1 192 ? 14.695 31.625 1.054 1 75.94 192 TYR B N 1
ATOM 3013 C CA . TYR B 1 192 ? 14.984 31.234 2.428 1 75.94 192 TYR B CA 1
ATOM 3014 C C . TYR B 1 192 ? 16.469 30.953 2.607 1 75.94 192 TYR B C 1
ATOM 3016 O O . TYR B 1 192 ? 17.062 31.312 3.625 1 75.94 192 TYR B O 1
ATOM 3024 N N . TYR B 1 193 ? 17.047 30.219 1.674 1 73.12 193 TYR B N 1
ATOM 3025 C CA . TYR B 1 193 ? 18.453 29.859 1.823 1 73.12 193 TYR B CA 1
ATOM 3026 C C . TYR B 1 193 ? 19.359 31 1.38 1 73.12 193 TYR B C 1
ATOM 3028 O O . TYR B 1 193 ? 20.484 31.109 1.854 1 73.12 193 TYR B O 1
ATOM 3036 N N . SER B 1 194 ? 18.906 31.656 0.405 1 64.69 194 SER B N 1
ATOM 3037 C CA . SER B 1 194 ? 19.656 32.875 0.137 1 64.69 194 SER B CA 1
ATOM 3038 C C . SER B 1 194 ? 19.656 33.812 1.348 1 64.69 194 SER B C 1
ATOM 3040 O O . SER B 1 194 ? 20.672 34.406 1.686 1 64.69 194 SER B O 1
ATOM 3042 N N . ALA B 1 195 ? 18.578 33.844 1.972 1 57.44 195 ALA B N 1
ATOM 3043 C CA . ALA B 1 195 ? 18.469 34.688 3.17 1 57.44 195 ALA B CA 1
ATOM 3044 C C . ALA B 1 195 ? 19.359 34.156 4.285 1 57.44 195 ALA B C 1
ATOM 3046 O O . ALA B 1 195 ? 20.016 34.906 4.992 1 57.44 195 ALA B O 1
ATOM 3047 N N . ASP B 1 196 ? 19.375 32.781 4.359 1 58.28 196 ASP B N 1
ATOM 3048 C CA . ASP B 1 196 ? 20.219 32.156 5.379 1 58.28 196 ASP B CA 1
ATOM 3049 C C . ASP B 1 196 ? 21.703 32.281 5.035 1 58.28 196 ASP B C 1
ATOM 3051 O O . ASP B 1 196 ? 22.531 32.469 5.922 1 58.28 196 ASP B O 1
ATOM 3055 N N . ASP B 1 197 ? 21.969 32 3.711 1 54.47 197 ASP B N 1
ATOM 3056 C CA . ASP B 1 197 ? 23.344 32.281 3.301 1 54.47 197 ASP B CA 1
ATOM 3057 C C . ASP B 1 197 ? 23.734 33.719 3.615 1 54.47 197 ASP B C 1
ATOM 3059 O O . ASP B 1 197 ? 24.875 33.969 4.023 1 54.47 197 ASP B O 1
ATOM 3063 N N . TYR B 1 198 ? 22.797 34.531 3.344 1 48.81 198 TYR B N 1
ATOM 3064 C CA . TYR B 1 198 ? 23.047 35.938 3.66 1 48.81 198 TYR B CA 1
ATOM 3065 C C . TYR B 1 198 ? 23.234 36.125 5.16 1 48.81 198 TYR B C 1
ATOM 3067 O O . TYR B 1 198 ? 24.094 36.875 5.598 1 48.81 198 TYR B O 1
ATOM 3075 N N . PHE B 1 199 ? 22.5 35.406 5.902 1 49.06 199 PHE B N 1
ATOM 3076 C CA . PHE B 1 199 ? 22.609 35.562 7.352 1 49.06 199 PHE B CA 1
ATOM 3077 C C . PHE B 1 199 ? 23.906 34.938 7.855 1 49.06 199 PHE B C 1
ATOM 3079 O O . PHE B 1 199 ? 24.547 35.5 8.766 1 49.06 199 PHE B O 1
ATOM 3086 N N . LEU B 1 200 ? 24.375 33.844 7.223 1 52.28 200 LEU B N 1
ATOM 3087 C CA . LEU B 1 200 ? 25.641 33.219 7.605 1 52.28 200 LEU B CA 1
ATOM 3088 C C . LEU B 1 200 ? 26.812 34.094 7.203 1 52.28 200 LEU B C 1
ATOM 3090 O O . LEU B 1 200 ? 27.812 34.188 7.93 1 52.28 200 LEU B O 1
ATOM 3094 N N . GLN B 1 201 ? 26.703 34.594 6.07 1 51.88 201 GLN B N 1
ATOM 3095 C CA . GLN B 1 201 ? 27.781 35.5 5.633 1 51.88 201 GLN B CA 1
ATOM 3096 C C . GLN B 1 201 ? 27.859 36.719 6.523 1 51.88 201 GLN B C 1
ATOM 3098 O O . GLN B 1 201 ? 28.953 37.188 6.852 1 51.88 201 GLN B O 1
ATOM 3103 N N . GLU B 1 202 ? 26.812 37.219 6.84 1 49.34 202 GLU B N 1
ATOM 3104 C CA . GLU B 1 202 ? 26.828 38.406 7.711 1 49.34 202 GLU B CA 1
ATOM 3105 C C . GLU B 1 202 ? 27.422 38.062 9.078 1 49.34 202 GLU B C 1
ATOM 3107 O O . GLU B 1 202 ? 28.125 38.875 9.68 1 49.34 202 GLU B O 1
ATOM 3112 N N . LYS B 1 203 ? 27.281 36.875 9.555 1 57.16 203 LYS B N 1
ATOM 3113 C CA . LYS B 1 203 ? 27.859 36.5 10.844 1 57.16 203 LYS B CA 1
ATOM 3114 C C . LYS B 1 203 ? 29.375 36.312 10.734 1 57.16 203 LYS B C 1
ATOM 3116 O O . LYS B 1 203 ? 30.109 36.531 11.703 1 57.16 203 LYS B O 1
ATOM 3121 N N . HIS B 1 204 ? 29.75 35.812 9.625 1 55.22 204 HIS B N 1
ATOM 3122 C CA . HIS B 1 204 ? 31.188 35.625 9.422 1 55.22 204 HIS B CA 1
ATOM 3123 C C . HIS B 1 204 ? 31.891 36.938 9.195 1 55.22 204 HIS B C 1
ATOM 3125 O O . HIS B 1 204 ? 33.062 37.094 9.523 1 55.22 204 HIS B O 1
ATOM 3131 N N . ASP B 1 205 ? 31.219 37.781 8.594 1 54.34 205 ASP B N 1
ATOM 3132 C CA . ASP B 1 205 ? 31.844 39.062 8.305 1 54.34 205 ASP B CA 1
ATOM 3133 C C . ASP B 1 205 ? 31.766 40 9.516 1 54.34 205 ASP B C 1
ATOM 3135 O O . ASP B 1 205 ? 32.406 41.062 9.523 1 54.34 205 ASP B O 1
ATOM 3139 N N . SER B 1 206 ? 30.875 39.594 10.461 1 45.53 206 SER B N 1
ATOM 3140 C CA . SER B 1 206 ? 30.906 40.406 11.664 1 45.53 206 SER B CA 1
ATOM 3141 C C . SER B 1 206 ? 31.844 39.812 12.711 1 45.53 206 SER B C 1
ATOM 3143 O O . SER B 1 206 ? 31.953 38.594 12.844 1 45.53 206 SER B O 1
#

pLDDT: mean 84.45, std 16.53, range [36.28, 98.62]

Nearest PDB structures (foldseek):
  7vlk-assembly1_C  TM=9.604E-01  e=5.932E-23  Homo sapiens
  7f67-assembly1_D  TM=9.558E-01  e=6.320E-23  Homo sapiens
  7f66-assembly1_D  TM=9.266E-01  e=1.352E-22  Homo sapiens
  1vb5-assembly1_B  TM=9.272E-01  e=1.435E-16  Pyrococcus horikoshii OT3
  6jly-assembly1_B  TM=7.944E-01  e=3.137E-17  Schizosaccharomyces pombe 972h-

Sequence (412 aa):
EVILTFGRSRTVLKFLCAAKEKKRSFEVFIAEGAPRCQGHVLAKELAGHGLKSTVIGDAAVFAIISRVNLVIVGAHAVMANGGVIVPIGMNMVALAARKHAIPFVVVAGIHKLCPLYPHNQEVSLNEMRSPSELLEFGKFSNCMDYSTGVGASPLHVANPAFDYVPPELVSLLITDVGGHNPSYMYRLIADYYSADDYFLQEKHDSEVILTFGRSRTVLKFLCAAKEKKRSFEVFIAEGAPRCQGHVLAKELAGHGLKSTVIGDAAVFAIISRVNLVIVGAHAVMANGGVIVPIGMNMVALAARKHAIPFVVVAGIHKLCPLYPHNQEVSLNEMRSPSELLEFGKFSNCMDYSTGVGASPLHVANPAFDYVPPELVSLLITDVGGHNPSYMYRLIADYYSADDYFLQEKHDS